Protein 3DFZ (pdb70)

B-factor: mean 21.34, std 12.8, range [0.62, 104.83]

Structure (mmCIF, N/CA/C/O backbone):
data_3DFZ
#
_entry.id   3DFZ
#
_cell.length_a   108.595
_cell.length_b   108.595
_cell.length_c   201.028
_cell.angle_alpha   90.00
_cell.angle_beta   90.00
_cell.angle_gamma   120.00
#
_symmetry.space_group_name_H-M   'H 3 2'
#
loop_
_entity.id
_entity.type
_entity.pdbx_description
1 polymer 'Precorrin-2 dehydrogenase'
2 non-polymer 'SULFATE ION'
3 non-polymer GLYCEROL
4 water water
#
loop_
_atom_site.group_PDB
_atom_site.id
_atom_site.type_symbol
_atom_site.label_atom_id
_atom_site.label_alt_id
_atom_site.label_comp_id
_atom_site.label_asym_id
_atom_site.label_entity_id
_atom_site.label_seq_id
_atom_site.pdbx_PDB_ins_code
_atom_site.Cartn_x
_atom_site.Cartn_y
_atom_site.Cartn_z
_atom_site.occupancy
_atom_site.B_iso_or_equiv
_atom_site.auth_seq_id
_atom_site.auth_comp_id
_atom_site.auth_asym_id
_atom_site.auth_atom_id
_atom_site.pdbx_PDB_model_num
ATOM 1 N N . MET A 1 22 ? 10.100 36.804 74.988 1.00 24.29 1 MET A N 1
ATOM 2 C CA . MET A 1 22 ? 9.780 35.339 74.876 1.00 24.31 1 MET A CA 1
ATOM 3 C C . MET A 1 22 ? 8.944 34.857 76.066 1.00 20.91 1 MET A C 1
ATOM 4 O O . MET A 1 22 ? 7.705 34.830 75.982 1.00 21.03 1 MET A O 1
ATOM 9 N N . TYR A 1 23 ? 9.616 34.483 77.156 1.00 18.83 2 TYR A N 1
ATOM 10 C CA . TYR A 1 23 ? 8.953 34.112 78.398 1.00 16.34 2 TYR A CA 1
ATOM 11 C C . TYR A 1 23 ? 9.499 34.885 79.600 1.00 13.75 2 TYR A C 1
ATOM 12 O O . TYR A 1 23 ? 10.525 34.503 80.177 1.00 13.48 2 TYR A O 1
ATOM 21 N N . THR A 1 24 ? 8.769 35.939 79.985 1.00 12.56 3 THR A N 1
ATOM 22 C CA . THR A 1 24 ? 9.112 36.850 81.086 1.00 11.07 3 THR A CA 1
ATOM 23 C C . THR A 1 24 ? 8.714 36.299 82.451 1.00 10.55 3 THR A C 1
ATOM 24 O O . THR A 1 24 ? 7.577 35.896 82.658 1.00 11.91 3 THR A O 1
ATOM 28 N N . VAL A 1 25 ? 9.647 36.322 83.394 1.00 9.55 4 VAL A N 1
ATOM 29 C CA . VAL A 1 25 ? 9.384 35.890 84.760 1.00 9.47 4 VAL A CA 1
ATOM 30 C C . VAL A 1 25 ? 10.094 36.807 85.749 1.00 9.40 4 VAL A C 1
ATOM 31 O O . VAL A 1 25 ? 11.012 37.538 85.384 1.00 9.10 4 VAL A O 1
ATOM 35 N N . MET A 1 26 ? 9.652 36.742 86.998 1.00 10.70 5 MET A N 1
ATOM 36 C CA . MET A 1 26 ? 10.374 37.328 88.118 1.00 11.80 5 MET A CA 1
ATOM 37 C C . MET A 1 26 ? 11.210 36.216 88.757 1.00 11.27 5 MET A C 1
ATOM 38 O O . MET A 1 26 ? 10.695 35.134 89.040 1.00 12.12 5 MET A O 1
ATOM 43 N N . LEU A 1 27 ? 12.496 36.505 88.956 1.00 11.22 6 LEU A N 1
ATOM 44 C CA . LEU A 1 27 ? 13.488 35.548 89.443 1.00 11.79 6 LEU A CA 1
ATOM 45 C C . LEU A 1 27 ? 14.046 36.049 90.760 1.00 13.35 6 LEU A C 1
ATOM 46 O O . LEU A 1 27 ? 14.526 37.180 90.854 1.00 14.41 6 LEU A O 1
ATOM 51 N N . ASP A 1 28 ? 13.970 35.195 91.772 1.00 14.79 7 ASP A N 1
ATOM 52 C CA . ASP A 1 28 ? 14.419 35.509 93.110 1.00 16.70 7 ASP A CA 1
ATOM 53 C C . ASP A 1 28 ? 15.937 35.362 93.217 1.00 17.47 7 ASP A C 1
ATOM 54 O O . ASP A 1 28 ? 16.470 34.248 93.216 1.00 18.30 7 ASP A O 1
ATOM 59 N N . LEU A 1 29 ? 16.633 36.492 93.313 1.00 18.61 8 LEU A N 1
ATOM 60 C CA . LEU A 1 29 ? 18.093 36.491 93.461 1.00 20.74 8 LEU A CA 1
ATOM 61 C C . LEU A 1 29 ? 18.516 36.851 94.881 1.00 23.76 8 LEU A C 1
ATOM 62 O O . LEU A 1 29 ? 19.719 36.824 95.203 1.00 26.17 8 LEU A O 1
ATOM 67 N N . LYS A 1 30 ? 17.517 37.174 95.714 1.00 33.31 9 LYS A N 1
ATOM 68 C CA . LYS A 1 30 ? 17.723 37.629 97.093 1.00 37.00 9 LYS A CA 1
ATOM 69 C C . LYS A 1 30 ? 18.508 36.604 97.885 1.00 38.05 9 LYS A C 1
ATOM 70 O O . LYS A 1 30 ? 18.002 35.527 98.209 1.00 40.17 9 LYS A O 1
ATOM 76 N N . GLY A 1 31 ? 19.758 36.957 98.166 1.00 37.16 10 GLY A N 1
ATOM 77 C CA . GLY A 1 31 ? 20.658 36.107 98.930 1.00 38.86 10 GLY A CA 1
ATOM 78 C C . GLY A 1 31 ? 21.400 35.038 98.160 1.00 35.73 10 GLY A C 1
ATOM 79 O O . GLY A 1 31 ? 22.131 34.236 98.761 1.00 37.97 10 GLY A O 1
ATOM 80 N N . ARG A 1 32 ? 21.221 35.046 96.835 1.00 31.18 11 ARG A N 1
ATOM 81 C CA . ARG A 1 32 ? 21.739 34.017 95.939 1.00 28.24 11 ARG A CA 1
ATOM 82 C C . ARG A 1 32 ? 23.067 34.413 95.318 1.00 25.04 11 ARG A C 1
ATOM 83 O O . ARG A 1 32 ? 23.392 35.590 95.191 1.00 23.58 11 ARG A O 1
ATOM 91 N N . SER A 1 33 ? 23.801 33.400 94.886 1.00 24.13 12 SER A N 1
ATOM 92 C CA . SER A 1 33 ? 25.121 33.552 94.276 1.00 22.10 12 SER A CA 1
ATOM 93 C C . SER A 1 33 ? 25.076 34.005 92.811 1.00 18.34 12 SER A C 1
ATOM 94 O O . SER A 1 33 ? 24.530 33.301 91.963 1.00 17.61 12 SER A O 1
ATOM 97 N N . VAL A 1 34 ? 25.658 35.167 92.519 1.00 16.68 13 VAL A N 1
ATOM 98 C CA . VAL A 1 34 ? 25.814 35.641 91.135 1.00 13.93 13 VAL A CA 1
ATOM 99 C C . VAL A 1 34 ? 27.289 35.824 90.664 1.00 13.51 13 VAL A C 1
ATOM 100 O O . VAL A 1 34 ? 28.048 36.651 91.196 1.00 13.97 13 VAL A O 1
ATOM 104 N N . LEU A 1 35 ? 27.668 35.086 89.627 1.00 13.01 14 LEU A N 1
ATOM 105 C CA . LEU A 1 35 ? 28.986 35.261 89.043 1.00 13.07 14 LEU A CA 1
ATOM 106 C C . LEU A 1 35 ? 28.945 36.002 87.720 1.00 11.81 14 LEU A C 1
ATOM 107 O O . LEU A 1 35 ? 28.235 35.607 86.801 1.00 11.56 14 LEU A O 1
ATOM 112 N N . VAL A 1 36 ? 29.739 37.064 87.627 1.00 11.77 15 VAL A N 1
ATOM 113 C CA . VAL A 1 36 ? 29.877 37.813 86.393 1.00 11.51 15 VAL A CA 1
ATOM 114 C C . VAL A 1 36 ? 31.246 37.529 85.736 1.00 12.98 15 VAL A C 1
ATOM 115 O O . VAL A 1 36 ? 32.298 37.859 86.295 1.00 13.71 15 VAL A O 1
ATOM 119 N N . VAL A 1 37 ? 31.220 36.925 84.545 1.00 13.62 16 VAL A N 1
ATOM 120 C CA . VAL A 1 37 ? 32.452 36.594 83.833 1.00 15.51 16 VAL A CA 1
ATOM 121 C C . VAL A 1 37 ? 32.768 37.669 82.811 1.00 16.66 16 VAL A C 1
ATOM 122 O O . VAL A 1 37 ? 32.196 37.689 81.715 1.00 17.46 16 VAL A O 1
ATOM 126 N N . GLY A 1 38 ? 33.694 38.554 83.166 1.00 17.40 17 GLY A N 1
ATOM 127 C CA . GLY A 1 38 ? 33.970 39.729 82.355 1.00 18.76 17 GLY A CA 1
ATOM 128 C C . GLY A 1 38 ? 34.052 40.961 83.235 1.00 18.29 17 GLY A C 1
ATOM 129 O O . GLY A 1 38 ? 33.673 40.931 84.404 1.00 16.83 17 GLY A O 1
ATOM 130 N N . GLY A 1 39 ? 34.552 42.053 82.668 1.00 20.16 18 GLY A N 1
ATOM 131 C CA . GLY A 1 39 ? 34.920 43.212 83.466 1.00 20.59 18 GLY A CA 1
ATOM 132 C C . GLY A 1 39 ? 34.899 44.500 82.694 1.00 22.36 18 GLY A C 1
ATOM 133 O O . GLY A 1 39 ? 35.217 45.545 83.242 1.00 23.46 18 GLY A O 1
ATOM 134 N N . GLY A 1 40 ? 34.517 44.425 81.418 1.00 23.72 19 GLY A N 1
ATOM 135 C CA . GLY A 1 40 ? 34.383 45.612 80.554 1.00 26.02 19 GLY A CA 1
ATOM 136 C C . GLY A 1 40 ? 33.045 46.300 80.733 1.00 25.10 19 GLY A C 1
ATOM 137 O O . GLY A 1 40 ? 32.457 46.269 81.818 1.00 22.56 19 GLY A O 1
ATOM 138 N N . THR A 1 41 ? 32.551 46.896 79.651 1.00 27.84 20 THR A N 1
ATOM 139 C CA . THR A 1 41 ? 31.387 47.780 79.711 1.00 28.69 20 THR A CA 1
ATOM 140 C C . THR A 1 41 ? 30.031 47.065 79.862 1.00 26.86 20 THR A C 1
ATOM 141 O O . THR A 1 41 ? 29.161 47.544 80.602 1.00 26.03 20 THR A O 1
ATOM 145 N N . ILE A 1 42 ? 29.857 45.946 79.157 1.00 26.75 21 ILE A N 1
ATOM 146 C CA . ILE A 1 42 ? 28.701 45.071 79.351 1.00 25.20 21 ILE A CA 1
ATOM 147 C C . ILE A 1 42 ? 28.643 44.563 80.807 1.00 21.15 21 ILE A C 1
ATOM 148 O O . ILE A 1 42 ? 27.607 44.658 81.467 1.00 20.12 21 ILE A O 1
ATOM 153 N N . ALA A 1 43 ? 29.765 44.034 81.296 1.00 19.50 22 ALA A N 1
ATOM 154 C CA . ALA A 1 43 ? 29.864 43.550 82.671 1.00 16.69 22 ALA A CA 1
ATOM 155 C C . ALA A 1 43 ? 29.419 44.598 83.681 1.00 16.37 22 ALA A C 1
ATOM 156 O O . ALA A 1 43 ? 28.667 44.305 84.603 1.00 15.04 22 ALA A O 1
ATOM 158 N N . THR A 1 44 ? 29.915 45.821 83.497 1.00 18.20 23 THR A N 1
ATOM 159 C CA . THR A 1 44 ? 29.608 46.948 84.370 1.00 18.78 23 THR A CA 1
ATOM 160 C C . THR A 1 44 ? 28.092 47.252 84.358 1.00 19.22 23 THR A C 1
ATOM 161 O O . THR A 1 44 ? 27.496 47.492 85.405 1.00 18.89 23 THR A O 1
ATOM 165 N N . ARG A 1 45 ? 27.498 47.228 83.166 1.00 20.66 24 ARG A N 1
ATOM 166 C CA . ARG A 1 45 ? 26.058 47.424 82.958 1.00 22.44 24 ARG A CA 1
ATOM 167 C C . ARG A 1 45 ? 25.223 46.366 83.668 1.00 20.26 24 ARG A C 1
ATOM 168 O O . ARG A 1 45 ? 24.310 46.686 84.404 1.00 20.91 24 ARG A O 1
ATOM 176 N N . ARG A 1 46 ? 25.575 45.102 83.470 1.00 13.14 25 ARG A N 1
ATOM 177 C CA . ARG A 1 46 ? 24.881 43.986 84.117 1.00 10.67 25 ARG A CA 1
ATOM 178 C C . ARG A 1 46 ? 24.827 44.129 85.631 1.00 9.84 25 ARG A C 1
ATOM 179 O O . ARG A 1 46 ? 23.747 44.037 86.233 1.00 9.88 25 ARG A O 1
ATOM 187 N N . ILE A 1 47 ? 25.984 44.379 86.231 1.00 9.76 26 ILE A N 1
ATOM 188 C CA . ILE A 1 47 ? 26.087 44.565 87.681 1.00 10.09 26 ILE A CA 1
ATOM 189 C C . ILE A 1 47 ? 25.267 45.762 88.188 1.00 12.79 26 ILE A C 1
ATOM 190 O O . ILE A 1 47 ? 24.565 45.651 89.206 1.00 13.10 26 ILE A O 1
ATOM 195 N N . LYS A 1 48 ? 25.357 46.893 87.485 1.00 15.40 27 LYS A N 1
ATOM 196 C CA . LYS A 1 48 ? 24.564 48.059 87.844 1.00 19.30 27 LYS A CA 1
ATOM 197 C C . LYS A 1 48 ? 23.098 47.623 87.947 1.00 18.57 27 LYS A C 1
ATOM 198 O O . LYS A 1 48 ? 22.408 47.927 88.923 1.00 20.31 27 LYS A O 1
ATOM 204 N N . GLY A 1 49 ? 22.662 46.870 86.939 1.00 16.68 28 GLY A N 1
ATOM 205 C CA . GLY A 1 49 ? 21.314 46.344 86.849 1.00 16.62 28 GLY A CA 1
ATOM 206 C C . GLY A 1 49 ? 20.844 45.609 88.079 1.00 16.02 28 GLY A C 1
ATOM 207 O O . GLY A 1 49 ? 19.793 45.949 88.594 1.00 18.49 28 GLY A O 1
ATOM 208 N N . PHE A 1 50 ? 21.606 44.611 88.557 1.00 13.73 29 PHE A N 1
ATOM 209 C CA . PHE A 1 50 ? 21.140 43.777 89.680 1.00 14.15 29 PHE A CA 1
ATOM 210 C C . PHE A 1 50 ? 21.778 44.009 91.066 1.00 15.38 29 PHE A C 1
ATOM 211 O O . PHE A 1 50 ? 21.601 43.204 91.978 1.00 15.89 29 PHE A O 1
ATOM 219 N N . LEU A 1 51 ? 22.463 45.134 91.244 1.00 17.22 30 LEU A N 1
ATOM 220 C CA . LEU A 1 51 ? 22.964 45.542 92.579 1.00 19.97 30 LEU A CA 1
ATOM 221 C C . LEU A 1 51 ? 21.907 45.586 93.693 1.00 23.61 30 LEU A C 1
ATOM 222 O O . LEU A 1 51 ? 22.147 45.063 94.779 1.00 25.25 30 LEU A O 1
ATOM 227 N N . GLN A 1 52 ? 20.739 46.172 93.444 1.00 26.21 31 GLN A N 1
ATOM 228 C CA . GLN A 1 52 ? 19.683 46.257 94.481 1.00 30.61 31 GLN A CA 1
ATOM 229 C C . GLN A 1 52 ? 19.085 44.907 94.929 1.00 30.36 31 GLN A C 1
ATOM 230 O O . GLN A 1 52 ? 18.312 44.863 95.891 1.00 34.70 31 GLN A O 1
ATOM 236 N N . GLU A 1 53 ? 19.453 43.819 94.262 1.00 26.60 32 GLU A N 1
ATOM 237 C CA . GLU A 1 53 ? 18.653 42.570 94.256 1.00 27.23 32 GLU A CA 1
ATOM 238 C C . GLU A 1 53 ? 18.880 41.496 95.339 1.00 29.20 32 GLU A C 1
ATOM 239 O O . GLU A 1 53 ? 18.295 40.399 95.266 1.00 30.67 32 GLU A O 1
ATOM 245 N N . GLY A 1 54 ? 19.708 41.783 96.339 1.00 30.24 33 GLY A N 1
ATOM 246 C CA . GLY A 1 54 ? 19.999 40.774 97.370 1.00 32.76 33 GLY A CA 1
ATOM 247 C C . GLY A 1 54 ? 21.328 40.063 97.184 1.00 29.82 33 GLY A C 1
ATOM 248 O O . GLY A 1 54 ? 21.657 39.147 97.940 1.00 32.26 33 GLY A O 1
ATOM 249 N N . ALA A 1 55 ? 22.033 40.464 96.124 1.00 25.52 34 ALA A N 1
ATOM 250 C CA . ALA A 1 55 ? 23.494 40.287 95.890 1.00 22.94 34 ALA A CA 1
ATOM 251 C C . ALA A 1 55 ? 24.168 38.925 96.024 1.00 23.17 34 ALA A C 1
ATOM 252 O O . ALA A 1 55 ? 23.607 37.903 95.625 1.00 24.15 34 ALA A O 1
ATOM 254 N N . ALA A 1 56 ? 25.383 38.965 96.580 1.00 23.17 35 ALA A N 1
ATOM 255 C CA . ALA A 1 56 ? 26.428 37.928 96.501 1.00 22.72 35 ALA A CA 1
ATOM 256 C C . ALA A 1 56 ? 27.084 37.866 95.120 1.00 18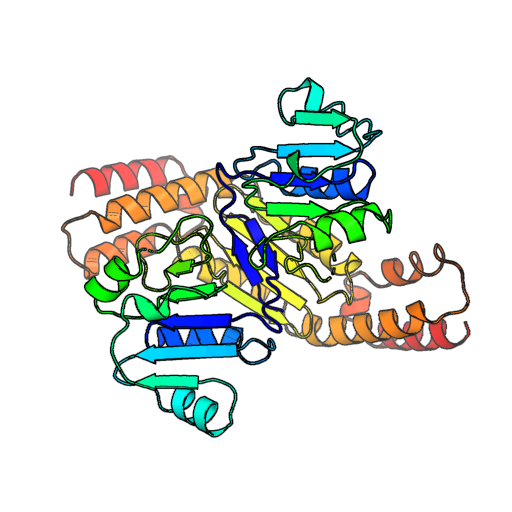.56 35 ALA A C 1
ATOM 257 O O . ALA A 1 56 ? 27.134 36.824 94.464 1.00 18.64 35 ALA A O 1
ATOM 259 N N . ILE A 1 57 ? 27.631 39.004 94.723 1.00 16.06 36 ILE A N 1
ATOM 260 C CA . ILE A 1 57 ? 28.238 39.202 93.410 1.00 12.98 36 ILE A CA 1
ATOM 261 C C . ILE A 1 57 ? 29.770 38.973 93.396 1.00 13.73 36 ILE A C 1
ATOM 262 O O . ILE A 1 57 ? 30.514 39.555 94.200 1.00 15.38 36 ILE A O 1
ATOM 267 N N . THR A 1 58 ? 30.219 38.122 92.473 1.00 13.02 37 THR A N 1
ATOM 268 C CA . THR A 1 58 ? 31.631 37.883 92.234 1.00 13.96 37 THR A CA 1
ATOM 269 C C . THR A 1 58 ? 31.883 38.166 90.765 1.00 12.51 37 THR A C 1
ATOM 270 O O . THR A 1 58 ? 31.109 37.727 89.903 1.00 11.68 37 THR A O 1
ATOM 274 N N . VAL A 1 59 ? 32.944 38.912 90.487 1.00 13.07 38 VAL A N 1
ATOM 275 C CA . VAL A 1 59 ? 33.365 39.192 89.126 1.00 12.91 38 VAL A CA 1
ATOM 276 C C . VAL A 1 59 ? 34.725 38.513 88.867 1.00 15.76 38 VAL A C 1
ATOM 277 O O . VAL A 1 59 ? 35.673 38.692 89.633 1.00 17.88 38 VAL A O 1
ATOM 281 N N . VAL A 1 60 ? 34.811 37.751 87.781 1.00 9.28 39 VAL A N 1
ATOM 282 C CA . VAL A 1 60 ? 36.048 37.102 87.352 1.00 12.02 39 VAL A CA 1
ATOM 283 C C . VAL A 1 60 ? 36.480 37.595 85.959 1.00 14.45 39 VAL A C 1
ATOM 284 O O . VAL A 1 60 ? 35.818 37.318 84.947 1.00 15.16 39 VAL A O 1
ATOM 288 N N . ALA A 1 61 ? 37.570 38.365 85.925 1.00 16.30 40 ALA A N 1
ATOM 289 C CA . ALA A 1 61 ? 38.241 38.775 84.677 1.00 19.84 40 ALA A CA 1
ATOM 290 C C . ALA A 1 61 ? 39.702 39.148 84.955 1.00 22.62 40 ALA A C 1
ATOM 291 O O . ALA A 1 61 ? 40.040 39.481 86.101 1.00 21.35 40 ALA A O 1
ATOM 293 N N . PRO A 1 62 ? 40.576 39.075 83.923 1.00 27.30 41 PRO A N 1
ATOM 294 C CA . PRO A 1 62 ? 41.966 39.543 84.070 1.00 30.56 41 PRO A CA 1
ATOM 295 C C . PRO A 1 62 ? 42.032 41.009 84.525 1.00 29.02 41 PRO A C 1
ATOM 296 O O . PRO A 1 62 ? 42.697 41.323 85.522 1.00 28.76 41 PRO A O 1
ATOM 300 N N . THR A 1 63 ? 41.325 41.878 83.805 1.00 28.60 42 THR A N 1
ATOM 301 C CA . THR A 1 63 ? 41.147 43.275 84.183 1.00 27.28 42 THR A CA 1
ATOM 302 C C . THR A 1 63 ? 39.643 43.543 84.365 1.00 23.54 42 THR A C 1
ATOM 303 O O . THR A 1 63 ? 38.815 42.878 83.724 1.00 22.99 42 THR A O 1
ATOM 307 N N . VAL A 1 64 ? 39.307 44.472 85.268 1.00 21.41 43 VAL A N 1
ATOM 308 C CA . VAL A 1 64 ? 37.952 45.074 85.373 1.00 19.24 43 VAL A CA 1
ATOM 309 C C . VAL A 1 64 ? 37.968 46.610 85.157 1.00 20.98 43 VAL A C 1
ATOM 310 O O . VAL A 1 64 ? 39.037 47.225 84.981 1.00 23.70 43 VAL A O 1
ATOM 314 N N . SER A 1 65 ? 36.783 47.219 85.190 1.00 19.87 44 SER A N 1
ATOM 315 C CA . SER A 1 65 ? 36.622 48.638 84.911 1.00 21.95 44 SER A CA 1
ATOM 316 C C . SER A 1 65 ? 36.742 49.497 86.171 1.00 21.67 44 SER A C 1
ATOM 317 O O . SER A 1 65 ? 36.681 48.982 87.295 1.00 19.50 44 SER A O 1
ATOM 320 N N . ALA A 1 66 ? 36.892 50.812 85.975 1.00 24.50 45 ALA A N 1
ATOM 321 C CA . ALA A 1 66 ? 36.933 51.771 87.083 1.00 25.33 45 ALA A CA 1
ATOM 322 C C . ALA A 1 66 ? 35.721 51.610 87.989 1.00 23.64 45 ALA A C 1
ATOM 323 O O . ALA A 1 66 ? 35.849 51.608 89.219 1.00 23.44 45 ALA A O 1
ATOM 325 N N . GLU A 1 67 ? 34.547 51.452 87.368 1.00 23.01 46 GLU A N 1
ATOM 326 C CA . GLU A 1 67 ? 33.284 51.284 88.093 1.00 21.91 46 GLU A CA 1
ATOM 327 C C . GLU A 1 67 ? 33.231 50.006 88.915 1.00 18.65 46 GLU A C 1
ATOM 328 O O . GLU A 1 67 ? 32.770 50.022 90.060 1.00 18.87 46 GLU A O 1
ATOM 334 N N . ILE A 1 68 ? 33.698 48.896 88.345 1.00 16.38 47 ILE A N 1
ATOM 335 C CA . ILE A 1 68 ? 33.743 47.648 89.116 1.00 13.97 47 ILE A CA 1
ATOM 336 C C . ILE A 1 68 ? 34.738 47.794 90.271 1.00 14.65 47 ILE A C 1
ATOM 337 O O . ILE A 1 68 ? 34.478 47.355 91.402 1.00 14.26 47 ILE A O 1
ATOM 342 N N . ASN A 1 69 ? 35.871 48.428 89.971 1.00 16.36 48 ASN A N 1
ATOM 343 C CA . ASN A 1 69 ? 36.869 48.751 90.987 1.00 17.81 48 ASN A CA 1
ATOM 344 C C . ASN A 1 69 ? 36.274 49.583 92.121 1.00 19.70 48 ASN A C 1
ATOM 345 O O . ASN A 1 69 ? 36.442 49.223 93.287 1.00 20.21 48 ASN A O 1
ATOM 350 N N . GLU A 1 70 ? 35.530 50.650 91.784 1.00 21.33 49 GLU A N 1
ATOM 351 C CA A GLU A 1 70 ? 34.882 51.479 92.810 0.50 23.96 49 GLU A CA 1
ATOM 352 C CA B GLU A 1 70 ? 34.902 51.459 92.814 0.50 24.05 49 GLU A CA 1
ATOM 353 C C . GLU A 1 70 ? 33.943 50.627 93.664 1.00 23.13 49 GLU A C 1
ATOM 354 O O . GLU A 1 70 ? 33.944 50.752 94.883 1.00 25.59 49 GLU A O 1
ATOM 365 N N . TRP A 1 71 ? 33.139 49.756 93.024 1.00 20.55 50 TRP A N 1
ATOM 366 C CA . TRP A 1 71 ? 32.217 48.841 93.762 1.00 19.87 50 TRP A CA 1
ATOM 367 C C . TRP A 1 71 ? 32.952 47.824 94.646 1.00 19.18 50 TRP A C 1
ATOM 368 O O . TRP A 1 71 ? 32.507 47.523 95.762 1.00 20.85 50 TRP A O 1
ATOM 379 N N . GLU A 1 72 ? 34.033 47.245 94.110 1.00 17.39 51 GLU A N 1
ATOM 380 C CA . GLU A 1 72 ? 34.889 46.326 94.874 1.00 17.50 51 GLU A CA 1
ATOM 381 C C . GLU A 1 72 ? 35.369 47.032 96.145 1.00 21.07 51 GLU A C 1
ATOM 382 O O . GLU A 1 72 ? 35.277 46.480 97.242 1.00 22.62 51 GLU A O 1
ATOM 388 N N . ALA A 1 73 ? 35.864 48.260 95.974 1.00 18.85 52 ALA A N 1
ATOM 389 C CA . ALA A 1 73 ? 36.398 49.064 97.075 1.00 22.71 52 ALA A CA 1
ATOM 390 C C . ALA A 1 73 ? 35.359 49.460 98.126 1.00 25.65 52 ALA A C 1
ATOM 391 O O . ALA A 1 73 ? 35.718 49.664 99.280 1.00 29.35 52 ALA A O 1
ATOM 393 N N . LYS A 1 74 ? 34.080 49.543 97.746 1.00 25.44 53 LYS A N 1
ATOM 394 C CA . LYS A 1 74 ? 33.007 49.869 98.707 1.00 29.37 53 LYS A CA 1
ATOM 395 C C . LYS A 1 74 ? 32.384 48.656 99.416 1.00 29.98 53 LYS A C 1
ATOM 396 O O . LYS A 1 74 ? 31.426 48.807 100.194 1.00 34.07 53 LYS A O 1
ATOM 402 N N . GLY A 1 75 ? 32.903 47.459 99.140 1.00 27.25 54 GLY A N 1
ATOM 403 C CA . GLY A 1 75 ? 32.371 46.226 99.739 1.00 29.05 54 GLY A CA 1
ATOM 404 C C . GLY A 1 75 ? 31.106 45.699 99.075 1.00 28.62 54 GLY A C 1
ATOM 405 O O . GLY A 1 75 ? 30.370 44.898 99.657 1.00 31.96 54 GLY A O 1
ATOM 406 N N . GLN A 1 76 ? 30.863 46.124 97.837 1.00 25.72 55 GLN A N 1
ATOM 407 C CA . GLN A 1 76 ? 29.623 45.774 97.136 1.00 26.45 55 GLN A CA 1
ATOM 408 C C . GLN A 1 76 ? 29.763 44.495 96.306 1.00 23.82 55 GLN A C 1
ATOM 409 O O . GLN A 1 76 ? 28.781 43.783 96.104 1.00 25.91 55 GLN A O 1
ATOM 415 N N . LEU A 1 77 ? 31.000 44.210 95.877 1.00 20.31 56 LEU A N 1
ATOM 416 C CA . LEU A 1 77 ? 31.367 43.104 94.980 1.00 18.03 56 LEU A CA 1
ATOM 417 C C . LEU A 1 77 ? 32.707 42.475 95.401 1.00 17.49 56 LEU A C 1
ATOM 418 O O . LEU A 1 77 ? 33.557 43.136 96.012 1.00 17.54 56 LEU A O 1
ATOM 423 N N . ARG A 1 78 ? 32.899 41.207 95.042 1.00 17.85 57 ARG A N 1
ATOM 424 C CA . ARG A 1 78 ? 34.216 40.575 95.076 1.00 18.07 57 ARG A CA 1
ATOM 425 C C . ARG A 1 78 ? 34.766 40.421 93.655 1.00 15.32 57 ARG A C 1
ATOM 426 O O . ARG A 1 78 ? 34.006 40.134 92.732 1.00 14.68 57 ARG A O 1
ATOM 434 N N . VAL A 1 79 ? 36.060 40.680 93.464 1.00 14.62 58 VAL A N 1
ATOM 435 C CA . VAL A 1 79 ? 36.706 40.436 92.165 1.00 13.62 58 VAL A CA 1
ATOM 436 C C . VAL A 1 79 ? 37.753 39.312 92.277 1.00 16.92 58 VAL A C 1
ATOM 437 O O . VAL A 1 79 ? 38.324 39.078 93.352 1.00 19.82 58 VAL A O 1
ATOM 441 N N . LYS A 1 80 ? 37.944 38.584 91.175 1.00 17.49 59 LYS A N 1
ATOM 442 C CA . LYS A 1 80 ? 39.035 37.645 91.023 1.00 21.33 59 LYS A CA 1
ATOM 443 C C . LYS A 1 80 ? 39.681 37.958 89.686 1.00 21.18 59 LYS A C 1
ATOM 444 O O . LYS A 1 80 ? 39.094 37.697 88.622 1.00 20.68 59 LYS A O 1
ATOM 450 N N . ARG A 1 81 ? 40.861 38.574 89.729 1.00 22.70 60 ARG A N 1
ATOM 451 C CA . ARG A 1 81 ? 41.603 38.880 88.497 1.00 24.32 60 ARG A CA 1
ATOM 452 C C . ARG A 1 81 ? 42.332 37.630 88.013 1.00 29.46 60 ARG A C 1
ATOM 453 O O . ARG A 1 81 ? 43.527 37.417 88.314 1.00 34.31 60 ARG A O 1
ATOM 461 N N . LYS A 1 82 ? 41.581 36.795 87.294 1.00 34.64 61 LYS A N 1
ATOM 462 C CA . LYS A 1 82 ? 42.072 35.534 86.781 1.00 34.18 61 LYS A CA 1
ATOM 463 C C . LYS A 1 82 ? 41.440 35.228 85.438 1.00 33.15 61 LYS A C 1
ATOM 464 O O . LYS A 1 82 ? 40.511 35.909 84.988 1.00 32.27 61 LYS A O 1
ATOM 470 N N . LYS A 1 83 ? 41.995 34.219 84.785 1.00 33.82 62 LYS A N 1
ATOM 471 C CA . LYS A 1 83 ? 41.284 33.444 83.785 1.00 32.18 62 LYS A CA 1
ATOM 472 C C . LYS A 1 83 ? 40.322 32.521 84.560 1.00 28.42 62 LYS A C 1
ATOM 473 O O . LYS A 1 83 ? 40.736 31.802 85.497 1.00 28.12 62 LYS A O 1
ATOM 479 N N . VAL A 1 84 ? 39.037 32.595 84.202 1.00 25.73 63 VAL A N 1
ATOM 480 C CA . VAL A 1 84 ? 37.984 31.750 84.791 1.00 22.38 63 VAL A CA 1
ATOM 481 C C . VAL A 1 84 ? 38.341 30.260 84.650 1.00 22.10 63 VAL A C 1
ATOM 482 O O . VAL A 1 84 ? 38.810 29.836 83.609 1.00 23.27 63 VAL A O 1
ATOM 486 N N . GLY A 1 85 ? 38.145 29.484 85.711 1.00 20.81 64 GLY A N 1
ATOM 487 C CA . GLY A 1 85 ? 38.289 28.029 85.623 1.00 20.76 64 GLY A CA 1
ATOM 488 C C . GLY A 1 85 ? 37.114 27.299 86.231 1.00 18.47 64 GLY A C 1
ATOM 489 O O . GLY A 1 85 ? 36.250 27.923 86.835 1.00 17.32 64 GLY A O 1
ATOM 490 N N . GLU A 1 86 ? 37.087 25.974 86.113 1.00 18.49 65 GLU A N 1
ATOM 491 C CA . GLU A 1 86 ? 35.966 25.183 86.643 1.00 16.96 65 GLU A CA 1
ATOM 492 C C . GLU A 1 86 ? 35.707 25.397 88.141 1.00 16.39 65 GLU A C 1
ATOM 493 O O . GLU A 1 86 ? 34.618 25.133 88.638 1.00 15.31 65 GLU A O 1
ATOM 499 N N . GLU A 1 87 ? 36.721 25.891 88.841 1.00 17.43 66 GLU A N 1
ATOM 500 C CA . GLU A 1 87 ? 36.639 26.139 90.264 1.00 17.66 66 GLU A CA 1
ATOM 501 C C . GLU A 1 87 ? 35.766 27.372 90.554 1.00 16.82 66 GLU A C 1
ATOM 502 O O . GLU A 1 87 ? 35.254 27.530 91.661 1.00 16.91 66 GLU A O 1
ATOM 508 N N . ASP A 1 88 ? 35.595 28.229 89.542 1.00 16.16 67 ASP A N 1
ATOM 509 C CA . ASP A 1 88 ? 34.752 29.432 89.651 1.00 15.77 67 ASP A CA 1
ATOM 510 C C . ASP A 1 88 ? 33.251 29.159 89.416 1.00 14.42 67 ASP A C 1
ATOM 511 O O . ASP A 1 88 ? 32.400 29.942 89.847 1.00 14.09 67 ASP A O 1
ATOM 516 N N . LEU A 1 89 ? 32.949 28.022 88.787 1.00 14.10 68 LEU A N 1
ATOM 517 C CA . LEU A 1 89 ? 31.602 27.692 88.296 1.00 13.27 68 LEU A CA 1
ATOM 518 C C . LEU A 1 89 ? 30.817 26.739 89.198 1.00 13.70 68 LEU A C 1
ATOM 519 O O . LEU A 1 89 ? 29.850 26.132 88.749 1.00 13.39 68 LEU A O 1
ATOM 524 N N . LEU A 1 90 ? 31.218 26.635 90.465 1.00 15.04 69 LEU A N 1
ATOM 525 C CA . LEU A 1 90 ? 30.637 25.689 91.417 1.00 16.18 69 LEU A CA 1
ATOM 526 C C . LEU A 1 90 ? 29.506 26.327 92.177 1.00 16.66 69 LEU A C 1
ATOM 527 O O . LEU A 1 90 ? 29.656 27.425 92.702 1.00 17.53 69 LEU A O 1
ATOM 532 N N . ASN A 1 91 ? 28.373 25.632 92.242 1.00 16.98 70 ASN A N 1
ATOM 533 C CA . ASN A 1 91 ? 27.193 26.069 92.999 1.00 17.91 70 ASN A CA 1
ATOM 534 C C . ASN A 1 91 ? 26.807 27.539 92.843 1.00 17.17 70 ASN A C 1
ATOM 535 O O . ASN A 1 91 ? 26.397 28.173 93.812 1.00 19.01 70 ASN A O 1
ATOM 540 N N . VAL A 1 92 ? 26.934 28.074 91.628 1.00 14.99 71 VAL A N 1
ATOM 541 C CA . VAL A 1 92 ? 26.498 29.440 91.326 1.00 14.30 71 VAL A CA 1
ATOM 542 C C . VAL A 1 92 ? 25.055 29.429 90.811 1.00 13.77 71 VAL A C 1
ATOM 543 O O . VAL A 1 92 ? 24.757 28.735 89.843 1.00 13.12 71 VAL A O 1
ATOM 547 N N . PHE A 1 93 ? 24.174 30.195 91.454 1.00 14.72 72 PHE A N 1
ATOM 548 C CA . PHE A 1 93 ? 22.759 30.196 91.107 1.00 14.55 72 PHE A CA 1
ATOM 549 C C . PHE A 1 93 ? 22.587 30.746 89.710 1.00 12.64 72 PHE A C 1
ATOM 550 O O . PHE A 1 93 ? 21.899 30.149 88.903 1.00 11.79 72 PHE A O 1
ATOM 558 N N . PHE A 1 94 ? 23.247 31.875 89.448 1.00 11.93 73 PHE A N 1
ATOM 559 C CA . PHE A 1 94 ? 23.098 32.610 88.227 1.00 10.88 73 PHE A CA 1
ATOM 560 C C . PHE A 1 94 ? 24.466 33.084 87.748 1.00 10.20 73 PHE A C 1
ATOM 561 O O . PHE A 1 94 ? 25.143 33.802 88.476 1.00 11.25 73 PHE A O 1
ATOM 569 N N . ILE A 1 95 ? 24.837 32.710 86.518 1.00 8.92 74 ILE A N 1
ATOM 570 C CA . ILE A 1 95 ? 26.102 33.112 85.890 1.00 8.86 74 ILE A CA 1
ATOM 571 C C . ILE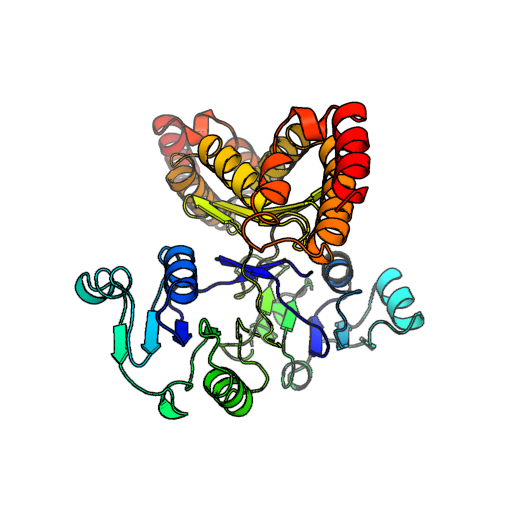 A 1 95 ? 25.855 34.070 84.738 1.00 9.03 74 ILE A C 1
ATOM 572 O O . ILE A 1 95 ? 25.055 33.795 83.856 1.00 8.56 74 ILE A O 1
ATOM 577 N N . VAL A 1 96 ? 26.560 35.196 84.753 1.00 10.18 75 VAL A N 1
ATOM 578 C CA . VAL A 1 96 ? 26.524 36.173 83.676 1.00 10.91 75 VAL A CA 1
ATOM 579 C C . VAL A 1 96 ? 27.851 36.193 82.913 1.00 12.06 75 VAL A C 1
ATOM 580 O O . VAL A 1 96 ? 28.874 36.607 83.456 1.00 13.29 75 VAL A O 1
ATOM 584 N N . VAL A 1 97 ? 27.834 35.749 81.660 1.00 12.37 76 VAL A N 1
ATOM 585 C CA . VAL A 1 97 ? 29.022 35.812 80.808 1.00 14.20 76 VAL A CA 1
ATOM 586 C C . VAL A 1 97 ? 28.977 37.103 79.986 1.00 16.13 76 VAL A C 1
ATOM 587 O O . VAL A 1 97 ? 28.461 37.142 78.851 1.00 16.63 76 VAL A O 1
ATOM 591 N N . ALA A 1 98 ? 29.511 38.166 80.586 1.00 17.62 77 ALA A N 1
ATOM 592 C CA . ALA A 1 98 ? 29.478 39.485 79.966 1.00 20.04 77 ALA A CA 1
ATOM 593 C C . ALA A 1 98 ? 30.475 39.607 78.817 1.00 22.75 77 ALA A C 1
ATOM 594 O O . ALA A 1 98 ? 30.180 40.229 77.806 1.00 24.44 77 ALA A O 1
ATOM 596 N N . THR A 1 99 ? 31.636 38.979 78.966 1.00 25.64 78 THR A N 1
ATOM 597 C CA . THR A 1 99 ? 32.719 39.054 77.979 1.00 25.93 78 THR A CA 1
ATOM 598 C C . THR A 1 99 ? 32.346 38.526 76.584 1.00 25.74 78 THR A C 1
ATOM 599 O O . THR A 1 99 ? 31.422 37.714 76.425 1.00 24.56 78 THR A O 1
ATOM 603 N N . ASN A 1 100 ? 33.072 39.010 75.583 1.00 28.77 79 ASN A N 1
ATOM 604 C CA . ASN A 1 100 ? 32.921 38.575 74.198 1.00 31.08 79 ASN A CA 1
ATOM 605 C C . ASN A 1 100 ? 33.934 37.505 73.805 1.00 30.47 79 ASN A C 1
ATOM 606 O O . ASN A 1 100 ? 33.885 36.992 72.681 1.00 33.48 79 ASN A O 1
ATOM 611 N N . ASP A 1 101 ? 34.826 37.167 74.741 1.00 28.29 80 ASP A N 1
ATOM 612 C CA . ASP A 1 101 ? 36.115 36.528 74.442 1.00 30.07 80 ASP A CA 1
ATOM 613 C C . ASP A 1 101 ? 36.117 35.073 73.930 1.00 29.82 80 ASP A C 1
ATOM 614 O O . ASP A 1 101 ? 37.098 34.344 74.140 1.00 30.65 80 ASP A O 1
ATOM 619 N N . GLN A 1 102 ? 35.034 34.667 73.261 1.00 30.16 81 GLN A N 1
ATOM 620 C CA . GLN A 1 102 ? 35.019 33.488 72.376 1.00 33.41 81 GLN A CA 1
ATOM 621 C C . GLN A 1 102 ? 35.474 32.176 73.066 1.00 31.06 81 GLN A C 1
ATOM 622 O O . GLN A 1 102 ? 34.708 31.198 73.150 1.00 30.19 81 GLN A O 1
ATOM 628 N N . ALA A 1 103 ? 36.710 32.174 73.569 1.00 30.95 82 ALA A N 1
ATOM 629 C CA . ALA A 1 103 ? 37.266 31.042 74.306 1.00 29.66 82 ALA A CA 1
ATOM 630 C C . ALA A 1 103 ? 36.700 30.967 75.719 1.00 23.31 82 ALA A C 1
ATOM 631 O O . ALA A 1 103 ? 36.430 29.876 76.222 1.00 21.77 82 ALA A O 1
ATOM 633 N N . VAL A 1 104 ? 36.543 32.121 76.362 1.00 20.90 83 VAL A N 1
ATOM 634 C CA . VAL A 1 104 ? 35.908 32.191 77.683 1.00 16.71 83 VAL A CA 1
ATOM 635 C C . VAL A 1 104 ? 34.445 31.735 77.595 1.00 14.38 83 VAL A C 1
ATOM 636 O O . VAL A 1 104 ? 34.014 30.875 78.368 1.00 12.58 83 VAL A O 1
ATOM 640 N N . ASN A 1 105 ? 33.703 32.282 76.634 1.00 15.77 84 ASN A N 1
ATOM 641 C CA . ASN A 1 105 ? 32.323 31.858 76.365 1.00 16.04 84 ASN A CA 1
ATOM 642 C C . ASN A 1 105 ? 32.186 30.359 76.122 1.00 16.92 84 ASN A C 1
ATOM 643 O O . ASN A 1 105 ? 31.290 29.710 76.672 1.00 16.19 84 ASN A O 1
ATOM 648 N N . LYS A 1 106 ? 33.084 29.815 75.304 1.00 19.78 85 LYS A N 1
ATOM 649 C CA . LYS A 1 106 ? 33.135 28.375 75.037 1.00 22.38 85 LYS A CA 1
ATOM 650 C C . LYS A 1 106 ? 33.409 27.577 76.318 1.00 18.52 85 LYS A C 1
ATOM 651 O O . LYS A 1 106 ? 32.669 26.646 76.646 1.00 18.82 85 LYS A O 1
ATOM 657 N N . PHE A 1 107 ? 34.461 27.957 77.040 1.00 16.36 86 PHE A N 1
ATOM 658 C CA . PHE A 1 107 ? 34.828 27.312 78.296 1.00 14.08 86 PHE A CA 1
ATOM 659 C C . PHE A 1 107 ? 33.651 27.225 79.275 1.00 11.03 86 PHE A C 1
ATOM 660 O O . PHE A 1 107 ? 33.372 26.149 79.799 1.00 11.20 86 PHE A O 1
ATOM 668 N N . VAL A 1 108 ? 32.980 28.356 79.523 1.00 9.48 87 VAL A N 1
ATOM 669 C CA . VAL A 1 108 ? 31.897 28.426 80.510 1.00 8.30 87 VAL A CA 1
ATOM 670 C C . VAL A 1 108 ? 30.799 27.454 80.107 1.00 10.01 87 VAL A C 1
ATOM 671 O O . VAL A 1 108 ? 30.371 26.628 80.915 1.00 9.97 87 VAL A O 1
ATOM 675 N N . LYS A 1 109 ? 30.370 27.575 78.845 1.00 12.84 88 LYS A N 1
ATOM 676 C CA . LYS A 1 109 ? 29.366 26.705 78.201 1.00 17.23 88 LYS A CA 1
ATOM 677 C C . LYS A 1 109 ? 29.701 25.213 78.308 1.00 18.58 88 LYS A C 1
ATOM 678 O O . LYS A 1 109 ? 28.811 24.388 78.504 1.00 21.27 88 LYS A O 1
ATOM 684 N N . GLN A 1 110 ? 30.982 24.872 78.174 1.00 17.97 89 GLN A N 1
ATOM 685 C CA . GLN A 1 110 ? 31.417 23.470 78.281 1.00 20.52 89 GLN A CA 1
ATOM 686 C C . GLN A 1 110 ? 31.499 22.960 79.729 1.00 17.51 89 GLN A C 1
ATOM 687 O O . GLN A 1 110 ? 31.529 21.740 79.953 1.00 20.30 89 GLN A O 1
ATOM 693 N N . HIS A 1 111 ? 31.527 23.870 80.709 1.00 13.13 90 HIS A N 1
ATOM 694 C CA . HIS A 1 111 ? 31.775 23.479 82.110 1.00 11.64 90 HIS A CA 1
ATOM 695 C C . HIS A 1 111 ? 30.646 23.720 83.111 1.00 11.23 90 HIS A C 1
ATOM 696 O O . HIS A 1 111 ? 30.805 23.516 84.331 1.00 11.54 90 HIS A O 1
ATOM 703 N N . ILE A 1 112 ? 29.502 24.151 82.604 1.00 23.29 91 ILE A N 1
ATOM 704 C CA . ILE A 1 112 ? 28.341 24.332 83.467 1.00 20.66 91 ILE A CA 1
ATOM 705 C C . ILE A 1 112 ? 27.454 23.095 83.351 1.00 21.78 91 ILE A C 1
ATOM 706 O O . ILE A 1 112 ? 27.511 22.374 82.340 1.00 23.12 91 ILE A O 1
ATOM 711 N N . LYS A 1 113 ? 26.662 22.849 84.395 1.00 21.85 92 LYS A N 1
ATOM 712 C CA . LYS A 1 113 ? 25.631 21.818 84.382 1.00 23.36 92 LYS A CA 1
ATOM 713 C C . LYS A 1 113 ? 24.472 22.171 83.420 1.00 20.92 92 LYS A C 1
ATOM 714 O O . LYS A 1 113 ? 24.399 23.298 82.905 1.00 17.96 92 LYS A O 1
ATOM 720 N N . ASN A 1 114 ? 23.601 21.183 83.167 1.00 22.62 93 ASN A N 1
ATOM 721 C CA . ASN A 1 114 ? 22.452 21.336 82.284 1.00 21.55 93 ASN A CA 1
ATOM 722 C C . ASN A 1 114 ? 21.496 22.428 82.705 1.00 18.92 93 ASN A C 1
ATOM 723 O O . ASN A 1 114 ? 21.019 23.185 81.851 1.00 17.27 93 ASN A O 1
ATOM 728 N N . ASP A 1 115 ? 21.233 22.529 84.011 1.00 19.10 94 ASP A N 1
ATOM 729 C CA . ASP A 1 115 ? 20.158 23.414 84.497 1.00 17.74 94 ASP A CA 1
ATOM 730 C C . ASP A 1 115 ? 20.675 24.730 85.039 1.00 15.31 94 ASP A C 1
ATOM 731 O O . ASP A 1 115 ? 19.936 25.489 85.684 1.00 14.93 94 ASP A O 1
ATOM 736 N N . GLN A 1 116 ? 21.958 24.972 84.794 1.00 14.15 95 GLN A N 1
ATOM 737 C CA . GLN A 1 116 ? 22.590 26.244 85.108 1.00 12.10 95 GLN A CA 1
ATOM 738 C C . GLN A 1 116 ? 21.889 27.445 84.432 1.00 9.57 95 GLN A C 1
ATOM 739 O O . GLN A 1 116 ? 21.828 27.526 83.198 1.00 9.01 95 GLN A O 1
ATOM 745 N N . LEU A 1 117 ? 21.385 28.368 85.254 1.00 8.88 96 LEU A N 1
ATOM 746 C CA . LEU A 1 117 ? 20.972 29.684 84.779 1.00 7.51 96 LEU A CA 1
ATOM 747 C C . LEU A 1 117 ? 22.189 30.466 84.343 1.00 6.82 96 LEU A C 1
ATOM 748 O O . LEU A 1 117 ? 23.116 30.678 85.137 1.00 6.92 96 LEU A O 1
ATOM 753 N N . VAL A 1 118 ? 22.180 30.865 83.072 1.00 6.93 97 VAL A N 1
ATOM 754 C CA . VAL A 1 118 ? 23.264 31.587 82.423 1.00 7.53 97 VAL A CA 1
ATOM 755 C C . VAL A 1 118 ? 22.753 32.588 81.395 1.00 8.39 97 VAL A C 1
ATOM 756 O O . VAL A 1 118 ? 22.007 32.252 80.497 1.00 9.33 97 VAL A O 1
ATOM 760 N N . ASN A 1 119 ? 23.193 33.823 81.558 1.00 8.93 98 ASN A N 1
ATOM 761 C CA . ASN A 1 119 ? 22.996 34.887 80.618 1.00 11.20 98 ASN A CA 1
ATOM 762 C C . ASN A 1 119 ? 24.260 34.958 79.753 1.00 13.94 98 ASN A C 1
ATOM 763 O O . ASN A 1 119 ? 25.359 35.144 80.283 1.00 13.63 98 ASN A O 1
ATOM 768 N N . MET A 1 120 ? 24.107 34.774 78.436 1.00 17.14 99 MET A N 1
ATOM 769 C CA . MET A 1 120 ? 25.233 34.850 77.511 1.00 21.23 99 MET A CA 1
ATOM 770 C C . MET A 1 120 ? 25.032 35.891 76.409 1.00 26.06 99 MET A C 1
ATOM 771 O O . MET A 1 120 ? 26.003 36.404 75.836 1.00 30.07 99 MET A O 1
ATOM 776 N N . ASP A 1 126 ? 24.014 30.852 72.884 1.00 35.89 105 ASP A N 1
ATOM 777 C CA . ASP A 1 126 ? 22.993 30.221 73.715 1.00 31.43 105 ASP A CA 1
ATOM 778 C C . ASP A 1 126 ? 22.734 30.995 75.010 1.00 26.38 105 ASP A C 1
ATOM 779 O O . ASP A 1 126 ? 22.463 32.203 74.976 1.00 27.32 105 ASP A O 1
ATOM 784 N N . GLY A 1 127 ? 22.803 30.309 76.146 1.00 21.95 106 GLY A N 1
ATOM 785 C CA . GLY A 1 127 ? 22.307 30.874 77.401 1.00 17.54 106 GLY A CA 1
ATOM 786 C C . GLY A 1 127 ? 20.793 30.772 77.471 1.00 16.59 106 GLY A C 1
ATOM 787 O O . GLY A 1 127 ? 20.135 30.596 76.462 1.00 19.45 106 GLY A O 1
ATOM 788 N N . ASN A 1 128 ? 20.232 30.901 78.660 1.00 13.51 107 ASN A N 1
ATOM 789 C CA . ASN A 1 128 ? 18.797 30.716 78.856 1.00 13.22 107 ASN A CA 1
ATOM 790 C C . ASN A 1 128 ? 18.156 31.893 79.632 1.00 12.29 107 ASN A C 1
ATOM 791 O O . ASN A 1 128 ? 17.007 31.816 80.049 1.00 12.21 107 ASN A O 1
ATOM 796 N N . ILE A 1 129 ? 18.929 32.971 79.816 1.00 12.00 108 ILE A N 1
ATOM 797 C CA . ILE A 1 129 ? 18.472 34.196 80.497 1.00 11.75 108 ILE A CA 1
ATOM 798 C C . ILE A 1 129 ? 18.820 35.420 79.674 1.00 14.07 108 ILE A C 1
ATOM 799 O O . ILE A 1 129 ? 19.975 35.641 79.358 1.00 14.52 108 ILE A O 1
ATOM 804 N N . GLN A 1 130 ? 17.796 36.183 79.286 1.00 16.56 109 GLN A N 1
ATOM 805 C CA . GLN A 1 130 ? 17.940 37.538 78.754 1.00 19.40 109 GLN A CA 1
ATOM 806 C C . GLN A 1 130 ? 17.538 38.515 79.860 1.00 18.37 109 GLN A C 1
ATOM 807 O O . GLN A 1 130 ? 16.622 38.254 80.615 1.00 17.42 109 GLN A O 1
ATOM 813 N N . ILE A 1 131 ? 18.204 39.656 79.943 1.00 14.45 110 ILE A N 1
ATOM 814 C CA . ILE A 1 131 ? 17.831 40.683 80.926 1.00 13.44 110 ILE A CA 1
ATOM 815 C C . ILE A 1 131 ? 17.208 41.894 80.231 1.00 12.88 110 ILE A C 1
ATOM 816 O O . ILE A 1 131 ? 17.887 42.615 79.501 1.00 13.47 110 ILE A O 1
ATOM 821 N N . PRO A 1 132 ? 15.896 42.110 80.450 1.00 11.91 111 PRO A N 1
ATOM 822 C CA . PRO A 1 132 ? 15.226 43.259 79.855 1.00 11.62 111 PRO A CA 1
ATOM 823 C C . PRO A 1 132 ? 15.551 44.591 80.609 1.00 11.80 111 PRO A C 1
ATOM 824 O O . PRO A 1 132 ? 15.866 44.574 81.787 1.00 11.81 111 PRO A O 1
ATOM 828 N N . ALA A 1 133 ? 15.448 45.732 79.943 1.00 12.50 112 ALA A N 1
ATOM 829 C CA . ALA A 1 133 ? 15.397 47.022 80.664 1.00 13.03 112 ALA A CA 1
ATOM 830 C C . ALA A 1 133 ? 14.287 47.000 81.726 1.00 11.98 112 ALA A C 1
ATOM 831 O O . ALA A 1 133 ? 13.187 46.503 81.486 1.00 11.24 112 ALA A O 1
ATOM 833 N N . GLN A 1 134 ? 14.611 47.471 82.926 1.00 12.22 113 GLN A N 1
ATOM 834 C CA . GLN A 1 134 ? 13.647 47.466 84.036 1.00 11.59 113 GLN A CA 1
ATOM 835 C C . GLN A 1 134 ? 14.064 48.463 85.096 1.00 12.22 113 GLN A C 1
ATOM 836 O O . GLN A 1 134 ? 15.184 48.929 85.075 1.00 13.02 113 GLN A O 1
ATOM 842 N N . PHE A 1 135 ? 13.179 48.745 86.045 1.00 11.98 114 PHE A N 1
ATOM 843 C CA . PHE A 1 135 ? 13.579 49.402 87.284 1.00 12.67 114 PHE A CA 1
ATOM 844 C C . PHE A 1 135 ? 12.659 48.928 88.401 1.00 12.37 114 PHE A C 1
ATOM 845 O O . PHE A 1 135 ? 11.598 48.366 88.136 1.00 12.09 114 PHE A O 1
ATOM 853 N N . SER A 1 136 ? 13.055 49.154 89.646 1.00 12.77 115 SER A N 1
ATOM 854 C CA . SER A 1 136 ? 12.209 48.805 90.748 1.00 12.96 115 SER A CA 1
ATOM 855 C C . SER A 1 136 ? 12.087 49.941 91.754 1.00 13.82 115 SER A C 1
ATOM 856 O O . SER A 1 136 ? 12.919 50.857 91.786 1.00 14.20 115 SER A O 1
ATOM 859 N N . ARG A 1 137 ? 11.016 49.866 92.551 1.00 14.14 116 ARG A N 1
ATOM 860 C CA . ARG A 1 137 ? 10.805 50.709 93.713 1.00 14.94 116 ARG A CA 1
ATOM 861 C C . ARG A 1 137 ? 10.439 49.763 94.831 1.00 15.68 116 ARG A C 1
ATOM 862 O O . ARG A 1 137 ? 9.270 49.519 95.089 1.00 15.96 116 ARG A O 1
ATOM 870 N N . GLY A 1 138 ? 11.452 49.193 95.480 1.00 16.45 117 GLY A N 1
ATOM 871 C CA . GLY A 1 138 ? 11.208 48.109 96.439 1.00 17.49 117 GLY A CA 1
ATOM 872 C C . GLY A 1 138 ? 10.596 46.895 95.758 1.00 16.89 117 GLY A C 1
ATOM 873 O O . GLY A 1 138 ? 11.158 46.352 94.810 1.00 16.11 117 GLY A O 1
ATOM 874 N N . ARG A 1 139 ? 9.453 46.463 96.257 1.00 17.81 118 ARG A N 1
ATOM 875 C CA . ARG A 1 139 ? 8.722 45.345 95.685 1.00 17.77 118 ARG A CA 1
ATOM 876 C C . ARG A 1 139 ? 8.079 45.623 94.304 1.00 16.43 118 ARG A C 1
ATOM 877 O O . ARG A 1 139 ? 7.825 44.668 93.552 1.00 16.14 118 ARG A O 1
ATOM 885 N N . LEU A 1 140 ? 7.842 46.899 93.966 1.00 15.51 119 LEU A N 1
ATOM 886 C CA . LEU A 1 140 ? 7.379 47.250 92.614 1.00 14.60 119 LEU A CA 1
ATOM 887 C C . LEU A 1 140 ? 8.489 47.133 91.571 1.00 13.56 119 LEU A C 1
ATOM 888 O O . LEU A 1 140 ? 9.591 47.660 91.764 1.00 13.64 119 LEU A O 1
ATOM 893 N N . SER A 1 141 ? 8.204 46.470 90.457 1.00 12.92 120 SER A N 1
ATOM 894 C CA . SER A 1 141 ? 9.144 46.476 89.333 1.00 12.04 120 SER A CA 1
ATOM 895 C C . SER A 1 141 ? 8.409 46.638 88.040 1.00 11.72 120 SER A C 1
ATOM 896 O O . SER A 1 141 ? 7.327 46.049 87.866 1.00 12.07 120 SER A O 1
ATOM 899 N N . LEU A 1 142 ? 9.019 47.404 87.128 1.00 11.19 121 LEU A N 1
ATOM 900 C CA . LEU A 1 142 ? 8.527 47.511 85.773 1.00 11.21 121 LEU A CA 1
ATOM 901 C C . LEU A 1 142 ? 9.672 47.207 84.817 1.00 11.10 121 LEU A C 1
ATOM 902 O O . LEU A 1 142 ? 10.747 47.792 84.924 1.00 11.64 121 LEU A O 1
ATOM 907 N N . ALA A 1 143 ? 9.411 46.291 83.885 1.00 10.69 122 ALA A N 1
ATOM 908 C CA . ALA A 1 143 ? 10.337 45.897 82.860 1.00 10.15 122 ALA A CA 1
ATOM 909 C C . ALA A 1 143 ? 9.712 46.169 81.499 1.00 10.38 122 ALA A C 1
ATOM 910 O O . ALA A 1 143 ? 8.491 46.056 81.322 1.00 10.10 122 ALA A O 1
ATOM 912 N N . ILE A 1 144 ? 10.568 46.565 80.555 1.00 10.74 123 ILE A N 1
ATOM 913 C CA . ILE A 1 144 ? 10.132 46.991 79.234 1.00 11.80 123 ILE A CA 1
ATOM 914 C C . ILE A 1 144 ? 10.929 46.254 78.159 1.00 12.50 123 ILE A C 1
ATOM 915 O O . ILE A 1 144 ? 12.145 46.193 78.212 1.00 12.78 123 ILE A O 1
ATOM 920 N N . SER A 1 145 ? 10.254 45.726 77.151 1.00 13.58 124 SER A N 1
ATOM 921 C CA . SER A 1 145 ? 10.974 45.254 75.954 1.00 14.77 124 SER A CA 1
ATOM 922 C C . SER A 1 145 ? 10.204 45.487 74.676 1.00 16.18 124 SER A C 1
ATOM 923 O O . SER A 1 145 ? 8.989 45.702 74.701 1.00 16.38 124 SER A O 1
ATOM 926 N N . THR A 1 146 ? 10.928 45.433 73.559 1.00 20.57 125 THR A N 1
ATOM 927 C CA . THR A 1 146 ? 10.333 45.462 72.229 1.00 20.91 125 THR A CA 1
ATOM 928 C C . THR A 1 146 ? 10.808 44.267 71.419 1.00 24.39 125 THR A C 1
ATOM 929 O O . THR A 1 146 ? 10.773 44.322 70.188 1.00 24.75 125 THR A O 1
ATOM 933 N N . ASP A 1 147 ? 11.255 43.200 72.102 1.00 27.58 126 ASP A N 1
ATOM 934 C CA . ASP A 1 147 ? 11.917 42.033 71.474 1.00 31.48 126 ASP A CA 1
ATOM 935 C C . ASP A 1 147 ? 13.029 42.457 70.490 1.00 30.62 126 ASP A C 1
ATOM 936 O O . ASP A 1 147 ? 13.096 41.992 69.350 1.00 31.97 126 ASP A O 1
ATOM 941 N N . GLY A 1 148 ? 13.872 43.375 70.961 1.00 28.63 127 GLY A N 1
ATOM 942 C CA . GLY A 1 148 ? 15.022 43.895 70.208 1.00 28.29 127 GLY A CA 1
ATOM 943 C C . GLY A 1 148 ? 14.720 44.780 69.006 1.00 25.76 127 GLY A C 1
ATOM 944 O O . GLY A 1 148 ? 15.646 45.191 68.308 1.00 26.12 127 GLY A O 1
ATOM 945 N N . ALA A 1 149 ? 13.436 45.060 68.749 1.00 23.97 128 ALA A N 1
ATOM 946 C CA . ALA A 1 149 ? 13.039 45.972 67.663 1.00 22.07 128 ALA A CA 1
ATOM 947 C C . ALA A 1 149 ? 13.516 47.413 67.927 1.00 19.77 128 ALA A C 1
ATOM 948 O O . ALA A 1 149 ? 14.015 48.079 67.037 1.00 19.67 128 ALA A O 1
ATOM 950 N N . SER A 1 150 ? 13.368 47.888 69.155 1.00 18.33 129 SER A N 1
ATOM 951 C CA . SER A 1 150 ? 13.850 49.216 69.492 1.00 16.96 129 SER A CA 1
ATOM 952 C C . SER A 1 150 ? 14.352 49.332 70.934 1.00 16.70 129 SER A C 1
ATOM 953 O O . SER A 1 150 ? 13.612 49.784 71.823 1.00 15.34 129 SER A O 1
ATOM 956 N N . PRO A 1 151 ? 15.624 48.951 71.167 1.00 18.40 130 PRO A N 1
ATOM 957 C CA . PRO A 1 151 ? 16.145 49.172 72.516 1.00 18.63 130 PRO A CA 1
ATOM 958 C C . PRO A 1 151 ? 16.122 50.649 72.860 1.00 17.03 130 PRO A C 1
ATOM 959 O O . PRO A 1 151 ? 16.014 51.025 74.031 1.00 16.53 130 PRO A O 1
ATOM 963 N N . LEU A 1 152 ? 16.205 51.493 71.838 1.00 16.87 131 LEU A N 1
ATOM 964 C CA . LEU A 1 152 ? 16.158 52.944 72.067 1.00 16.32 131 LEU A CA 1
ATOM 965 C C . LEU A 1 152 ? 14.756 53.479 72.528 1.00 14.37 131 LEU A C 1
ATOM 966 O O . LEU A 1 152 ? 14.674 54.363 73.390 1.00 14.38 131 LEU A O 1
ATOM 971 N N . LEU A 1 153 ? 13.672 52.912 71.991 1.00 13.09 132 LEU A N 1
ATOM 972 C CA . LEU A 1 153 ? 12.345 53.124 72.554 1.00 11.94 132 LEU A CA 1
ATOM 973 C C . LEU A 1 153 ? 12.234 52.638 73.994 1.00 11.41 132 LEU A C 1
ATOM 974 O O . LEU A 1 153 ? 11.647 53.305 74.850 1.00 11.14 132 LEU A O 1
ATOM 979 N N . THR A 1 154 ? 12.767 51.450 74.244 1.00 12.09 133 THR A N 1
ATOM 980 C CA . THR A 1 154 ? 12.759 50.845 75.564 1.00 12.51 133 THR A CA 1
ATOM 981 C C . THR A 1 154 ? 13.449 51.737 76.608 1.00 12.59 133 THR A C 1
ATOM 982 O O . THR A 1 154 ? 12.938 51.908 77.735 1.00 12.47 133 THR A O 1
ATOM 986 N N . LYS A 1 155 ? 14.578 52.319 76.217 1.00 13.30 134 LYS A N 1
ATOM 987 C CA . LYS A 1 155 ? 15.287 53.315 77.030 1.00 14.26 134 LYS A CA 1
ATOM 988 C C . LYS A 1 155 ? 14.421 54.539 77.332 1.00 13.26 134 LYS A C 1
ATOM 989 O O . LYS A 1 155 ? 14.402 55.019 78.466 1.00 13.51 134 LYS A O 1
ATOM 995 N N . ARG A 1 156 ? 13.709 55.042 76.323 1.00 12.69 135 ARG A N 1
ATOM 996 C CA . ARG A 1 156 ? 12.826 56.203 76.517 1.00 12.79 135 ARG A CA 1
ATOM 997 C C . ARG A 1 156 ? 11.626 55.908 77.427 1.00 11.67 135 ARG A C 1
ATOM 998 O O . ARG A 1 156 ? 11.298 56.700 78.322 1.00 12.05 135 ARG A O 1
ATOM 1006 N N . ILE A 1 157 ? 10.990 54.758 77.203 1.00 10.75 136 ILE A N 1
ATOM 1007 C CA . ILE A 1 157 ? 9.888 54.324 78.040 1.00 10.22 136 ILE A CA 1
ATOM 1008 C C . ILE A 1 157 ? 10.330 54.092 79.462 1.00 10.26 136 ILE A C 1
ATOM 1009 O O . ILE A 1 157 ? 9.620 54.502 80.375 1.00 10.29 136 ILE A O 1
ATOM 1014 N N . LYS A 1 158 ? 11.501 53.481 79.656 1.00 10.87 137 LYS A N 1
ATOM 1015 C CA . LYS A 1 158 ? 12.076 53.340 81.012 1.00 11.98 137 LYS A CA 1
ATOM 1016 C C . LYS A 1 158 ? 12.223 54.673 81.744 1.00 12.15 137 LYS A C 1
ATOM 1017 O O . LYS A 1 158 ? 11.821 54.763 82.911 1.00 12.55 137 LYS A O 1
ATOM 1023 N N . GLU A 1 159 ? 12.798 55.673 81.065 1.00 12.54 138 GLU A N 1
ATOM 1024 C CA . GLU A 1 159 ? 12.917 57.033 81.598 1.00 13.74 138 GLU A CA 1
ATOM 1025 C C . GLU A 1 159 ? 11.526 57.580 81.968 1.00 13.52 138 GLU A C 1
ATOM 1026 O O . GLU A 1 159 ? 11.304 58.041 83.093 1.00 14.02 138 GLU A O 1
ATOM 1032 N N . ASP A 1 160 ? 10.595 57.539 81.014 1.00 13.12 139 ASP A N 1
ATOM 1033 C CA . ASP A 1 160 ? 9.260 58.091 81.265 1.00 13.96 139 ASP A CA 1
ATOM 1034 C C . ASP A 1 160 ? 8.610 57.402 82.455 1.00 13.28 139 ASP A C 1
ATOM 1035 O O . ASP A 1 160 ? 8.061 58.070 83.313 1.00 14.21 139 ASP A O 1
ATOM 1040 N N . LEU A 1 161 ? 8.741 56.079 82.556 1.00 12.39 140 LEU A N 1
ATOM 1041 C CA . LEU A 1 161 ? 8.090 55.340 83.662 1.00 12.55 140 LEU A CA 1
ATOM 1042 C C . LEU A 1 161 ? 8.743 55.562 85.024 1.00 13.02 140 LEU A C 1
ATOM 1043 O O . LEU A 1 161 ? 8.074 55.498 86.051 1.00 13.74 140 LEU A O 1
ATOM 1048 N N . SER A 1 162 ? 10.056 55.796 85.021 1.00 13.10 141 SER A N 1
ATOM 1049 C CA . SER A 1 162 ? 10.822 56.077 86.236 1.00 14.11 141 SER A CA 1
ATOM 1050 C C . SER A 1 162 ? 10.437 57.420 86.826 1.00 14.87 141 SER A C 1
ATOM 1051 O O . SER A 1 162 ? 10.433 57.612 88.025 1.00 15.42 141 SER A O 1
ATOM 1054 N N . SER A 1 163 ? 10.169 58.355 85.933 1.00 15.56 142 SER A N 1
ATOM 1055 C CA . SER A 1 163 ? 9.669 59.665 86.280 1.00 17.74 142 SER A CA 1
ATOM 1056 C C . SER A 1 163 ? 8.295 59.506 86.950 1.00 18.08 142 SER A C 1
ATOM 1057 O O . SER A 1 163 ? 8.069 60.028 88.060 1.00 19.55 142 SER A O 1
ATOM 1060 N N . ASN A 1 164 ? 7.413 58.729 86.320 1.00 21.82 143 ASN A N 1
ATOM 1061 C CA . ASN A 1 164 ? 6.039 58.585 86.788 1.00 21.74 143 ASN A CA 1
ATOM 1062 C C . ASN A 1 164 ? 5.856 57.714 88.017 1.00 19.42 143 ASN A C 1
ATOM 1063 O O . ASN A 1 164 ? 4.891 57.896 88.764 1.00 19.25 143 ASN A O 1
ATOM 1068 N N . TYR A 1 165 ? 6.793 56.799 88.254 1.00 17.91 144 TYR A N 1
ATOM 1069 C CA . TYR A 1 165 ? 6.752 55.952 89.466 1.00 15.87 144 TYR A CA 1
ATOM 1070 C C . TYR A 1 165 ? 8.021 56.205 90.281 1.00 15.37 144 TYR A C 1
ATOM 1071 O O . TYR A 1 165 ? 9.104 55.701 89.935 1.00 15.61 144 TYR A O 1
ATOM 1080 N N . ASP A 1 166 ? 7.887 57.030 91.322 1.00 14.85 145 ASP A N 1
ATOM 1081 C CA . ASP A 1 166 ? 9.030 57.508 92.069 1.00 14.80 145 ASP A CA 1
ATOM 1082 C C . ASP A 1 166 ? 9.220 56.687 93.342 1.00 13.93 145 ASP A C 1
ATOM 1083 O O . ASP A 1 166 ? 8.577 55.649 93.500 1.00 13.14 145 ASP A O 1
ATOM 1088 N N A GLU A 1 167 ? 10.102 57.136 94.234 0.50 14.65 146 GLU A N 1
ATOM 1089 N N B GLU A 1 167 ? 10.082 57.166 94.235 0.50 14.71 146 GLU A N 1
ATOM 1090 C CA A GLU A 1 167 ? 10.492 56.358 95.417 0.50 14.63 146 GLU A CA 1
ATOM 1091 C CA B GLU A 1 167 ? 10.507 56.431 95.425 0.50 14.79 146 GLU A CA 1
ATOM 1092 C C A GLU A 1 167 ? 9.408 56.216 96.478 0.50 14.01 146 GLU A C 1
ATOM 1093 C C B GLU A 1 167 ? 9.418 56.230 96.469 0.50 14.08 146 GLU A C 1
ATOM 1094 O O A GLU A 1 167 ? 9.552 55.421 97.397 0.50 14.27 146 GLU A O 1
ATOM 1095 O O B GLU A 1 167 ? 9.566 55.407 97.362 0.50 14.31 146 GLU A O 1
ATOM 1106 N N . SER A 1 168 ? 8.324 56.982 96.350 1.00 13.63 147 SER A N 1
ATOM 1107 C CA . SER A 1 168 ? 7.173 56.849 97.239 1.00 13.03 147 SER A CA 1
ATOM 1108 C C . SER A 1 168 ? 6.558 55.440 97.180 1.00 11.87 147 SER A C 1
ATOM 1109 O O . SER A 1 168 ? 5.978 54.973 98.163 1.00 11.74 147 SER A O 1
ATOM 1112 N N . TYR A 1 169 ? 6.691 54.793 96.021 1.00 11.14 148 TYR A N 1
ATOM 1113 C CA . TYR A 1 169 ? 6.217 53.444 95.775 1.00 10.84 148 TYR A CA 1
ATOM 1114 C C . TYR A 1 169 ? 7.069 52.368 96.494 1.00 11.60 148 TYR A C 1
ATOM 1115 O O . TYR A 1 169 ? 6.598 51.250 96.674 1.00 11.90 148 TYR A O 1
ATOM 1124 N N . THR A 1 170 ? 8.289 52.709 96.915 1.00 12.41 149 THR A N 1
ATOM 1125 C CA . THR A 1 170 ? 9.117 51.791 97.706 1.00 13.89 149 THR A CA 1
ATOM 1126 C C . THR A 1 170 ? 8.524 51.562 99.082 1.00 14.40 149 THR A C 1
ATOM 1127 O O . THR A 1 170 ? 8.301 50.402 99.469 1.00 15.06 149 THR A O 1
ATOM 1131 N N . GLN A 1 171 ? 8.267 52.624 99.851 1.00 14.42 150 GLN A N 1
ATOM 1132 C CA . GLN A 1 171 ? 7.719 52.333 101.158 1.00 15.20 150 GLN A CA 1
ATOM 1133 C C . GLN A 1 171 ? 6.226 52.032 101.119 1.00 13.69 150 GLN A C 1
ATOM 1134 O O . GLN A 1 171 ? 5.686 51.448 102.057 1.00 14.61 150 GLN A O 1
ATOM 1140 N N . TYR A 1 172 ? 5.552 52.430 100.059 1.00 12.08 151 TYR A N 1
ATOM 1141 C CA . TYR A 1 172 ? 4.142 52.108 99.941 1.00 11.27 151 TYR A CA 1
ATOM 1142 C C . TYR A 1 172 ? 3.935 50.607 99.700 1.00 11.18 151 TYR A C 1
ATOM 1143 O O . TYR A 1 172 ? 3.103 50.013 100.362 1.00 11.39 151 TYR A O 1
ATOM 1152 N N . THR A 1 173 ? 4.695 50.021 98.763 1.00 11.40 152 THR A N 1
ATOM 1153 C CA . THR A 1 173 ? 4.566 48.604 98.417 1.00 12.49 152 THR A CA 1
ATOM 1154 C C . THR A 1 173 ? 5.072 47.695 99.536 1.00 14.08 152 THR A C 1
ATOM 1155 O O . THR A 1 173 ? 4.572 46.603 99.678 1.00 15.12 152 THR A O 1
ATOM 1159 N N . GLN A 1 174 ? 6.029 48.173 100.333 1.00 15.10 153 GLN A N 1
ATOM 1160 C CA . GLN A 1 174 ? 6.402 47.554 101.618 1.00 17.29 153 GLN A CA 1
ATOM 1161 C C . GLN A 1 174 ? 5.242 47.569 102.633 1.00 17.02 153 GLN A C 1
ATOM 1162 O O . GLN A 1 174 ? 4.983 46.563 103.282 1.00 18.33 153 GLN A O 1
ATOM 1168 N N . PHE A 1 175 ? 4.570 48.710 102.781 1.00 15.45 154 PHE A N 1
ATOM 1169 C CA . PHE A 1 175 ? 3.313 48.780 103.547 1.00 15.05 154 PHE A CA 1
ATOM 1170 C C . PHE A 1 175 ? 2.253 47.796 103.015 1.00 14.70 154 PHE A C 1
ATOM 1171 O O . PHE A 1 175 ? 1.606 47.113 103.795 1.00 15.66 154 PHE A O 1
ATOM 1179 N N . LEU A 1 176 ? 2.079 47.729 101.696 1.00 13.58 155 LEU A N 1
ATOM 1180 C CA . LEU A 1 176 ? 1.085 46.847 101.121 1.00 13.84 155 LEU A CA 1
ATOM 1181 C C . LEU A 1 176 ? 1.384 45.393 101.469 1.00 15.90 155 LEU A C 1
ATOM 1182 O O . LEU A 1 176 ? 0.470 44.637 101.854 1.00 16.84 155 LEU A O 1
ATOM 1187 N N . TYR A 1 177 ? 2.666 45.028 101.344 1.00 17.17 156 TYR A N 1
ATOM 1188 C CA . TYR A 1 177 ? 3.164 43.687 101.609 1.00 20.05 156 TYR A CA 1
ATOM 1189 C C . TYR A 1 177 ? 2.915 43.263 103.041 1.00 21.66 156 TYR A C 1
ATOM 1190 O O . TYR A 1 177 ? 2.466 42.142 103.287 1.00 23.53 156 TYR A O 1
ATOM 1199 N N . GLU A 1 178 ? 3.195 44.156 103.985 1.00 21.56 157 GLU A N 1
ATOM 1200 C CA . GLU A 1 178 ? 2.896 43.886 105.384 1.00 23.35 157 GLU A CA 1
ATOM 1201 C C . GLU A 1 178 ? 1.396 43.673 105.595 1.00 22.80 157 GLU A C 1
ATOM 1202 O O . GLU A 1 178 ? 0.982 42.782 106.356 1.00 24.93 157 GLU A O 1
ATOM 1208 N N . CYS A 1 179 ? 0.583 44.491 104.924 1.00 5.98 158 CYS A N 1
ATOM 1209 C CA . CYS A 1 179 ? -0.862 44.381 105.039 1.00 5.95 158 CYS A CA 1
ATOM 1210 C C . CYS A 1 179 ? -1.368 43.036 104.494 1.00 6.05 158 CYS A C 1
ATOM 1211 O O . CYS A 1 179 ? -2.202 42.402 105.117 1.00 6.20 158 CYS A O 1
ATOM 1214 N N . ARG A 1 180 ? -0.833 42.604 103.351 1.00 6.54 159 ARG A N 1
ATOM 1215 C CA . ARG A 1 180 ? -1.216 41.333 102.752 1.00 7.63 159 ARG A CA 1
ATOM 1216 C C . ARG A 1 180 ? -0.921 40.149 103.688 1.00 8.45 159 ARG A C 1
ATOM 1217 O O . ARG A 1 180 ? -1.791 39.286 103.887 1.00 9.25 159 ARG A O 1
ATOM 1225 N N . VAL A 1 181 ? 0.284 40.118 104.257 1.00 8.42 160 VAL A N 1
ATOM 1226 C CA . VAL A 1 181 ? 0.645 39.056 105.207 1.00 9.96 160 VAL A CA 1
ATOM 1227 C C . VAL A 1 181 ? -0.256 39.098 106.437 1.00 10.10 160 VAL A C 1
ATOM 1228 O O . VAL A 1 181 ? -0.828 38.082 106.819 1.00 11.72 160 VAL A O 1
ATOM 1232 N N . LEU A 1 182 ? -0.392 40.277 107.040 1.00 9.28 161 LEU A N 1
ATOM 1233 C CA . LEU A 1 182 ? -1.249 40.461 108.208 1.00 9.97 161 LEU A CA 1
ATOM 1234 C C . LEU A 1 182 ? -2.727 40.085 107.961 1.00 10.11 161 LEU A C 1
ATOM 1235 O O . LEU A 1 182 ? -3.349 39.412 108.774 1.00 11.38 161 LEU A O 1
ATOM 1240 N N . ILE A 1 183 ? -3.287 40.512 106.842 1.00 9.33 162 ILE A N 1
ATOM 1241 C CA . ILE A 1 183 ? -4.675 40.176 106.542 1.00 9.95 162 ILE A CA 1
ATOM 1242 C C . ILE A 1 183 ? -4.811 38.653 106.304 1.00 11.68 162 ILE A C 1
ATOM 1243 O O . ILE A 1 183 ? -5.691 38.011 106.867 1.00 12.79 162 ILE A O 1
ATOM 1248 N N . HIS A 1 184 ? -3.915 38.086 105.498 1.00 12.38 163 HIS A N 1
ATOM 1249 C CA . HIS A 1 184 ? -3.880 36.641 105.284 1.00 14.79 163 HIS A CA 1
ATOM 1250 C C . HIS A 1 184 ? -3.972 35.877 106.619 1.00 16.59 163 HIS A C 1
ATOM 1251 O O . HIS A 1 184 ? -4.765 34.953 106.734 1.00 18.65 163 HIS A O 1
ATOM 1258 N N . ARG A 1 185 ? -3.220 36.321 107.626 1.00 16.40 164 ARG A N 1
ATOM 1259 C CA . ARG A 1 185 ? -3.158 35.662 108.937 1.00 18.76 164 ARG A CA 1
ATOM 1260 C C . ARG A 1 185 ? -4.377 35.856 109.816 1.00 19.50 164 ARG A C 1
ATOM 1261 O O . ARG A 1 185 ? -4.607 35.061 110.755 1.00 22.28 164 ARG A O 1
ATOM 1269 N N . LEU A 1 186 ? -5.157 36.893 109.519 1.00 17.48 165 LEU A N 1
ATOM 1270 C CA . LEU A 1 186 ? -6.384 37.177 110.258 1.00 18.16 165 LEU A CA 1
ATOM 1271 C C . LEU A 1 186 ? -7.367 36.009 110.260 1.00 20.40 165 LEU A C 1
ATOM 1272 O O . LEU A 1 186 ? -7.512 35.300 109.266 1.00 20.72 165 LEU A O 1
ATOM 1277 N N . ASN A 1 187 ? -8.038 35.825 111.390 1.00 22.59 166 ASN A N 1
ATOM 1278 C CA . ASN A 1 187 ? -9.099 34.842 111.515 1.00 25.22 166 ASN A CA 1
ATOM 1279 C C . ASN A 1 187 ? -10.398 35.626 111.519 1.00 24.47 166 ASN A C 1
ATOM 1280 O O . ASN A 1 187 ? -11.090 35.756 112.544 1.00 26.32 166 ASN A O 1
ATOM 1285 N N . VAL A 1 188 ? -10.687 36.159 110.336 1.00 22.13 167 VAL A N 1
ATOM 1286 C CA . VAL A 1 188 ? -11.713 37.150 110.078 1.00 20.98 167 VAL A CA 1
ATOM 1287 C C . VAL A 1 188 ? -12.268 36.734 108.719 1.00 20.75 167 VAL A C 1
ATOM 1288 O O . VAL A 1 188 ? -11.543 36.121 107.919 1.00 20.53 167 VAL A O 1
ATOM 1292 N N . SER A 1 189 ? -13.535 37.040 108.449 1.00 21.08 168 SER A N 1
ATOM 1293 C CA . SER A 1 189 ? -14.180 36.506 107.258 1.00 21.84 168 SER A CA 1
ATOM 1294 C C . SER A 1 189 ? -13.561 36.922 105.919 1.00 20.49 168 SER A C 1
ATOM 1295 O O . SER A 1 189 ? -12.909 37.958 105.813 1.00 18.57 168 SER A O 1
ATOM 1298 N N . LYS A 1 190 ? -13.780 36.087 104.904 1.00 22.07 169 LYS A N 1
ATOM 1299 C CA . LYS A 1 190 ? -13.384 36.362 103.533 1.00 21.67 169 LYS A CA 1
ATOM 1300 C C . LYS A 1 190 ? -13.888 37.733 103.087 1.00 20.57 169 LYS A C 1
ATOM 1301 O O . LYS A 1 190 ? -13.166 38.477 102.399 1.00 19.55 169 LYS A O 1
ATOM 1307 N N . SER A 1 191 ? -15.121 38.054 103.484 1.00 21.17 170 SER A N 1
ATOM 1308 C CA . SER A 1 191 ? -15.797 39.303 103.112 1.00 20.87 170 SER A CA 1
ATOM 1309 C C . SER A 1 191 ? -15.008 40.505 103.609 1.00 18.53 170 SER A C 1
ATOM 1310 O O . SER A 1 191 ? -14.772 41.459 102.857 1.00 18.32 170 SER A O 1
ATOM 1313 N N . ARG A 1 192 ? -14.595 40.431 104.868 1.00 17.09 171 ARG A N 1
ATOM 1314 C CA . ARG A 1 192 ? -13.833 41.488 105.503 1.00 15.56 171 ARG A CA 1
ATOM 1315 C C . ARG A 1 192 ? -12.407 41.585 104.965 1.00 13.92 171 ARG A C 1
ATOM 1316 O O . ARG A 1 192 ? -11.918 42.691 104.753 1.00 13.45 171 ARG A O 1
ATOM 1324 N N . LYS A 1 193 ? -11.758 40.436 104.742 1.00 18.80 172 LYS A N 1
ATOM 1325 C CA . LYS A 1 193 ? -10.399 40.393 104.225 1.00 17.21 172 LYS A CA 1
ATOM 1326 C C . LYS A 1 193 ? -10.310 41.143 102.887 1.00 16.59 172 LYS A C 1
ATOM 1327 O O . LYS A 1 193 ? -9.386 41.942 102.680 1.00 15.53 172 LYS A O 1
ATOM 1333 N N . HIS A 1 194 ? -11.287 40.894 102.017 1.00 17.53 173 HIS A N 1
ATOM 1334 C CA . HIS A 1 194 ? -11.347 41.485 100.691 1.00 18.01 173 HIS A CA 1
ATOM 1335 C C . HIS A 1 194 ? -11.583 43.000 100.776 1.00 17.71 173 HIS A C 1
ATOM 1336 O O . HIS A 1 194 ? -11.093 43.768 99.939 1.00 17.23 173 HIS A O 1
ATOM 1343 N N . GLU A 1 195 ? -12.374 43.399 101.771 1.00 18.46 174 GLU A N 1
ATOM 1344 C CA . GLU A 1 195 ? -12.636 44.784 102.080 1.00 18.71 174 GLU A CA 1
ATOM 1345 C C . GLU A 1 195 ? -11.337 45.479 102.455 1.00 16.38 174 GLU A C 1
ATOM 1346 O O . GLU A 1 195 ? -11.048 46.556 101.962 1.00 15.61 174 GLU A O 1
ATOM 1352 N N . LEU A 1 196 ? -10.571 44.855 103.346 1.00 15.54 175 LEU A N 1
ATOM 1353 C CA . LEU A 1 196 ? -9.309 45.429 103.816 1.00 14.29 175 LEU A CA 1
ATOM 1354 C C . LEU A 1 196 ? -8.254 45.500 102.703 1.00 12.86 175 LEU A C 1
ATOM 1355 O O . LEU A 1 196 ? -7.504 46.484 102.604 1.00 12.06 175 LEU A O 1
ATOM 1360 N N . LEU A 1 197 ? -8.238 44.488 101.836 1.00 12.88 176 LEU A N 1
ATOM 1361 C CA . LEU A 1 197 ? -7.308 44.459 100.701 1.00 12.55 176 LEU A CA 1
ATOM 1362 C C . LEU A 1 197 ? -7.613 45.499 99.580 1.00 12.78 176 LEU A C 1
ATOM 1363 O O . LEU A 1 197 ? -6.690 46.067 98.961 1.00 12.60 176 LEU A O 1
ATOM 1368 N N . THR A 1 198 ? -8.891 45.727 99.310 1.00 13.52 177 THR A N 1
ATOM 1369 C CA . THR A 1 198 ? -9.328 46.753 98.361 1.00 14.51 177 THR A CA 1
ATOM 1370 C C . THR A 1 198 ? -9.056 48.180 98.879 1.00 13.57 177 THR A C 1
ATOM 1371 O O . THR A 1 198 ? -8.640 49.044 98.134 1.00 13.70 177 THR A O 1
ATOM 1375 N N . GLU A 1 199 ? -9.288 48.394 100.166 1.00 13.37 178 GLU A N 1
ATOM 1376 C CA . GLU A 1 199 ? -9.262 49.723 100.795 1.00 13.33 178 GLU A CA 1
ATOM 1377 C C . GLU A 1 199 ? -7.942 50.464 100.556 1.00 11.84 178 GLU A C 1
ATOM 1378 O O . GLU A 1 199 ? -7.931 51.656 100.219 1.00 11.59 178 GLU A O 1
ATOM 1384 N N . ILE A 1 200 ? -6.846 49.714 100.685 1.00 10.70 179 ILE A N 1
ATOM 1385 C CA . ILE A 1 200 ? -5.478 50.257 100.764 1.00 10.06 179 ILE A CA 1
ATOM 1386 C C . ILE A 1 200 ? -4.856 50.601 99.388 1.00 10.32 179 ILE A C 1
ATOM 1387 O O . ILE A 1 200 ? -3.670 50.976 99.276 1.00 10.20 179 ILE A O 1
ATOM 1392 N N . ILE A 1 201 ? -5.677 50.496 98.344 1.00 11.14 180 ILE A N 1
ATOM 1393 C CA . ILE A 1 201 ? -5.212 50.779 97.004 1.00 12.17 180 ILE A CA 1
ATOM 1394 C C . ILE A 1 201 ? -5.798 52.110 96.537 1.00 12.91 180 ILE A C 1
ATOM 1395 O O . ILE A 1 201 ? -6.820 52.142 95.848 1.00 14.52 180 ILE A O 1
ATOM 1400 N N . ASP A 1 202 ? -5.184 53.199 96.973 1.00 12.30 181 ASP A N 1
ATOM 1401 C CA . ASP A 1 202 ? -5.387 54.523 96.379 1.00 13.24 181 ASP A CA 1
ATOM 1402 C C . ASP A 1 202 ? -4.243 55.436 96.808 1.00 12.46 181 ASP A C 1
ATOM 1403 O O . ASP A 1 202 ? -3.453 55.045 97.666 1.00 11.22 181 ASP A O 1
ATOM 1408 N N . ASP A 1 203 ? -4.157 56.626 96.195 1.00 13.16 182 ASP A N 1
ATOM 1409 C CA . ASP A 1 203 ? -3.071 57.594 96.463 1.00 12.80 182 ASP A CA 1
ATOM 1410 C C . ASP A 1 203 ? -2.934 57.969 97.938 1.00 11.93 182 ASP A C 1
ATOM 1411 O O . ASP A 1 203 ? -1.831 58.269 98.422 1.00 11.88 182 ASP A O 1
ATOM 1416 N N . GLN A 1 204 ? -4.053 57.986 98.646 1.00 11.97 183 GLN A N 1
ATOM 1417 C CA . GLN A 1 204 ? -4.057 58.431 100.030 1.00 12.08 183 GLN A CA 1
ATOM 1418 C C . GLN A 1 204 ? -3.322 57.437 100.928 1.00 11.38 183 GLN A C 1
ATOM 1419 O O . GLN A 1 204 ? -2.661 57.836 101.880 1.00 11.91 183 GLN A O 1
ATOM 1425 N N . TYR A 1 205 ? -3.395 56.144 100.612 1.00 10.50 184 TYR A N 1
ATOM 1426 C CA . TYR A 1 205 ? -2.548 55.175 101.309 1.00 9.89 184 TYR A CA 1
ATOM 1427 C C . TYR A 1 205 ? -1.075 55.256 100.930 1.00 9.94 184 TYR A C 1
ATOM 1428 O O . TYR A 1 205 ? -0.220 54.967 101.769 1.00 10.71 184 TYR A O 1
ATOM 1437 N N . ARG A 1 206 ? -0.786 55.621 99.684 1.00 9.38 185 ARG A N 1
ATOM 1438 C CA . ARG A 1 206 ? 0.596 55.784 99.243 1.00 9.57 185 ARG A CA 1
ATOM 1439 C C . ARG A 1 206 ? 1.266 57.030 99.828 1.00 9.33 185 ARG A C 1
ATOM 1440 O O . ARG A 1 206 ? 2.483 57.049 100.049 1.00 9.63 185 ARG A O 1
ATOM 1448 N N . LEU A 1 207 ? 0.471 58.081 100.039 1.00 8.96 186 LEU A N 1
ATOM 1449 C CA . LEU A 1 207 ? 1.023 59.415 100.302 1.00 8.75 186 LEU A CA 1
ATOM 1450 C C . LEU A 1 207 ? 0.589 59.977 101.637 1.00 8.54 186 LEU A C 1
ATOM 1451 O O . LEU A 1 207 ? 0.832 61.140 101.923 1.00 8.34 186 LEU A O 1
ATOM 1456 N N . SER A 1 208 ? -0.015 59.127 102.458 1.00 8.68 187 SER A N 1
ATOM 1457 C CA . SER A 1 208 ? -0.367 59.494 103.811 1.00 8.83 187 SER A CA 1
ATOM 1458 C C . SER A 1 208 ? 0.048 58.474 104.878 1.00 9.40 187 SER A C 1
ATOM 1459 O O . SER A 1 208 ? -0.497 57.385 104.929 1.00 9.80 187 SER A O 1
ATOM 1462 N N . LEU A 1 209 ? 0.963 58.862 105.767 1.00 9.82 188 LEU A N 1
ATOM 1463 C CA . LEU A 1 209 ? 1.439 57.969 106.832 1.00 10.34 188 LEU A CA 1
ATOM 1464 C C . LEU A 1 209 ? 0.414 57.756 107.935 1.00 10.51 188 LEU A C 1
ATOM 1465 O O . LEU A 1 209 ? 0.333 56.662 108.484 1.00 11.08 188 LEU A O 1
ATOM 1470 N N . VAL A 1 210 ? -0.359 58.794 108.256 1.00 10.57 189 VAL A N 1
ATOM 1471 C CA . VAL A 1 210 ? -1.506 58.682 109.179 1.00 10.67 189 VAL A CA 1
ATOM 1472 C C . VAL A 1 210 ? -2.479 57.592 108.693 1.00 10.62 189 VAL A C 1
ATOM 1473 O O . VAL A 1 210 ? -2.892 56.718 109.448 1.00 11.18 189 VAL A O 1
ATOM 1477 N N . LYS A 1 211 ? -2.823 57.669 107.418 1.00 10.09 190 LYS A N 1
ATOM 1478 C CA . LYS A 1 211 ? -3.751 56.768 106.790 1.00 10.32 190 LYS A CA 1
ATOM 1479 C C . LYS A 1 211 ? -3.267 55.336 106.979 1.00 10.33 190 LYS A C 1
ATOM 1480 O O . LYS A 1 211 ? -4.026 54.504 107.449 1.00 10.55 190 LYS A O 1
ATOM 1486 N N . GLN A 1 212 ? -1.980 55.102 106.671 1.00 10.02 191 GLN A N 1
ATOM 1487 C CA . GLN A 1 212 ? -1.325 53.807 106.824 1.00 10.24 191 GLN A CA 1
ATOM 1488 C C . GLN A 1 212 ? -1.298 53.339 108.259 1.00 11.06 191 GLN A C 1
ATOM 1489 O O . GLN A 1 212 ? -1.702 52.218 108.557 1.00 11.61 191 GLN A O 1
ATOM 1495 N N . ARG A 1 213 ? -0.787 54.197 109.141 1.00 11.32 192 ARG A N 1
ATOM 1496 C CA . ARG A 1 213 ? -0.601 53.845 110.535 1.00 11.89 192 ARG A CA 1
ATOM 1497 C C . ARG A 1 213 ? -1.899 53.522 111.256 1.00 12.37 192 ARG A C 1
ATOM 1498 O O . ARG A 1 213 ? -1.924 52.591 112.070 1.00 12.84 192 ARG A O 1
ATOM 1506 N N . GLU A 1 214 ? -2.957 54.279 110.952 1.00 12.33 193 GLU A N 1
ATOM 1507 C CA . GLU A 1 214 ? -4.310 54.018 111.476 1.00 13.19 193 GLU A CA 1
ATOM 1508 C C . GLU A 1 214 ? -4.924 52.726 110.926 1.00 13.25 193 GLU A C 1
ATOM 1509 O O . GLU A 1 214 ? -5.672 52.034 111.610 1.00 13.97 193 GLU A O 1
ATOM 1515 N N . PHE A 1 215 ? -4.656 52.429 109.670 1.00 12.84 194 PHE A N 1
ATOM 1516 C CA . PHE A 1 215 ? -5.117 51.173 109.111 1.00 13.19 194 PHE A CA 1
ATOM 1517 C C . PHE A 1 215 ? -4.426 50.009 109.836 1.00 13.49 194 PHE A C 1
ATOM 1518 O O . PHE A 1 215 ? -5.075 49.018 110.180 1.00 14.13 194 PHE A O 1
ATOM 1526 N N . LEU A 1 216 ? -3.116 50.134 110.062 1.00 13.04 195 LEU A N 1
ATOM 1527 C CA . LEU A 1 216 ? -2.373 49.117 110.805 1.00 13.35 195 LEU A CA 1
ATOM 1528 C C . LEU A 1 216 ? -2.855 48.934 112.258 1.00 14.31 195 LEU A C 1
ATOM 1529 O O . LEU A 1 216 ? -2.832 47.816 112.791 1.00 14.69 195 LEU A O 1
ATOM 1534 N N . GLN A 1 217 ? -3.272 50.035 112.895 1.00 12.49 196 GLN A N 1
ATOM 1535 C CA . GLN A 1 217 ? -3.866 49.992 114.232 1.00 15.67 196 GLN A CA 1
ATOM 1536 C C . GLN A 1 217 ? -5.175 49.217 114.191 1.00 13.37 196 GLN A C 1
ATOM 1537 O O . GLN A 1 217 ? -5.433 48.360 115.029 1.00 15.68 196 GLN A O 1
ATOM 1543 N N . GLN A 1 218 ? -5.994 49.519 113.203 1.00 10.56 197 GLN A N 1
ATOM 1544 C CA . GLN A 1 218 ? -7.248 48.815 112.997 1.00 10.20 197 GLN A CA 1
ATOM 1545 C C . GLN A 1 218 ? -7.068 47.284 112.904 1.00 9.70 197 GLN A C 1
ATOM 1546 O O . GLN A 1 218 ? -7.724 46.556 113.635 1.00 12.16 197 GLN A O 1
ATOM 1552 N N . ILE A 1 219 ? -6.169 46.804 112.035 1.00 7.47 198 ILE A N 1
ATOM 1553 C CA . ILE A 1 219 ? -6.095 45.351 111.749 1.00 7.63 198 ILE A CA 1
ATOM 1554 C C . ILE A 1 219 ? -5.347 44.568 112.852 1.00 10.52 198 ILE A C 1
ATOM 1555 O O . ILE A 1 219 ? -5.418 43.329 112.920 1.00 12.28 198 ILE A O 1
ATOM 1560 N N . GLU A 1 220 ? -4.671 45.313 113.730 1.00 12.58 199 GLU A N 1
ATOM 1561 C CA . GLU A 1 220 ? -3.864 44.753 114.807 1.00 17.49 199 GLU A CA 1
ATOM 1562 C C . GLU A 1 220 ? -4.805 44.285 115.897 1.00 21.73 199 GLU A C 1
ATOM 1563 O O . GLU A 1 220 ? -4.485 43.383 116.681 1.00 26.19 199 GLU A O 1
ATOM 1569 N N . LYS A 1 221 ? -5.975 44.918 115.922 1.00 21.20 200 LYS A N 1
ATOM 1570 C CA . LYS A 1 221 ? -6.954 44.720 116.961 1.00 26.00 200 LYS A CA 1
ATOM 1571 C C . LYS A 1 221 ? -7.781 43.460 116.708 1.00 27.60 200 LYS A C 1
ATOM 1572 O O . LYS A 1 221 ? -8.394 42.918 117.624 1.00 33.31 200 LYS A O 1
ATOM 1578 N N . TYR A 1 222 ? -7.780 42.996 115.461 1.00 23.89 201 TYR A N 1
ATOM 1579 C CA . TYR A 1 222 ? -8.489 41.790 115.072 1.00 26.39 201 TYR A CA 1
ATOM 1580 C C . TYR A 1 222 ? -7.748 40.510 115.502 1.00 29.78 201 TYR A C 1
ATOM 1581 O O . TYR A 1 222 ? -6.509 40.475 115.596 1.00 28.52 201 TYR A O 1
ATOM 1590 N N . MET B 1 22 ? 11.847 40.240 93.533 1.00 16.99 1 MET B N 1
ATOM 1591 C CA . MET B 1 22 ? 12.513 39.382 92.497 1.00 16.33 1 MET B CA 1
ATOM 1592 C C . MET B 1 22 ? 12.989 40.242 91.311 1.00 15.28 1 MET B C 1
ATOM 1593 O O . MET B 1 22 ? 12.707 41.446 91.242 1.00 15.20 1 MET B O 1
ATOM 1598 N N . TYR B 1 23 ? 13.728 39.641 90.396 1.00 14.55 2 TYR B N 1
ATOM 1599 C CA . TYR B 1 23 ? 14.366 40.402 89.313 1.00 13.90 2 TYR B CA 1
ATOM 1600 C C . TYR B 1 23 ? 13.701 39.961 88.039 1.00 13.21 2 TYR B C 1
ATOM 1601 O O . TYR B 1 23 ? 13.281 38.805 87.951 1.00 13.32 2 TYR B O 1
ATOM 1610 N N . THR B 1 24 ? 13.565 40.860 87.065 1.00 12.66 3 THR B N 1
ATOM 1611 C CA . THR B 1 24 ? 12.881 40.490 85.828 1.00 12.30 3 THR B CA 1
ATOM 1612 C C . THR B 1 24 ? 13.860 39.961 84.791 1.00 12.52 3 THR B C 1
ATOM 1613 O O . THR B 1 24 ? 14.908 40.571 84.549 1.00 12.90 3 THR B O 1
ATOM 1617 N N . VAL B 1 25 ? 13.491 38.837 84.178 1.00 12.21 4 VAL B N 1
ATOM 1618 C CA . VAL B 1 25 ? 14.303 38.199 83.170 1.00 12.34 4 VAL B CA 1
ATOM 1619 C C . VAL B 1 25 ? 13.405 37.508 82.153 1.00 12.54 4 VAL B C 1
ATOM 1620 O O . VAL B 1 25 ? 12.245 37.157 82.450 1.00 12.34 4 VAL B O 1
ATOM 1624 N N . MET B 1 26 ? 13.949 37.312 80.959 1.00 13.00 5 MET B N 1
ATOM 1625 C CA . MET B 1 26 ? 13.332 36.439 79.961 1.00 13.44 5 MET B CA 1
ATOM 1626 C C . MET B 1 26 ? 13.985 35.082 80.069 1.00 13.17 5 MET B C 1
ATOM 1627 O O . MET B 1 26 ? 15.201 34.940 79.969 1.00 13.47 5 MET B O 1
ATOM 1632 N N . LEU B 1 27 ? 13.167 34.082 80.302 1.00 13.04 6 LEU B N 1
ATOM 1633 C CA . LEU B 1 27 ? 13.638 32.718 80.398 1.00 13.18 6 LEU B CA 1
ATOM 1634 C C . LEU B 1 27 ? 13.488 32.044 79.031 1.00 13.65 6 LEU B C 1
ATOM 1635 O O . LEU B 1 27 ? 12.378 32.017 78.466 1.00 13.53 6 LEU B O 1
ATOM 1640 N N . ASP B 1 28 ? 14.604 31.539 78.488 1.00 14.23 7 ASP B N 1
ATOM 1641 C CA . ASP B 1 28 ? 14.569 30.708 77.284 1.00 14.87 7 ASP B CA 1
ATOM 1642 C C . ASP B 1 28 ? 14.397 29.218 77.613 1.00 14.61 7 ASP B C 1
ATOM 1643 O O . ASP B 1 28 ? 15.345 28.520 78.015 1.00 14.55 7 ASP B O 1
ATOM 1648 N N . LEU B 1 29 ? 13.164 28.764 77.408 1.00 14.49 8 LEU B N 1
ATOM 1649 C CA . LEU B 1 29 ? 12.727 27.377 77.600 1.00 14.43 8 LEU B CA 1
ATOM 1650 C C . LEU B 1 29 ? 12.850 26.463 76.360 1.00 15.28 8 LEU B C 1
ATOM 1651 O O . LEU B 1 29 ? 12.505 25.296 76.447 1.00 15.23 8 LEU B O 1
ATOM 1656 N N . LYS B 1 30 ? 13.305 26.979 75.216 1.00 16.38 9 LYS B N 1
ATOM 1657 C CA . LYS B 1 30 ? 13.543 26.145 74.020 1.00 17.61 9 LYS B CA 1
ATOM 1658 C C . LYS B 1 30 ? 14.402 24.893 74.293 1.00 17.72 9 LYS B C 1
ATOM 1659 O O . LYS B 1 30 ? 15.558 25.007 74.708 1.00 17.93 9 LYS B O 1
ATOM 1665 N N . GLY B 1 31 ? 13.842 23.707 74.074 1.00 17.48 10 GLY B N 1
ATOM 1666 C CA . GLY B 1 31 ? 14.597 22.477 74.313 1.00 17.65 10 GLY B CA 1
ATOM 1667 C C . GLY B 1 31 ? 14.903 22.209 75.793 1.00 17.02 10 GLY B C 1
ATOM 1668 O O . GLY B 1 31 ? 15.862 21.507 76.114 1.00 17.47 10 GLY B O 1
ATOM 1669 N N . ARG B 1 32 ? 14.090 22.763 76.689 1.00 15.69 11 ARG B N 1
ATOM 1670 C CA . ARG B 1 32 ? 14.133 22.421 78.117 1.00 15.11 11 ARG B CA 1
ATOM 1671 C C . ARG B 1 32 ? 12.849 21.719 78.516 1.00 14.41 11 ARG B C 1
ATOM 1672 O O . ARG B 1 32 ? 11.773 22.048 78.016 1.00 14.08 11 ARG B O 1
ATOM 1680 N N . SER B 1 33 ? 12.976 20.793 79.455 1.00 14.39 12 SER B N 1
ATOM 1681 C CA . SER B 1 33 ? 11.833 20.132 80.034 1.00 14.34 12 SER B CA 1
ATOM 1682 C C . SER B 1 33 ? 11.068 21.052 80.985 1.00 13.87 12 SER B C 1
ATOM 1683 O O . SER B 1 33 ? 11.687 21.711 81.846 1.00 13.82 12 SER B O 1
ATOM 1686 N N . VAL B 1 34 ? 9.734 21.063 80.832 1.00 13.46 13 VAL B N 1
ATOM 1687 C CA . VAL B 1 34 ? 8.811 21.832 81.689 1.00 13.38 13 VAL B CA 1
ATOM 1688 C C . VAL B 1 34 ? 7.698 20.947 82.276 1.00 14.02 13 VAL B C 1
ATOM 1689 O O . VAL B 1 34 ? 6.920 20.347 81.530 1.00 14.35 13 VAL B O 1
ATOM 1693 N N . LEU B 1 35 ? 7.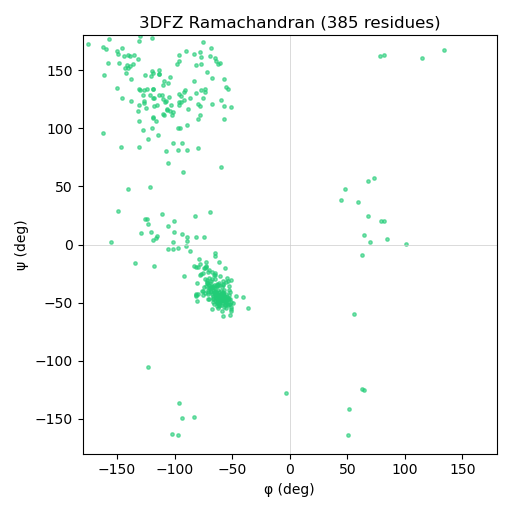607 20.892 83.607 1.00 14.46 14 LEU B N 1
ATOM 1694 C CA . LEU B 1 35 ? 6.531 20.156 84.268 1.00 15.20 14 LEU B CA 1
ATOM 1695 C C . LEU B 1 35 ? 5.461 21.090 84.808 1.00 15.73 14 LEU B C 1
ATOM 1696 O O . LEU B 1 35 ? 5.736 21.959 85.626 1.00 15.95 14 LEU B O 1
ATOM 1701 N N . VAL B 1 36 ? 4.239 20.916 84.327 1.00 16.28 15 VAL B N 1
ATOM 1702 C CA . VAL B 1 36 ? 3.094 21.593 84.905 1.00 17.00 15 VAL B CA 1
ATOM 1703 C C . VAL B 1 36 ? 2.331 20.587 85.773 1.00 18.35 15 VAL B C 1
ATOM 1704 O O . VAL B 1 36 ? 1.750 19.607 85.273 1.00 18.56 15 VAL B O 1
ATOM 1708 N N . VAL B 1 37 ? 2.389 20.825 87.082 1.00 19.12 16 VAL B N 1
ATOM 1709 C CA . VAL B 1 37 ? 1.623 20.082 88.051 1.00 20.75 16 VAL B CA 1
ATOM 1710 C C . VAL B 1 37 ? 0.282 20.776 88.218 1.00 22.25 16 VAL B C 1
ATOM 1711 O O . VAL B 1 37 ? 0.220 21.925 88.682 1.00 22.33 16 VAL B O 1
ATOM 1715 N N . GLY B 1 38 ? -0.779 20.055 87.842 1.00 23.40 17 GLY B N 1
ATOM 1716 C CA . GLY B 1 38 ? -2.151 20.566 87.828 1.00 24.94 17 GLY B CA 1
ATOM 1717 C C . GLY B 1 38 ? -2.689 20.631 86.416 1.00 24.87 17 GLY B C 1
ATOM 1718 O O . GLY B 1 38 ? -1.913 20.654 85.451 1.00 23.45 17 GLY B O 1
ATOM 1719 N N . GLY B 1 39 ? -4.014 20.681 86.286 1.00 15.65 18 GLY B N 1
ATOM 1720 C CA . GLY B 1 39 ? -4.669 20.708 84.980 1.00 15.41 18 GLY B CA 1
ATOM 1721 C C . GLY B 1 39 ? -5.988 21.466 84.916 1.00 16.30 18 GLY B C 1
ATOM 1722 O O . GLY B 1 39 ? -6.849 21.158 84.089 1.00 17.70 18 GLY B O 1
ATOM 1723 N N . GLY B 1 40 ? -6.142 22.478 85.773 1.00 16.89 19 GLY B N 1
ATOM 1724 C CA . GLY B 1 40 ? -7.374 23.264 85.837 1.00 18.93 19 GLY B CA 1
ATOM 1725 C C . GLY B 1 40 ? -7.284 24.540 85.023 1.00 18.97 19 GLY B C 1
ATOM 1726 O O . GLY B 1 40 ? -6.780 24.535 83.893 1.00 17.71 19 GLY B O 1
ATOM 1727 N N . THR B 1 41 ? -7.774 25.631 85.610 1.00 21.43 20 THR B N 1
ATOM 1728 C CA . THR B 1 41 ? -7.805 26.962 84.987 1.00 22.63 20 THR B CA 1
ATOM 1729 C C . THR B 1 41 ? -6.454 27.673 85.103 1.00 20.98 20 THR B C 1
ATOM 1730 O O . THR B 1 41 ? -5.969 28.251 84.129 1.00 20.23 20 THR B O 1
ATOM 1734 N N . ILE B 1 42 ? -5.851 27.615 86.290 1.00 21.17 21 ILE B N 1
ATOM 1735 C CA . ILE B 1 42 ? -4.529 28.188 86.516 1.00 20.49 21 ILE B CA 1
ATOM 1736 C C . ILE B 1 42 ? -3.414 27.495 85.674 1.00 16.25 21 ILE B C 1
ATOM 1737 O O . ILE B 1 42 ? -2.566 28.181 85.108 1.00 15.32 21 ILE B O 1
ATOM 1742 N N . ALA B 1 43 ? -3.422 26.159 85.607 1.00 14.37 22 ALA B N 1
ATOM 1743 C CA . ALA B 1 43 ? -2.457 25.401 84.784 1.00 11.80 22 ALA B CA 1
ATOM 1744 C C . ALA B 1 43 ? -2.577 25.751 83.301 1.00 11.02 22 ALA B C 1
ATOM 1745 O O . ALA B 1 43 ? -1.570 25.963 82.624 1.00 10.05 22 ALA B O 1
ATOM 1747 N N . THR B 1 44 ? -3.812 25.837 82.820 1.00 12.40 23 THR B N 1
ATOM 1748 C CA . THR B 1 44 ? -4.114 26.192 81.438 1.00 13.39 23 THR B CA 1
ATOM 1749 C C . THR B 1 44 ? -3.565 27.579 81.079 1.00 14.04 23 THR B C 1
ATOM 1750 O O . THR B 1 44 ? -2.892 27.745 80.043 1.00 13.96 23 THR B O 1
ATOM 1754 N N . ARG B 1 45 ? -3.846 28.557 81.942 1.00 15.52 24 ARG B N 1
ATOM 1755 C CA . ARG B 1 45 ? -3.400 29.933 81.745 1.00 17.14 24 ARG B CA 1
ATOM 1756 C C . ARG B 1 45 ? -1.870 29.988 81.711 1.00 14.80 24 ARG B C 1
ATOM 1757 O O . ARG B 1 45 ? -1.297 30.615 80.812 1.00 15.12 24 ARG B O 1
ATOM 1765 N N . ARG B 1 46 ? -1.217 29.301 82.656 1.00 13.02 25 ARG B N 1
ATOM 1766 C CA . ARG B 1 46 ? 0.245 29.239 82.699 1.00 11.72 25 ARG B CA 1
ATOM 1767 C C . ARG B 1 46 ? 0.878 28.650 81.417 1.00 10.32 25 ARG B C 1
ATOM 1768 O O . ARG B 1 46 ? 1.810 29.233 80.877 1.00 10.32 25 ARG B O 1
ATOM 1776 N N . ILE B 1 47 ? 0.353 27.509 80.950 1.00 10.13 26 ILE B N 1
ATOM 1777 C CA . ILE B 1 47 ? 0.827 26.798 79.743 1.00 10.56 26 ILE B CA 1
ATOM 1778 C C . ILE B 1 47 ? 0.725 27.664 78.489 1.00 12.21 26 ILE B C 1
ATOM 1779 O O . ILE B 1 47 ? 1.667 27.731 77.701 1.00 12.85 26 ILE B O 1
ATOM 1784 N N . LYS B 1 48 ? -0.418 28.323 78.311 1.00 13.89 27 LYS B N 1
ATOM 1785 C CA . LYS B 1 48 ? -0.586 29.321 77.253 1.00 16.64 27 LYS B CA 1
ATOM 1786 C C . LYS B 1 48 ? 0.642 30.201 77.097 1.00 16.01 27 LYS B C 1
ATOM 1787 O O . LYS B 1 48 ? 1.087 30.432 75.984 1.00 18.06 27 LYS B O 1
ATOM 1793 N N . GLY B 1 49 ? 1.182 30.669 78.222 1.00 17.38 28 GLY B N 1
ATOM 1794 C CA . GLY B 1 49 ? 2.357 31.542 78.271 1.00 16.82 28 GLY B CA 1
ATOM 1795 C C . GLY B 1 49 ? 3.609 30.994 77.630 1.00 15.72 28 GLY B C 1
ATOM 1796 O O . GLY B 1 49 ? 4.395 31.753 77.057 1.00 16.15 28 GLY B O 1
ATOM 1797 N N . PHE B 1 50 ? 3.813 29.681 77.704 1.00 14.59 29 PHE B N 1
ATOM 1798 C CA . PHE B 1 50 ? 5.052 29.089 77.154 1.00 13.81 29 PHE B CA 1
ATOM 1799 C C . PHE B 1 50 ? 4.857 27.992 76.080 1.00 13.73 29 PHE B C 1
ATOM 1800 O O . PHE B 1 50 ? 5.779 27.233 75.747 1.00 13.24 29 PHE B O 1
ATOM 1808 N N . LEU B 1 51 ? 3.661 27.952 75.514 1.00 14.51 30 LEU B N 1
ATOM 1809 C CA . LEU B 1 51 ? 3.293 26.943 74.520 1.00 14.67 30 LEU B CA 1
ATOM 1810 C C . LEU B 1 51 ? 4.037 27.091 73.173 1.00 15.15 30 LEU B C 1
ATOM 1811 O O . LEU B 1 51 ? 4.303 26.088 72.482 1.00 14.82 30 LEU B O 1
ATOM 1816 N N . GLN B 1 52 ? 4.366 28.330 72.809 1.00 15.92 31 GLN B N 1
ATOM 1817 C CA A GLN B 1 52 ? 5.120 28.611 71.597 0.50 16.88 31 GLN B CA 1
ATOM 1818 C CA B GLN B 1 52 ? 5.121 28.570 71.587 0.50 16.81 31 GLN B CA 1
ATOM 1819 C C . GLN B 1 52 ? 6.622 28.789 71.865 1.00 16.47 31 GLN B C 1
ATOM 1820 O O . GLN B 1 52 ? 7.322 29.429 71.069 1.00 17.72 31 GLN B O 1
ATOM 1831 N N . GLU B 1 53 ? 7.124 28.224 72.966 1.00 14.85 32 GLU B N 1
ATOM 1832 C CA . GLU B 1 53 ? 8.514 28.469 73.400 1.00 14.32 32 GLU B CA 1
ATOM 1833 C C . GLU B 1 53 ? 9.540 27.374 73.091 1.00 13.72 32 GLU B C 1
ATOM 1834 O O . GLU B 1 53 ? 10.733 27.553 73.378 1.00 13.68 32 GLU B O 1
ATOM 1840 N N . GLY B 1 54 ? 9.086 26.247 72.528 1.00 13.14 33 GLY B N 1
ATOM 1841 C CA . GLY B 1 54 ? 9.984 25.171 72.113 1.00 12.42 33 GLY B CA 1
ATOM 1842 C C . GLY B 1 54 ? 10.389 24.262 73.249 1.00 11.24 33 GLY B C 1
ATOM 1843 O O . GLY B 1 54 ? 11.392 23.553 73.190 1.00 11.12 33 GLY B O 1
ATOM 1844 N N . ALA B 1 55 ? 9.611 24.281 74.310 1.00 10.58 34 ALA B N 1
ATOM 1845 C CA . ALA B 1 55 ? 9.917 23.433 75.446 1.00 9.75 34 ALA B CA 1
ATOM 1846 C C . ALA B 1 55 ? 9.351 22.030 75.190 1.00 9.52 34 ALA B C 1
ATOM 1847 O O . ALA B 1 55 ? 8.534 21.843 74.295 1.00 9.59 34 ALA B O 1
ATOM 1849 N N . ALA B 1 56 ? 9.811 21.049 75.963 1.00 8.98 35 ALA B N 1
ATOM 1850 C CA . ALA B 1 56 ? 9.064 19.825 76.084 1.00 8.92 35 ALA B CA 1
ATOM 1851 C C . ALA B 1 56 ? 8.176 19.901 77.340 1.00 8.60 35 ALA B C 1
ATOM 1852 O O . ALA B 1 56 ? 8.653 19.721 78.443 1.00 8.52 35 ALA B O 1
ATOM 1854 N N . ILE B 1 57 ? 6.893 20.208 77.149 1.00 8.62 36 ILE B N 1
ATOM 1855 C CA . ILE B 1 57 ? 5.924 20.328 78.249 1.00 8.73 36 ILE B CA 1
ATOM 1856 C C . ILE B 1 57 ? 5.281 18.990 78.632 1.00 9.07 36 ILE B C 1
ATOM 1857 O O . ILE B 1 57 ? 4.750 18.273 77.774 1.00 9.61 36 ILE B O 1
ATOM 1862 N N . THR B 1 58 ? 5.355 18.645 79.910 1.00 9.43 37 THR B N 1
ATOM 1863 C CA . THR B 1 58 ? 4.601 17.516 80.454 1.00 10.05 37 THR B CA 1
ATOM 1864 C C . THR B 1 58 ? 3.645 18.030 81.510 1.00 10.68 37 THR B C 1
ATOM 1865 O O . THR B 1 58 ? 4.065 18.729 82.408 1.00 10.87 37 THR B O 1
ATOM 1869 N N . VAL B 1 59 ? 2.358 17.701 81.371 1.00 11.40 38 VAL B N 1
ATOM 1870 C CA . VAL B 1 59 ? 1.311 18.142 82.286 1.00 12.29 38 VAL B CA 1
ATOM 1871 C C . VAL B 1 59 ? 0.856 16.933 83.109 1.00 13.35 38 VAL B C 1
ATOM 1872 O O . VAL B 1 59 ? 0.457 15.907 82.542 1.00 13.48 38 VAL B O 1
ATOM 1876 N N . VAL B 1 60 ? 0.945 17.043 84.437 1.00 14.20 39 VAL B N 1
ATOM 1877 C CA . VAL B 1 60 ? 0.607 15.939 85.348 1.00 15.49 39 VAL B CA 1
ATOM 1878 C C . VAL B 1 60 ? -0.545 16.355 86.247 1.00 17.26 39 VAL B C 1
ATOM 1879 O O . VAL B 1 60 ? -0.385 17.238 87.117 1.00 17.91 39 VAL B O 1
ATOM 1883 N N . ALA B 1 61 ?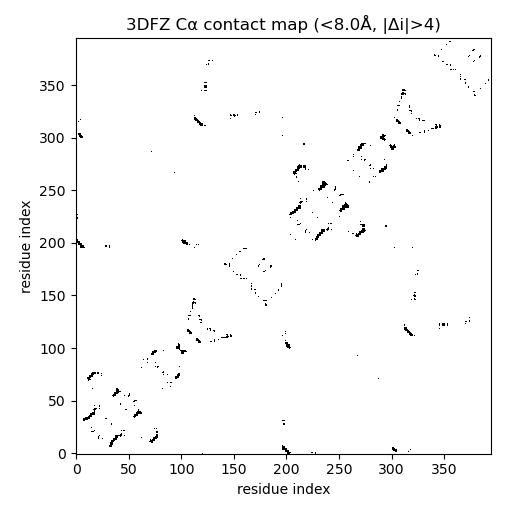 -1.706 15.752 85.987 1.00 18.38 40 ALA B N 1
ATOM 1884 C CA . ALA B 1 61 ? -2.916 15.873 86.816 1.00 20.23 40 ALA B CA 1
ATOM 1885 C C . ALA B 1 61 ? -3.871 14.702 86.469 1.00 21.40 40 ALA B C 1
ATOM 1886 O O . ALA B 1 61 ? -3.913 14.271 85.313 1.00 20.50 40 ALA B O 1
ATOM 1888 N N . PRO B 1 62 ? -4.637 14.179 87.468 1.00 23.56 41 PRO B N 1
ATOM 1889 C CA . PRO B 1 62 ? -5.549 13.045 87.185 1.00 24.63 41 PRO B CA 1
ATOM 1890 C C . PRO B 1 62 ? -6.551 13.382 86.094 1.00 24.51 41 PRO B C 1
ATOM 1891 O O . PRO B 1 62 ? -6.939 12.502 85.325 1.00 24.55 41 PRO B O 1
ATOM 1895 N N . THR B 1 63 ? -6.929 14.657 86.021 1.00 24.37 42 THR B N 1
ATOM 1896 C CA . THR B 1 63 ? -7.758 15.190 84.938 1.00 24.33 42 THR B CA 1
ATOM 1897 C C . THR B 1 63 ? -7.188 16.535 84.470 1.00 23.00 42 THR B C 1
ATOM 1898 O O . THR B 1 63 ? -6.521 17.243 85.232 1.00 22.55 42 THR B O 1
ATOM 1902 N N . VAL B 1 64 ? -7.491 16.864 83.217 1.00 22.42 43 VAL B N 1
ATOM 1903 C CA . VAL B 1 64 ? -6.914 17.968 82.488 1.00 21.41 43 VAL B CA 1
ATOM 1904 C C . VAL B 1 64 ? -8.022 18.677 81.673 1.00 22.50 43 VAL B C 1
ATOM 1905 O O . VAL B 1 64 ? -9.033 18.059 81.326 1.00 23.54 43 VAL B O 1
ATOM 1909 N N . SER B 1 65 ? -7.848 19.968 81.385 1.00 22.28 44 SER B N 1
ATOM 1910 C CA . SER B 1 65 ? -8.913 20.761 80.739 1.00 23.51 44 SER B CA 1
ATOM 1911 C C . SER B 1 65 ? -9.045 20.495 79.225 1.00 23.10 44 SER B C 1
ATOM 1912 O O . SER B 1 65 ? -8.119 19.968 78.591 1.00 21.58 44 SER B O 1
ATOM 1915 N N . ALA B 1 66 ? -10.198 20.872 78.665 1.00 24.42 45 ALA B N 1
ATOM 1916 C CA . ALA B 1 66 ? -10.491 20.727 77.237 1.00 24.44 45 ALA B CA 1
ATOM 1917 C C . ALA B 1 66 ? -9.441 21.373 76.306 1.00 23.15 45 ALA B C 1
ATOM 1918 O O . ALA B 1 66 ? -9.258 20.950 75.149 1.00 22.46 45 ALA B O 1
ATOM 1920 N N . GLU B 1 67 ? -8.800 22.426 76.812 1.00 22.78 46 GLU B N 1
ATOM 1921 C CA . GLU B 1 67 ? -7.766 23.155 76.086 1.00 21.86 46 GLU B CA 1
ATOM 1922 C C . GLU B 1 67 ? -6.410 22.454 76.179 1.00 19.81 46 GLU B C 1
ATOM 1923 O O . GLU B 1 67 ? -5.705 22.361 75.185 1.00 19.03 46 GLU B O 1
ATOM 1929 N N . ILE B 1 68 ? -6.053 21.957 77.364 1.00 19.12 47 ILE B N 1
ATOM 1930 C CA . ILE B 1 68 ? -4.892 21.089 77.492 1.00 17.59 47 ILE B CA 1
ATOM 1931 C C . ILE B 1 68 ? -5.041 19.843 76.584 1.00 17.40 47 ILE B C 1
ATOM 1932 O O . ILE B 1 68 ? -4.113 19.477 75.862 1.00 16.28 47 ILE B O 1
ATOM 1937 N N . ASN B 1 69 ? -6.228 19.234 76.600 1.00 18.48 48 ASN B N 1
ATOM 1938 C CA . ASN B 1 69 ? -6.556 18.132 75.697 1.00 18.40 48 ASN B CA 1
ATOM 1939 C C . ASN B 1 69 ? -6.338 18.449 74.234 1.00 18.20 48 ASN B C 1
ATOM 1940 O O . ASN B 1 69 ? -5.743 17.650 73.513 1.00 17.57 48 ASN B O 1
ATOM 1945 N N . GLU B 1 70 ? -6.810 19.615 73.801 1.00 19.03 49 GLU B N 1
ATOM 1946 C CA . GLU B 1 70 ? -6.634 20.067 72.414 1.00 19.16 49 GLU B CA 1
ATOM 1947 C C . GLU B 1 70 ? -5.151 20.290 72.065 1.00 17.84 49 GLU B C 1
ATOM 1948 O O . GLU B 1 70 ? -4.717 19.944 70.958 1.00 17.65 49 GLU B O 1
ATOM 1954 N N . TRP B 1 71 ? -4.397 20.864 73.004 1.00 16.82 50 TRP B N 1
ATOM 1955 C CA . TRP B 1 71 ? -2.951 21.037 72.865 1.00 15.72 50 TRP B CA 1
ATOM 1956 C C . TRP B 1 71 ? -2.201 19.694 72.826 1.00 14.58 50 TRP B C 1
ATOM 1957 O O . TRP B 1 71 ? -1.268 19.525 72.054 1.00 13.98 50 TRP B O 1
ATOM 1968 N N . GLU B 1 72 ? -2.619 18.758 73.666 1.00 14.43 51 GLU B N 1
ATOM 1969 C CA . GLU B 1 72 ? -2.109 17.392 73.626 1.00 14.12 51 GLU B CA 1
ATOM 1970 C C . GLU B 1 72 ? -2.391 16.744 72.264 1.00 14.42 51 GLU B C 1
ATOM 1971 O O . GLU B 1 72 ? -1.482 16.181 71.639 1.00 14.00 51 GLU B O 1
ATOM 1977 N N . ALA B 1 73 ? -3.639 16.868 71.798 1.00 15.16 52 ALA B N 1
ATOM 1978 C CA . ALA B 1 73 ? -4.064 16.315 70.518 1.00 15.51 52 ALA B CA 1
ATOM 1979 C C . ALA B 1 73 ? -3.399 17.010 69.340 1.00 15.60 52 ALA B C 1
ATOM 1980 O O . ALA B 1 73 ? -3.286 16.434 68.254 1.00 15.84 52 ALA B O 1
ATOM 1982 N N . LYS B 1 74 ? -2.959 18.251 69.554 1.00 15.63 53 LYS B N 1
ATOM 1983 C CA . LYS B 1 74 ? -2.226 18.999 68.536 1.00 15.73 53 LYS B CA 1
ATOM 1984 C C . LYS B 1 74 ? -0.716 18.703 68.600 1.00 14.78 53 LYS B C 1
ATOM 1985 O O . LYS B 1 74 ? 0.055 19.162 67.738 1.00 14.98 53 LYS B O 1
ATOM 1991 N N . GLY B 1 75 ? -0.314 17.924 69.614 1.00 13.77 54 GLY B N 1
ATOM 1992 C CA . GLY B 1 75 ? 1.081 17.490 69.801 1.00 12.99 54 GLY B CA 1
ATOM 1993 C C . GLY B 1 75 ? 1.984 18.655 70.153 1.00 12.72 54 GLY B C 1
ATOM 1994 O O . GLY B 1 75 ? 2.988 18.905 69.477 1.00 12.99 54 GLY B O 1
ATOM 1995 N N . GLN B 1 76 ? 1.612 19.377 71.207 1.00 12.47 55 GLN B N 1
ATOM 1996 C CA . GLN B 1 76 ? 2.385 20.536 71.688 1.00 12.15 55 GLN B CA 1
ATOM 1997 C C . GLN B 1 76 ? 2.871 20.279 73.098 1.00 11.11 55 GLN B C 1
ATOM 1998 O O . GLN B 1 76 ? 3.775 20.935 73.586 1.00 10.86 55 GLN B O 1
ATOM 2004 N N . LEU B 1 77 ? 2.234 19.320 73.755 1.00 10.71 56 LEU B N 1
ATOM 2005 C CA . LEU B 1 77 ? 2.629 18.919 75.091 1.00 10.11 56 LEU B CA 1
ATOM 2006 C C . LEU B 1 77 ? 2.295 17.450 75.291 1.00 9.87 56 LEU B C 1
ATOM 2007 O O . LEU B 1 77 ? 1.587 16.873 74.468 1.00 10.14 56 LEU B O 1
ATOM 2012 N N . ARG B 1 78 ? 2.842 16.864 76.360 1.00 9.45 57 ARG B N 1
ATOM 2013 C CA . ARG B 1 78 ? 2.453 15.540 76.845 1.00 9.95 57 ARG B CA 1
ATOM 2014 C C . ARG B 1 78 ? 1.670 15.595 78.180 1.00 10.57 57 ARG B C 1
ATOM 2015 O O . ARG B 1 78 ? 1.985 16.386 79.077 1.00 10.56 57 ARG B O 1
ATOM 2023 N N . VAL B 1 79 ? 0.660 14.740 78.298 1.00 3.95 58 VAL B N 1
ATOM 2024 C CA . VAL B 1 79 ? -0.144 14.622 79.509 1.00 3.52 58 VAL B CA 1
ATOM 2025 C C . VAL B 1 79 ? 0.132 13.279 80.239 1.00 4.67 58 VAL B C 1
ATOM 2026 O O . VAL B 1 79 ? 0.271 12.221 79.607 1.00 6.58 58 VAL B O 1
ATOM 2030 N N . LYS B 1 80 ? 0.248 13.366 81.563 1.00 4.93 59 LYS B N 1
ATOM 2031 C CA . LYS B 1 80 ? 0.396 12.227 82.471 1.00 8.57 59 LYS B CA 1
ATOM 2032 C C . LYS B 1 80 ? -0.865 12.260 83.344 1.00 10.03 59 LYS B C 1
ATOM 2033 O O . LYS B 1 80 ? -1.021 13.150 84.184 1.00 9.54 59 LYS B O 1
ATOM 2039 N N . ARG B 1 81 ? -1.790 11.331 83.100 1.00 13.08 60 ARG B N 1
ATOM 2040 C CA . ARG B 1 81 ? -3.117 11.369 83.741 1.00 15.63 60 ARG B CA 1
ATOM 2041 C C . ARG B 1 81 ? -3.156 10.626 85.060 1.00 20.09 60 ARG B C 1
ATOM 2042 O O . ARG B 1 81 ? -3.600 9.494 85.140 1.00 25.27 60 ARG B O 1
ATOM 2050 N N . LYS B 1 82 ? -2.694 11.309 86.091 1.00 20.20 61 LYS B N 1
ATOM 2051 C CA . LYS B 1 82 ? -2.503 10.763 87.419 1.00 26.10 61 LYS B CA 1
ATOM 2052 C C . LYS B 1 82 ? -2.077 11.930 88.333 1.00 26.00 61 LYS B C 1
ATOM 2053 O O . LYS B 1 82 ? -1.816 13.048 87.860 1.00 21.44 61 LYS B O 1
ATOM 2059 N N . LYS B 1 83 ? -1.993 11.664 89.635 1.00 32.63 62 LYS B N 1
ATOM 2060 C CA . LYS B 1 83 ? -1.430 12.627 90.553 1.00 35.13 62 LYS B CA 1
ATOM 2061 C C . LYS B 1 83 ? 0.084 12.493 90.487 1.00 37.42 62 LYS B C 1
ATOM 2062 O O . LYS B 1 83 ? 0.605 11.432 90.151 1.00 39.78 62 LYS B O 1
ATOM 2068 N N . VAL B 1 84 ? 0.772 13.578 90.820 1.00 31.67 63 VAL B N 1
ATOM 2069 C CA . VAL B 1 84 ? 2.234 13.670 90.806 1.00 25.86 63 VAL B CA 1
ATOM 2070 C C . VAL B 1 84 ? 2.882 12.786 91.865 1.00 23.53 63 VAL B C 1
ATOM 2071 O O . VAL B 1 84 ? 2.377 12.649 92.980 1.00 24.19 63 VAL B O 1
ATOM 2075 N N . GLY B 1 85 ? 4.021 12.210 91.503 1.00 22.83 64 GLY B N 1
ATOM 2076 C CA . GLY B 1 85 ? 4.801 11.374 92.401 1.00 23.82 64 GLY B CA 1
ATOM 2077 C C . GLY B 1 85 ? 6.233 11.842 92.373 1.00 22.56 64 GLY B C 1
ATOM 2078 O O . GLY B 1 85 ? 6.565 12.777 91.658 1.00 20.39 64 GLY B O 1
ATOM 2079 N N . GLU B 1 86 ? 7.087 11.189 93.143 1.00 26.27 65 GLU B N 1
ATOM 2080 C CA . GLU B 1 86 ? 8.476 11.626 93.290 1.00 28.30 65 GLU B CA 1
ATOM 2081 C C . GLU B 1 86 ? 9.219 11.658 91.958 1.00 27.56 65 GLU B C 1
ATOM 2082 O O . GLU B 1 86 ? 10.059 12.537 91.719 1.00 27.25 65 GLU B O 1
ATOM 2088 N N . GLU B 1 87 ? 8.898 10.682 91.110 1.00 29.23 66 GLU B N 1
ATOM 2089 C CA . GLU B 1 87 ? 9.605 10.436 89.860 1.00 31.64 66 GLU B CA 1
ATOM 2090 C C . GLU B 1 87 ? 9.477 11.616 88.891 1.00 27.91 66 GLU B C 1
ATOM 2091 O O . GLU B 1 87 ? 10.427 11.951 88.173 1.00 29.55 66 GLU B O 1
ATOM 2097 N N . ASP B 1 88 ? 8.311 12.254 88.913 1.00 24.62 67 ASP B N 1
ATOM 2098 C CA . ASP B 1 88 ? 7.972 13.349 87.993 1.00 23.96 67 ASP B CA 1
ATOM 2099 C C . ASP B 1 88 ? 8.812 14.612 88.146 1.00 22.02 67 ASP B C 1
ATOM 2100 O O . ASP B 1 88 ? 8.742 15.489 87.296 1.00 23.60 67 ASP B O 1
ATOM 2105 N N . LEU B 1 89 ? 9.616 14.691 89.202 1.00 21.25 68 LEU B N 1
ATOM 2106 C CA . LEU B 1 89 ? 10.270 15.944 89.577 1.00 21.84 68 LEU B CA 1
ATOM 2107 C C . LEU B 1 89 ? 11.784 15.878 89.452 1.00 25.87 68 LEU B C 1
ATOM 2108 O O . LEU B 1 89 ? 12.477 16.828 89.828 1.00 28.99 68 LEU B O 1
ATOM 2113 N N . LEU B 1 90 ? 12.292 14.783 88.886 1.00 27.87 69 LEU B N 1
ATOM 2114 C CA . LEU B 1 90 ? 13.725 14.488 88.921 1.00 33.85 69 LEU B CA 1
ATOM 2115 C C . LEU B 1 90 ? 14.587 15.224 87.893 1.00 36.75 69 LEU B C 1
ATOM 2116 O O . LEU B 1 90 ? 15.635 15.784 88.243 1.00 41.99 69 LEU B O 1
ATOM 2121 N N . ASN B 1 91 ? 14.168 15.202 86.630 1.00 43.77 70 ASN B N 1
ATOM 2122 C CA . ASN B 1 91 ? 14.971 15.777 85.559 1.00 42.87 70 ASN B CA 1
ATOM 2123 C C . ASN B 1 91 ? 14.199 16.869 84.838 1.00 35.13 70 ASN B C 1
ATOM 2124 O O . ASN B 1 91 ? 14.110 16.870 83.602 1.00 34.61 70 ASN B O 1
ATOM 2129 N N . VAL B 1 92 ? 13.633 17.789 85.626 1.00 30.12 71 VAL B N 1
ATOM 2130 C CA . VAL B 1 92 ? 12.782 18.868 85.113 1.00 23.69 71 VAL B CA 1
ATOM 2131 C C . VAL B 1 92 ? 13.437 20.218 85.371 1.00 21.72 71 VAL B C 1
ATOM 2132 O O . VAL B 1 92 ? 13.709 20.588 86.529 1.00 22.27 71 VAL B O 1
ATOM 2136 N N . PHE B 1 93 ? 13.707 20.941 84.290 1.00 20.14 72 PHE B N 1
ATOM 2137 C CA . PHE B 1 93 ? 14.247 22.292 84.365 1.00 18.51 72 PHE B CA 1
ATOM 2138 C C . PHE B 1 93 ? 13.313 23.319 85.057 1.00 14.67 72 PHE B C 1
ATOM 2139 O O . PHE B 1 93 ? 13.740 24.011 85.982 1.00 14.88 72 PHE B O 1
ATOM 2147 N N . PHE B 1 94 ? 12.058 23.422 84.606 1.00 12.05 73 PHE B N 1
ATOM 2148 C CA . PHE B 1 94 ? 11.110 24.402 85.145 1.00 9.69 73 PHE B CA 1
ATOM 2149 C C . PHE B 1 94 ? 9.827 23.723 85.588 1.00 8.97 73 PHE B C 1
ATOM 2150 O O . PHE B 1 94 ? 9.166 23.052 84.794 1.00 9.20 73 PHE B O 1
ATOM 2158 N N . ILE B 1 95 ? 9.482 23.911 86.856 1.00 8.86 74 ILE B N 1
ATOM 2159 C CA . ILE B 1 95 ? 8.265 23.340 87.429 1.00 9.28 74 ILE B CA 1
ATOM 2160 C C . ILE B 1 95 ? 7.262 24.439 87.719 1.00 9.36 74 ILE B C 1
ATOM 2161 O O . ILE B 1 95 ? 7.579 25.404 88.419 1.00 9.40 74 ILE B O 1
ATOM 2166 N N . VAL B 1 96 ? 6.060 24.296 87.177 1.00 10.20 75 VAL B N 1
ATOM 2167 C CA . VAL B 1 96 ? 4.947 25.160 87.526 1.00 12.36 75 VAL B CA 1
ATOM 2168 C C . VAL B 1 96 ? 3.985 24.325 88.377 1.00 14.67 75 VAL B C 1
ATOM 2169 O O . VAL B 1 96 ? 3.553 23.243 87.949 1.00 14.99 75 VAL B O 1
ATOM 2173 N N . VAL B 1 97 ? 3.675 24.801 89.590 1.00 16.87 76 VAL B N 1
ATOM 2174 C CA . VAL B 1 97 ? 2.672 24.163 90.453 1.00 20.23 76 VAL B CA 1
ATOM 2175 C C . VAL B 1 97 ? 1.392 24.994 90.336 1.00 24.29 76 VAL B C 1
ATOM 2176 O O . VAL B 1 97 ? 1.363 26.159 90.697 1.00 26.09 76 VAL B O 1
ATOM 2180 N N . ALA B 1 98 ? 0.352 24.405 89.769 1.00 26.95 77 ALA B N 1
ATOM 2181 C CA . ALA B 1 98 ? -0.890 25.118 89.502 1.00 32.42 77 ALA B CA 1
ATOM 2182 C C . ALA B 1 98 ? -2.068 24.198 89.792 1.00 37.16 77 ALA B C 1
ATOM 2183 O O . ALA B 1 98 ? -2.992 24.072 88.981 1.00 40.44 77 ALA B O 1
ATOM 2185 N N . THR B 1 99 ? -2.016 23.555 90.958 1.00 38.65 78 THR B N 1
ATOM 2186 C CA . THR B 1 99 ? -3.090 22.688 91.431 1.00 44.31 78 THR B CA 1
ATOM 2187 C C . THR B 1 99 ? -3.966 23.397 92.504 1.00 51.58 78 THR B C 1
ATOM 2188 O O . THR B 1 99 ? -3.947 24.642 92.616 1.00 52.96 78 THR B O 1
ATOM 2192 N N . ASN B 1 100 ? -4.746 22.601 93.251 1.00 66.33 79 ASN B N 1
ATOM 2193 C CA . ASN B 1 100 ? -5.560 23.053 94.392 1.00 71.10 79 ASN B CA 1
ATOM 2194 C C . ASN B 1 100 ? -5.460 22.149 95.639 1.00 68.38 79 ASN B C 1
ATOM 2195 O O . ASN B 1 100 ? -5.842 22.558 96.741 1.00 71.08 79 ASN B O 1
ATOM 2200 N N . ASP B 1 101 ? -4.945 20.930 95.469 1.00 65.53 80 ASP B N 1
ATOM 2201 C CA . ASP B 1 101 ? -4.709 20.032 96.604 1.00 65.27 80 ASP B CA 1
ATOM 2202 C C . ASP B 1 101 ? -3.420 20.454 97.280 1.00 55.80 80 ASP B C 1
ATOM 2203 O O . ASP B 1 101 ? -2.349 20.462 96.644 1.00 48.42 80 ASP B O 1
ATOM 2208 N N . GLN B 1 102 ? -3.528 20.800 98.566 1.00 58.00 81 GLN B N 1
ATOM 2209 C CA . GLN B 1 102 ? -2.402 21.341 99.319 1.00 52.39 81 GLN B CA 1
ATOM 2210 C C . GLN B 1 102 ? -1.263 20.329 99.513 1.00 48.38 81 GLN B C 1
ATOM 2211 O O . GLN B 1 102 ? -0.100 20.731 99.642 1.00 42.75 81 GLN B O 1
ATOM 2217 N N . ALA B 1 103 ? -1.600 19.031 99.502 1.00 53.3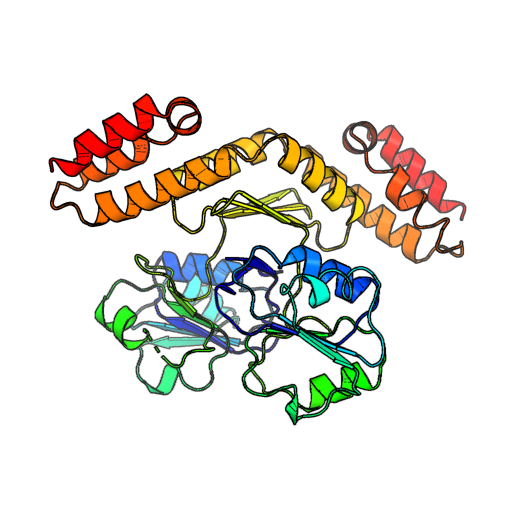0 82 ALA B N 1
ATOM 2218 C CA . ALA B 1 103 ? -0.610 17.948 99.657 1.00 52.85 82 ALA B CA 1
ATOM 2219 C C . ALA B 1 103 ? 0.288 17.819 98.423 1.00 45.17 82 ALA B C 1
ATOM 2220 O O . ALA B 1 103 ? 1.498 17.597 98.551 1.00 41.74 82 ALA B O 1
ATOM 2222 N N . VAL B 1 104 ? -0.299 17.979 97.235 1.00 44.28 83 VAL B N 1
ATOM 2223 C CA . VAL B 1 104 ? 0.486 18.069 95.990 1.00 38.42 83 VAL B CA 1
ATOM 2224 C C . VAL B 1 104 ? 1.480 19.242 96.087 1.00 30.21 83 VAL B C 1
ATOM 2225 O O . VAL B 1 104 ? 2.708 19.023 96.038 1.00 26.00 83 VAL B O 1
ATOM 2229 N N . ASN B 1 105 ? 0.930 20.461 96.243 1.00 29.93 84 ASN B N 1
ATOM 2230 C CA . ASN B 1 105 ? 1.695 21.681 96.557 1.00 26.13 84 ASN B CA 1
ATOM 2231 C C . ASN B 1 105 ? 2.871 21.424 97.497 1.00 24.14 84 ASN B C 1
ATOM 2232 O O . ASN B 1 105 ? 4.013 21.767 97.167 1.00 20.53 84 ASN B O 1
ATOM 2237 N N . LYS B 1 106 ? 2.585 20.808 98.653 1.00 28.53 85 LYS B N 1
ATOM 2238 C CA . LYS B 1 106 ? 3.586 20.549 99.699 1.00 30.42 85 LYS B CA 1
ATOM 2239 C C . LYS B 1 106 ? 4.634 19.546 99.241 1.00 28.53 85 LYS B C 1
ATOM 2240 O O . LYS B 1 106 ? 5.844 19.733 99.447 1.00 27.55 85 LYS B O 1
ATOM 2246 N N . PHE B 1 107 ? 4.138 18.464 98.644 1.00 30.13 86 PHE B N 1
ATOM 2247 C CA . PHE B 1 107 ? 4.957 17.382 98.112 1.00 30.95 86 PHE B CA 1
ATOM 2248 C C . PHE B 1 107 ? 5.985 17.929 97.117 1.00 24.05 86 PHE B C 1
ATOM 2249 O O . PHE B 1 107 ? 7.201 17.714 97.276 1.00 24.25 86 PHE B O 1
ATOM 2257 N N . VAL B 1 108 ? 5.489 18.649 96.107 1.00 19.87 87 VAL B N 1
ATOM 2258 C CA . VAL B 1 108 ? 6.359 19.380 95.184 1.00 15.41 87 VAL B CA 1
ATOM 2259 C C . VAL B 1 108 ? 7.319 20.234 96.008 1.00 14.43 87 VAL B C 1
ATOM 2260 O O . VAL B 1 108 ? 8.538 20.072 95.902 1.00 14.40 87 VAL B O 1
ATOM 2264 N N . LYS B 1 109 ? 6.761 21.103 96.857 1.00 15.66 88 LYS B N 1
ATOM 2265 C CA . LYS B 1 109 ? 7.549 21.904 97.801 1.00 18.22 88 LYS B CA 1
ATOM 2266 C C . LYS B 1 109 ? 8.339 20.988 98.738 1.00 22.26 88 LYS B C 1
ATOM 2267 O O . LYS B 1 109 ? 9.560 20.929 98.676 1.00 23.36 88 LYS B O 1
ATOM 2273 N N . ILE B 1 112 ? 11.318 18.872 96.257 1.00 22.07 91 ILE B N 1
ATOM 2274 C CA . ILE B 1 112 ? 12.249 19.306 95.223 1.00 20.78 91 ILE B CA 1
ATOM 2275 C C . ILE B 1 112 ? 13.503 19.882 95.857 1.00 25.42 91 ILE B C 1
ATOM 2276 O O . ILE B 1 112 ? 13.513 20.226 97.044 1.00 29.10 91 ILE B O 1
ATOM 2281 N N . LYS B 1 113 ? 14.556 19.992 95.055 1.00 27.28 92 LYS B N 1
ATOM 2282 C CA . LYS B 1 113 ? 15.800 20.597 95.489 1.00 33.57 92 LYS B CA 1
ATOM 2283 C C . LYS B 1 113 ? 15.717 22.134 95.505 1.00 33.77 92 LYS B C 1
ATOM 2284 O O . LYS B 1 113 ? 14.785 22.729 94.955 1.00 29.11 92 LYS B O 1
ATOM 2290 N N . ASN B 1 114 ? 16.687 22.764 96.164 1.00 50.67 93 ASN B N 1
ATOM 2291 C CA . ASN B 1 114 ? 16.975 24.178 95.957 1.00 49.30 93 ASN B CA 1
ATOM 2292 C C . ASN B 1 114 ? 17.704 24.294 94.617 1.00 46.75 93 ASN B C 1
ATOM 2293 O O . ASN B 1 114 ? 18.038 23.269 93.997 1.00 46.78 93 ASN B O 1
ATOM 2298 N N . ASP B 1 115 ? 17.967 25.522 94.173 1.00 45.51 94 ASP B N 1
ATOM 2299 C CA . ASP B 1 115 ? 18.439 25.757 92.801 1.00 42.78 94 ASP B CA 1
ATOM 2300 C C . ASP B 1 115 ? 17.393 25.308 91.736 1.00 33.60 94 ASP B C 1
ATOM 2301 O O . ASP B 1 115 ? 17.568 25.600 90.551 1.00 31.48 94 ASP B O 1
ATOM 2306 N N . GLN B 1 116 ? 16.325 24.619 92.170 1.00 29.44 95 GLN B N 1
ATOM 2307 C CA . GLN B 1 116 ? 15.207 24.170 91.299 1.00 22.40 95 GLN B CA 1
ATOM 2308 C C . GLN B 1 116 ? 14.226 25.284 90.945 1.00 17.68 95 GLN B C 1
ATOM 2309 O O . GLN B 1 116 ? 13.476 25.753 91.817 1.00 17.46 95 GLN B O 1
ATOM 2315 N N . LEU B 1 117 ? 14.203 25.693 89.677 1.00 14.53 96 LEU B N 1
ATOM 2316 C CA . LEU B 1 117 ? 13.204 26.655 89.227 1.00 10.88 96 LEU B CA 1
ATOM 2317 C C . LEU B 1 117 ? 11.820 26.110 89.450 1.00 7.54 96 LEU B C 1
ATOM 2318 O O . LEU B 1 117 ? 11.484 25.029 88.979 1.00 6.23 96 LEU B O 1
ATOM 2323 N N . VAL B 1 118 ? 11.016 26.874 90.176 1.00 7.07 97 VAL B N 1
ATOM 2324 C CA . VAL B 1 118 ? 9.654 26.510 90.449 1.00 5.49 97 VAL B CA 1
ATOM 2325 C C . VAL B 1 118 ? 8.780 27.743 90.609 1.00 5.57 97 VAL B C 1
ATOM 2326 O O . VAL B 1 118 ? 9.144 28.705 91.276 1.00 7.53 97 VAL B O 1
ATOM 2330 N N . ASN B 1 119 ? 7.624 27.695 89.970 1.00 4.54 98 ASN B N 1
ATOM 2331 C CA . ASN B 1 119 ? 6.611 28.700 90.137 1.00 5.66 98 ASN B CA 1
ATOM 2332 C C . ASN B 1 119 ? 5.481 28.113 90.967 1.00 7.64 98 ASN B C 1
ATOM 2333 O O . ASN B 1 119 ? 4.857 27.126 90.588 1.00 7.76 98 ASN B O 1
ATOM 2338 N N . MET B 1 120 ? 5.261 28.680 92.138 1.00 10.46 99 MET B N 1
ATOM 2339 C CA . MET B 1 120 ? 4.192 28.196 92.998 1.00 14.05 99 MET B CA 1
ATOM 2340 C C . MET B 1 120 ? 3.024 29.116 92.738 1.00 15.99 99 MET B C 1
ATOM 2341 O O . MET B 1 120 ? 2.802 30.082 93.471 1.00 18.24 99 MET B O 1
ATOM 2346 N N . ALA B 1 121 ? 2.320 28.832 91.646 1.00 23.72 100 ALA B N 1
ATOM 2347 C CA . ALA B 1 121 ? 1.270 29.704 91.124 1.00 26.76 100 ALA B CA 1
ATOM 2348 C C . ALA B 1 121 ? 0.114 29.803 92.101 1.00 31.96 100 ALA B C 1
ATOM 2349 O O . ALA B 1 121 ? -0.468 30.882 92.297 1.00 34.39 100 ALA B O 1
ATOM 2351 N N . SER B 1 122 ? -0.170 28.673 92.748 1.00 35.11 101 SER B N 1
ATOM 2352 C CA . SER B 1 122 ? -1.331 28.524 93.622 1.00 41.47 101 SER B CA 1
ATOM 2353 C C . SER B 1 122 ? -1.072 29.076 95.016 1.00 40.25 101 SER B C 1
ATOM 2354 O O . SER B 1 122 ? -1.707 28.635 95.974 1.00 44.45 101 SER B O 1
ATOM 2357 N N . SER B 1 123 ? -0.128 30.024 95.120 1.00 35.93 102 SER B N 1
ATOM 2358 C CA . SER B 1 123 ? 0.145 30.787 96.347 1.00 35.72 102 SER B CA 1
ATOM 2359 C C . SER B 1 123 ? 0.322 29.865 97.574 1.00 37.01 102 SER B C 1
ATOM 2360 O O . SER B 1 123 ? 0.580 28.660 97.392 1.00 38.01 102 SER B O 1
ATOM 2363 N N . PHE B 1 124 ? 0.258 30.393 98.807 1.00 38.01 103 PHE B N 1
ATOM 2364 C CA . PHE B 1 124 ? 0.345 31.825 99.115 1.00 37.70 103 PHE B CA 1
ATOM 2365 C C . PHE B 1 124 ? 1.820 32.209 99.069 1.00 35.18 103 PHE B C 1
ATOM 2366 O O . PHE B 1 124 ? 2.188 33.252 98.510 1.00 35.11 103 PHE B O 1
ATOM 2374 N N . SER B 1 125 ? 2.642 31.329 99.647 1.00 34.88 104 SER B N 1
ATOM 2375 C CA . SER B 1 125 ? 4.096 31.417 99.605 1.00 34.42 104 SER B CA 1
ATOM 2376 C C . SER B 1 125 ? 4.602 31.267 98.174 1.00 31.17 104 SER B C 1
ATOM 2377 O O . SER B 1 125 ? 3.915 30.690 97.314 1.00 29.53 104 SER B O 1
ATOM 2380 N N . ASP B 1 126 ? 5.810 31.778 97.935 1.00 31.30 105 ASP B N 1
ATOM 2381 C CA . ASP B 1 126 ? 6.411 31.803 96.602 1.00 28.35 105 ASP B CA 1
ATOM 2382 C C . ASP B 1 126 ? 7.350 30.627 96.359 1.00 27.81 105 ASP B C 1
ATOM 2383 O O . ASP B 1 126 ? 7.794 29.948 97.289 1.00 31.19 105 ASP B O 1
ATOM 2388 N N . GLY B 1 127 ? 7.642 30.389 95.088 1.00 24.42 106 GLY B N 1
ATOM 2389 C CA . GLY B 1 127 ? 8.787 29.576 94.698 1.00 24.77 106 GLY B CA 1
ATOM 2390 C C . GLY B 1 127 ? 9.886 30.578 94.476 1.00 26.22 106 GLY B C 1
ATOM 2391 O O . GLY B 1 127 ? 9.895 31.627 95.109 1.00 28.90 106 GLY B O 1
ATOM 2392 N N . ASN B 1 128 ? 10.797 30.285 93.565 1.00 21.65 107 ASN B N 1
ATOM 2393 C CA . ASN B 1 128 ? 11.792 31.282 93.160 1.00 20.51 107 ASN B CA 1
ATOM 2394 C C . ASN B 1 128 ? 11.434 31.930 91.819 1.00 19.24 107 ASN B C 1
ATOM 2395 O O . ASN B 1 128 ? 12.183 32.748 91.292 1.00 18.55 107 ASN B O 1
ATOM 2400 N N . ILE B 1 129 ? 10.283 31.536 91.269 1.00 18.98 108 ILE B N 1
ATOM 2401 C CA . ILE B 1 129 ? 9.760 32.109 90.026 1.00 17.97 108 ILE B CA 1
ATOM 2402 C C . ILE B 1 129 ? 8.370 32.711 90.289 1.00 17.66 108 ILE B C 1
ATOM 2403 O O . ILE B 1 129 ? 7.497 32.051 90.865 1.00 18.07 108 ILE B O 1
ATOM 2408 N N . GLN B 1 130 ? 8.195 33.968 89.875 1.00 16.76 109 GLN B N 1
ATOM 2409 C CA . GLN B 1 130 ? 6.892 34.629 89.860 1.00 16.74 109 GLN B CA 1
ATOM 2410 C C . GLN B 1 130 ? 6.570 35.011 88.428 1.00 16.05 109 GLN B C 1
ATOM 2411 O O . GLN B 1 130 ? 7.462 35.333 87.644 1.00 15.82 109 GLN B O 1
ATOM 2417 N N . ILE B 1 131 ? 5.294 34.991 88.085 1.00 16.06 110 ILE B N 1
ATOM 2418 C CA . ILE B 1 131 ? 4.862 35.486 86.788 1.00 15.69 110 ILE B CA 1
ATOM 2419 C C . ILE B 1 131 ? 4.206 36.876 86.910 1.00 14.99 110 ILE B C 1
ATOM 2420 O O . ILE B 1 131 ? 3.149 37.010 87.539 1.00 14.98 110 ILE B O 1
ATOM 2425 N N . PRO B 1 132 ? 4.856 37.909 86.314 1.00 14.07 111 PRO B N 1
ATOM 2426 C CA . PRO B 1 132 ? 4.390 39.304 86.385 1.00 13.64 111 PRO B CA 1
ATOM 2427 C C . PRO B 1 132 ? 3.083 39.525 85.590 1.00 13.68 111 PRO B C 1
ATOM 2428 O O . PRO B 1 132 ? 2.744 38.710 84.762 1.00 14.47 111 PRO B O 1
ATOM 2432 N N . ALA B 1 133 ? 2.346 40.596 85.832 1.00 13.47 112 ALA B N 1
ATOM 2433 C CA . ALA B 1 133 ? 1.278 40.955 84.892 1.00 13.77 112 ALA B CA 1
ATOM 2434 C C . ALA B 1 133 ? 1.973 41.469 83.649 1.00 13.52 112 ALA B C 1
ATOM 2435 O O . ALA B 1 133 ? 3.086 42.006 83.728 1.00 13.33 112 ALA B O 1
ATOM 2437 N N . GLN B 1 134 ? 1.362 41.258 82.494 1.00 13.86 113 GLN B N 1
ATOM 2438 C CA . GLN B 1 134 ? 1.965 41.720 81.258 1.00 13.82 113 GLN B CA 1
ATOM 2439 C C . GLN B 1 134 ? 0.883 42.207 80.356 1.00 14.11 113 GLN B C 1
ATOM 2440 O O . GLN B 1 134 ? -0.228 41.681 80.371 1.00 14.63 113 GLN B O 1
ATOM 2446 N N . PHE B 1 135 ? 1.203 43.214 79.556 1.00 14.10 114 PHE B N 1
ATOM 2447 C CA . PHE B 1 135 ? 0.402 43.491 78.363 1.00 14.37 114 PHE B CA 1
ATOM 2448 C C . PHE B 1 135 ? 1.351 43.834 77.262 1.00 14.04 114 PHE B C 1
ATOM 2449 O O . PHE B 1 135 ? 2.514 44.164 77.491 1.00 13.78 114 PHE B O 1
ATOM 2457 N N . SER B 1 136 ? 0.838 43.742 76.053 1.00 14.34 115 SER B N 1
ATOM 2458 C CA . SER B 1 136 ? 1.631 43.909 74.875 1.00 14.39 115 SER B CA 1
ATOM 2459 C C . SER B 1 136 ? 0.950 44.988 74.049 1.00 14.41 115 SER B C 1
ATOM 2460 O O . SER B 1 136 ? -0.274 45.110 74.086 1.00 14.66 115 SER B O 1
ATOM 2463 N N . ARG B 1 137 ? 1.739 45.793 73.348 1.00 14.17 116 ARG B N 1
ATOM 2464 C CA . ARG B 1 137 ? 1.235 46.567 72.188 1.00 14.53 116 ARG B CA 1
ATOM 2465 C C . ARG B 1 137 ? 2.079 46.202 70.984 1.00 14.44 116 ARG B C 1
ATOM 2466 O O . ARG B 1 137 ? 3.123 46.788 70.750 1.00 14.24 116 ARG B O 1
ATOM 2474 N N . GLY B 1 138 ? 1.642 45.192 70.245 1.00 14.92 117 GLY B N 1
ATOM 2475 C CA . GLY B 1 138 ? 2.447 44.624 69.165 1.00 15.01 117 GLY B CA 1
ATOM 2476 C C . GLY B 1 138 ? 3.684 44.020 69.778 1.00 14.75 117 GLY B C 1
ATOM 2477 O O . GLY B 1 138 ? 3.601 43.221 70.721 1.00 14.75 117 GLY B O 1
ATOM 2478 N N . ARG B 1 139 ? 4.834 44.448 69.283 1.00 14.76 118 ARG B N 1
ATOM 2479 C CA . ARG B 1 139 ? 6.112 44.028 69.833 1.00 14.36 118 ARG B CA 1
ATOM 2480 C C . ARG B 1 139 ? 6.446 44.658 71.203 1.00 13.87 118 ARG B C 1
ATOM 2481 O O . ARG B 1 139 ? 7.332 44.180 71.904 1.00 13.76 118 ARG B O 1
ATOM 2489 N N . LEU B 1 140 ? 5.744 45.713 71.602 1.00 13.55 119 LEU B N 1
ATOM 2490 C CA . LEU B 1 140 ? 6.071 46.322 72.885 1.00 12.90 119 LEU B CA 1
ATOM 2491 C C . LEU B 1 140 ? 5.481 45.430 73.931 1.00 12.59 119 LEU B C 1
ATOM 2492 O O . LEU B 1 140 ? 4.304 45.066 73.866 1.00 12.76 119 LEU B O 1
ATOM 2497 N N . SER B 1 141 ? 6.290 45.135 74.925 1.00 12.14 120 SER B N 1
ATOM 2498 C CA . SER B 1 141 ? 5.825 44.372 76.024 1.00 12.44 120 SER B CA 1
ATOM 2499 C C . SER B 1 141 ? 6.206 45.052 77.341 1.00 12.05 120 SER B C 1
ATOM 2500 O O . SER B 1 141 ? 7.323 45.476 77.515 1.00 11.95 120 SER B O 1
ATOM 2503 N N . LEU B 1 142 ? 5.248 45.139 78.254 1.00 12.30 121 LEU B N 1
ATOM 2504 C CA . LEU B 1 142 ? 5.462 45.639 79.612 1.00 12.10 121 LEU B CA 1
ATOM 2505 C C . LEU B 1 142 ? 5.124 44.545 80.631 1.00 11.97 121 LEU B C 1
ATOM 2506 O O . LEU B 1 142 ? 4.097 43.888 80.538 1.00 12.05 121 LEU B O 1
ATOM 2511 N N . ALA B 1 143 ? 5.998 44.373 81.609 1.00 11.66 122 ALA B N 1
ATOM 2512 C CA . ALA B 1 143 ? 5.752 43.451 82.697 1.00 11.73 122 ALA B CA 1
ATOM 2513 C C . ALA B 1 143 ? 5.727 44.220 84.018 1.00 11.43 122 ALA B C 1
ATOM 2514 O O . ALA B 1 143 ? 6.590 45.039 84.275 1.00 11.44 122 ALA B O 1
ATOM 2516 N N . ILE B 1 144 ? 4.736 43.944 84.852 1.00 11.61 123 ILE B N 1
ATOM 2517 C CA . ILE B 1 144 ? 4.546 44.640 86.112 1.00 11.55 123 ILE B CA 1
ATOM 2518 C C . ILE B 1 144 ? 4.445 43.654 87.261 1.00 11.99 123 ILE B C 1
ATOM 2519 O O . ILE B 1 144 ? 3.676 42.698 87.181 1.00 12.75 123 ILE B O 1
ATOM 2524 N N . SER B 1 145 ? 5.173 43.907 88.342 1.00 11.82 124 SER B N 1
ATOM 2525 C CA . SER B 1 145 ? 5.067 43.078 89.530 1.00 12.22 124 SER B CA 1
ATOM 2526 C C . SER B 1 145 ? 5.123 43.929 90.784 1.00 11.99 124 SER B C 1
ATOM 2527 O O . SER B 1 145 ? 5.714 45.000 90.792 1.00 11.41 124 SER B O 1
ATOM 2530 N N . THR B 1 146 ? 4.493 43.445 91.846 1.00 12.66 125 THR B N 1
ATOM 2531 C CA . THR B 1 146 ? 4.653 44.040 93.157 1.00 13.04 125 THR B CA 1
ATOM 2532 C C . THR B 1 146 ? 5.122 42.960 94.135 1.00 13.95 125 THR B C 1
ATOM 2533 O O . THR B 1 146 ? 4.940 43.089 95.353 1.00 14.35 125 THR B O 1
ATOM 2537 N N . ASP B 1 147 ? 5.714 41.886 93.594 1.00 14.69 126 ASP B N 1
ATOM 2538 C CA . ASP B 1 147 ? 6.251 40.783 94.399 1.00 15.60 126 ASP B CA 1
ATOM 2539 C C . ASP B 1 147 ? 5.134 40.176 95.229 1.00 16.23 126 ASP B C 1
ATOM 2540 O O . ASP B 1 147 ? 5.324 39.811 96.386 1.00 16.76 126 ASP B O 1
ATOM 2545 N N . GLY B 1 148 ? 3.946 40.119 94.644 1.00 16.39 127 GLY B N 1
ATOM 2546 C CA . GLY B 1 148 ? 2.761 39.659 95.374 1.00 17.31 127 GLY B CA 1
ATOM 2547 C C . GLY B 1 148 ? 2.290 40.501 96.564 1.00 17.45 127 GLY B C 1
ATOM 2548 O O . GLY B 1 148 ? 1.390 40.073 97.304 1.00 18.43 127 GLY B O 1
ATOM 2549 N N . ALA B 1 149 ? 2.876 41.688 96.765 1.00 16.58 128 ALA B N 1
ATOM 2550 C CA . ALA B 1 149 ? 2.430 42.609 97.824 1.00 16.15 128 ALA B CA 1
ATOM 2551 C C . ALA B 1 149 ? 0.932 42.964 97.678 1.00 16.02 128 ALA B C 1
ATOM 2552 O O . ALA B 1 149 ? 0.209 43.063 98.670 1.00 16.14 128 ALA B O 1
ATOM 2554 N N . SER B 1 150 ? 0.487 43.144 96.434 1.00 15.40 129 SER B N 1
ATOM 2555 C CA . SER B 1 150 ? -0.869 43.555 96.161 1.00 15.33 129 SER B CA 1
ATOM 2556 C C . SER B 1 150 ? -1.235 43.278 94.719 1.00 15.19 129 SER B C 1
ATOM 2557 O O . SER B 1 150 ? -0.961 44.094 93.854 1.00 14.45 129 SER B O 1
ATOM 2560 N N . PRO B 1 151 ? -1.897 42.126 94.462 1.00 16.12 130 PRO B N 1
ATOM 2561 C CA . PRO B 1 151 ? -2.438 41.816 93.131 1.00 16.16 130 PRO B CA 1
ATOM 2562 C C . PRO B 1 151 ? -3.346 42.912 92.575 1.00 15.79 130 PRO B C 1
ATOM 2563 O O . PRO B 1 151 ? -3.389 43.109 91.368 1.00 15.66 130 PRO B O 1
ATOM 2567 N N . LEU B 1 152 ? -4.047 43.617 93.458 1.00 15.86 131 LEU B N 1
ATOM 2568 C CA . LEU B 1 152 ? -4.928 44.724 93.082 1.00 15.55 131 LEU B CA 1
ATOM 2569 C C . LEU B 1 152 ? -4.195 45.991 92.602 1.00 14.38 131 LEU B C 1
ATOM 2570 O O . LEU B 1 152 ? -4.599 46.621 91.610 1.00 14.12 131 LEU B O 1
ATOM 2575 N N . LEU B 1 153 ? -3.125 46.365 93.290 1.00 13.45 132 LEU B N 1
ATOM 2576 C CA . LEU B 1 153 ? -2.238 47.421 92.779 1.00 12.48 132 LEU B CA 1
ATOM 2577 C C . LEU B 1 153 ? -1.648 47.066 91.400 1.00 12.13 132 LEU B C 1
ATOM 2578 O O . LEU B 1 153 ? -1.684 47.866 90.496 1.00 12.13 132 LEU B O 1
ATOM 2583 N N . THR B 1 154 ? -1.135 45.856 91.242 1.00 12.58 133 THR B N 1
ATOM 2584 C CA . THR B 1 154 ? -0.590 45.356 89.977 1.00 12.47 133 THR B CA 1
ATOM 2585 C C . THR B 1 154 ? -1.586 45.488 88.831 1.00 13.09 133 THR B C 1
ATOM 2586 O O . THR B 1 154 ? -1.252 45.958 87.739 1.00 12.67 133 THR B O 1
ATOM 2590 N N . LYS B 1 155 ? -2.817 45.069 89.090 1.00 13.95 134 LYS B N 1
ATOM 2591 C CA . LYS B 1 155 ? -3.907 45.255 88.138 1.00 14.61 134 LYS B CA 1
ATOM 2592 C C . LYS B 1 155 ? -4.172 46.736 87.867 1.00 14.42 134 LYS B C 1
ATOM 2593 O O . LYS B 1 155 ? -4.244 47.149 86.699 1.00 14.41 134 LYS B O 1
ATOM 2599 N N . ARG B 1 156 ? -4.298 47.547 88.929 1.00 15.86 135 ARG B N 1
ATOM 2600 C CA . ARG B 1 156 ? -4.430 48.997 88.728 1.00 16.76 135 ARG B CA 1
ATOM 2601 C C . ARG B 1 156 ? -3.345 49.622 87.812 1.00 14.09 135 ARG B C 1
ATOM 2602 O O . ARG B 1 156 ? -3.656 50.377 86.873 1.00 14.39 135 ARG B O 1
ATOM 2610 N N . ILE B 1 157 ? -2.085 49.312 88.099 1.00 11.73 136 ILE B N 1
ATOM 2611 C CA . ILE B 1 157 ? -0.967 49.854 87.349 1.00 9.64 136 ILE B CA 1
ATOM 2612 C C . ILE B 1 157 ? -0.966 49.409 85.892 1.00 8.34 136 ILE B C 1
ATOM 2613 O O . ILE B 1 157 ? -0.673 50.207 85.002 1.00 7.92 136 ILE B O 1
ATOM 2618 N N . LYS B 1 158 ? -1.290 48.139 85.654 1.00 8.45 137 LYS B N 1
ATOM 2619 C CA . LYS B 1 158 ? -1.440 47.585 84.308 1.00 8.85 137 LYS B CA 1
ATOM 2620 C C . LYS B 1 158 ? -2.526 48.296 83.497 1.00 10.65 137 LYS B C 1
ATOM 2621 O O . LYS B 1 158 ? -2.328 48.574 82.301 1.00 10.82 137 LYS B O 1
ATOM 2627 N N . GLU B 1 159 ? -3.664 48.577 84.144 1.00 12.80 138 GLU B N 1
ATOM 2628 C CA . GLU B 1 159 ? -4.700 49.456 83.595 1.00 15.41 138 GLU B CA 1
ATOM 2629 C C . GLU B 1 159 ? -4.218 50.903 83.358 1.00 15.27 138 GLU B C 1
ATOM 2630 O O . GLU B 1 159 ? -4.547 51.509 82.318 1.00 16.39 138 GLU B O 1
ATOM 2636 N N . ASP B 1 160 ? -3.470 51.460 84.312 1.00 14.50 139 ASP B N 1
ATOM 2637 C CA . ASP B 1 160 ? -2.926 52.812 84.142 1.00 15.36 139 ASP B CA 1
ATOM 2638 C C . ASP B 1 160 ? -1.918 52.851 82.968 1.00 13.18 139 ASP B C 1
ATOM 2639 O O . ASP B 1 160 ? -1.980 53.740 82.120 1.00 14.30 139 ASP B O 1
ATOM 2644 N N . LEU B 1 161 ? -1.062 51.838 82.851 1.00 10.99 140 LEU B N 1
ATOM 2645 C CA . LEU B 1 161 ? -0.115 51.736 81.730 1.00 9.66 140 LEU B CA 1
ATOM 2646 C C . LEU B 1 161 ? -0.770 51.433 80.386 1.00 10.33 140 LEU B C 1
ATOM 2647 O O . LEU B 1 161 ? -0.303 51.874 79.333 1.00 10.36 140 LEU B O 1
ATOM 2652 N N . SER B 1 162 ? -1.829 50.633 80.418 1.00 11.52 141 SER B N 1
ATOM 2653 C CA . SER B 1 162 ? -2.663 50.380 79.238 1.00 13.46 141 SER B CA 1
ATOM 2654 C C . SER B 1 162 ? -3.247 51.660 78.659 1.00 14.90 141 SER B C 1
ATOM 2655 O O . SER B 1 162 ? -3.243 51.844 77.436 1.00 15.79 141 SER B O 1
ATOM 2658 N N . SER B 1 163 ? -3.768 52.506 79.551 1.00 15.78 142 SER B N 1
ATOM 2659 C CA . SER B 1 163 ? -4.244 53.864 79.255 1.00 18.02 142 SER B CA 1
ATOM 2660 C C . SER B 1 163 ? -3.182 54.693 78.511 1.00 17.22 142 SER B C 1
ATOM 2661 O O . SER B 1 163 ? -3.414 55.095 77.363 1.00 18.62 142 SER B O 1
ATOM 2664 N N . ASN B 1 164 ? -2.013 54.902 79.138 1.00 15.21 143 ASN B N 1
ATOM 2665 C CA . ASN B 1 164 ? -0.902 55.686 78.556 1.00 14.86 143 ASN B CA 1
ATOM 2666 C C . ASN B 1 164 ? -0.240 55.176 77.289 1.00 13.39 143 ASN B C 1
ATOM 2667 O O . ASN B 1 164 ? 0.208 55.960 76.442 1.00 14.07 143 ASN B O 1
ATOM 2672 N N . TYR B 1 165 ? -0.160 53.856 77.178 1.00 13.02 144 TYR B N 1
ATOM 2673 C CA . TYR B 1 165 ? 0.400 53.211 76.017 1.00 12.24 144 TYR B CA 1
ATOM 2674 C C . TYR B 1 165 ? -0.766 52.457 75.368 1.00 12.76 144 TYR B C 1
ATOM 2675 O O . TYR B 1 165 ? -1.113 51.335 75.773 1.00 13.36 144 TYR B O 1
ATOM 2684 N N . ASP B 1 166 ? -1.409 53.107 74.395 1.00 12.31 145 ASP B N 1
ATOM 2685 C CA . ASP B 1 166 ? -2.533 52.490 73.696 1.00 12.63 145 ASP B CA 1
ATOM 2686 C C . ASP B 1 166 ? -2.081 51.864 72.374 1.00 12.59 145 ASP B C 1
ATOM 2687 O O . ASP B 1 166 ? -0.864 51.640 72.161 1.00 12.16 145 ASP B O 1
ATOM 2692 N N . GLU B 1 167 ? -3.060 51.583 71.512 1.00 12.94 146 GLU B N 1
ATOM 2693 C CA . GLU B 1 167 ? -2.842 50.906 70.231 1.00 13.13 146 GLU B CA 1
ATOM 2694 C C . GLU B 1 167 ? -1.939 51.642 69.253 1.00 12.29 146 GLU B C 1
ATOM 2695 O O . GLU B 1 167 ? -1.493 51.035 68.292 1.00 12.62 146 GLU B O 1
ATOM 2701 N N . SER B 1 168 ? -1.670 52.929 69.485 1.00 11.41 147 SER B N 1
ATOM 2702 C CA . SER B 1 168 ? -0.646 53.631 68.715 1.00 10.76 147 SER B CA 1
ATOM 2703 C C . SER B 1 168 ? 0.708 52.953 68.834 1.00 10.64 147 SER B C 1
ATOM 2704 O O . SER B 1 168 ? 1.460 52.958 67.874 1.00 10.80 147 SER B O 1
ATOM 2707 N N . TYR B 1 169 ? 1.028 52.373 69.992 1.00 10.83 148 TYR B N 1
ATOM 2708 C CA . TYR B 1 169 ? 2.322 51.678 70.143 1.00 11.20 148 TYR B CA 1
ATOM 2709 C C . TYR B 1 169 ? 2.379 50.358 69.339 1.00 11.75 148 TYR B C 1
ATOM 2710 O O . TYR B 1 169 ? 3.449 49.901 68.949 1.00 11.93 148 TYR B O 1
ATOM 2719 N N . THR B 1 170 ? 1.217 49.783 69.057 1.00 12.06 149 THR B N 1
ATOM 2720 C CA . THR B 1 170 ? 1.170 48.544 68.287 1.00 12.87 149 THR B CA 1
ATOM 2721 C C . THR B 1 170 ? 1.652 48.785 66.852 1.00 12.69 149 THR B C 1
ATOM 2722 O O . THR B 1 170 ? 2.500 48.043 66.351 1.00 13.35 149 THR B O 1
ATOM 2726 N N . GLN B 1 171 ? 1.111 49.814 66.210 1.00 12.14 150 GLN B N 1
ATOM 2727 C CA . GLN B 1 171 ? 1.508 50.226 64.884 1.00 12.32 150 GLN B CA 1
ATOM 2728 C C . GLN B 1 171 ? 2.967 50.776 64.822 1.00 12.04 150 GLN B C 1
ATOM 2729 O O . GLN B 1 171 ? 3.693 50.583 63.831 1.00 12.33 150 GLN B O 1
ATOM 2735 N N . TYR B 1 172 ? 3.335 51.519 65.854 1.00 11.64 151 TYR B N 1
ATOM 2736 C CA . TYR B 1 172 ? 4.638 52.184 65.938 1.00 11.60 151 TYR B CA 1
ATOM 2737 C C . TYR B 1 172 ? 5.800 51.191 66.061 1.00 11.82 151 TYR B C 1
ATOM 2738 O O . TYR B 1 172 ? 6.830 51.361 65.419 1.00 11.99 151 TYR B O 1
ATOM 2747 N N . THR B 1 173 ? 5.645 50.148 66.873 1.00 12.28 152 THR B N 1
ATOM 2748 C CA . THR B 1 173 ? 6.748 49.187 67.004 1.00 12.88 152 THR B CA 1
ATOM 2749 C C . THR B 1 173 ? 6.869 48.347 65.740 1.00 13.41 152 THR B C 1
ATOM 2750 O O . THR B 1 173 ? 7.924 47.769 65.481 1.00 13.90 152 THR B O 1
ATOM 2754 N N . GLN B 1 174 ? 5.797 48.312 64.945 1.00 13.31 153 GLN B N 1
ATOM 2755 C CA . GLN B 1 174 ? 5.861 47.710 63.616 1.00 13.76 153 GLN B CA 1
ATOM 2756 C C . GLN B 1 174 ? 6.677 48.576 62.675 1.00 13.44 153 GLN B C 1
ATOM 2757 O O . GLN B 1 174 ? 7.507 48.052 61.934 1.00 13.94 153 GLN B O 1
ATOM 2763 N N . PHE B 1 175 ? 6.415 49.893 62.669 1.00 12.66 154 PHE B N 1
ATOM 2764 C CA . PHE B 1 175 ? 7.311 50.848 61.977 1.00 12.12 154 PHE B CA 1
ATOM 2765 C C . PHE B 1 175 ? 8.759 50.690 62.435 1.00 12.04 154 PHE B C 1
ATOM 2766 O O . PHE B 1 175 ? 9.666 50.587 61.616 1.00 12.36 154 PHE B O 1
ATOM 2774 N N . LEU B 1 176 ? 8.974 50.702 63.749 1.00 11.69 155 LEU B N 1
ATOM 2775 C CA . LEU B 1 176 ? 10.342 50.625 64.293 1.00 11.82 155 LEU B CA 1
ATOM 2776 C C . LEU B 1 176 ? 11.044 49.351 63.921 1.00 12.69 155 LEU B C 1
ATOM 2777 O O . LEU B 1 176 ? 12.265 49.347 63.750 1.00 13.29 155 LEU B O 1
ATOM 2782 N N . TYR B 1 177 ? 10.288 48.258 63.841 1.00 13.36 156 TYR B N 1
ATOM 2783 C CA . TYR B 1 177 ? 10.853 46.946 63.483 1.00 14.37 156 TYR B CA 1
ATOM 2784 C C . TYR B 1 177 ? 11.367 46.970 62.038 1.00 14.87 156 TYR B C 1
ATOM 2785 O O . TYR B 1 177 ? 12.527 46.608 61.783 1.00 15.51 156 TYR B O 1
ATOM 2794 N N . GLU B 1 178 ? 10.521 47.424 61.106 1.00 14.60 157 GLU B N 1
ATOM 2795 C CA . GLU B 1 178 ? 10.934 47.580 59.712 1.00 15.22 157 GLU B CA 1
ATOM 2796 C C . GLU B 1 178 ? 12.154 48.493 59.571 1.00 15.37 157 GLU B C 1
ATOM 2797 O O . GLU B 1 178 ? 13.064 48.184 58.824 1.00 16.03 157 GLU B O 1
ATOM 2803 N N . CYS B 1 179 ? 12.177 49.616 60.284 1.00 15.00 158 CYS B N 1
ATOM 2804 C CA . CYS B 1 179 ? 13.377 50.472 60.270 1.00 15.28 158 CYS B CA 1
ATOM 2805 C C . CYS B 1 179 ? 14.622 49.724 60.717 1.00 15.96 158 CYS B C 1
ATOM 2806 O O . CYS B 1 179 ? 15.636 49.855 60.082 1.00 16.28 158 CYS B O 1
ATOM 2809 N N . ARG B 1 180 ? 14.535 48.958 61.810 1.00 1.25 159 ARG B N 1
ATOM 2810 C CA . ARG B 1 180 ? 15.661 48.166 62.340 1.00 4.26 159 ARG B CA 1
ATOM 2811 C C . ARG B 1 180 ? 16.217 47.218 61.268 1.00 7.82 159 ARG B C 1
ATOM 2812 O O . ARG B 1 180 ? 17.417 47.220 60.982 1.00 9.77 159 ARG B O 1
ATOM 2820 N N . VAL B 1 181 ? 15.318 46.452 60.650 1.00 10.18 160 VAL B N 1
ATOM 2821 C CA . VAL B 1 181 ? 15.624 45.560 59.520 1.00 15.14 160 VAL B CA 1
ATOM 2822 C C . VAL B 1 181 ? 16.382 46.303 58.420 1.00 15.84 160 VAL B C 1
ATOM 2823 O O . VAL B 1 181 ? 17.477 45.879 58.022 1.00 19.49 160 VAL B O 1
ATOM 2827 N N . LEU B 1 182 ? 15.811 47.401 57.935 1.00 13.59 161 LEU B N 1
ATOM 2828 C CA . LEU B 1 182 ? 16.411 48.140 56.825 1.00 15.60 161 LEU B CA 1
ATOM 2829 C C . LEU B 1 182 ? 17.733 48.814 57.176 1.00 13.96 161 LEU B C 1
ATOM 2830 O O . LEU B 1 182 ? 18.579 48.976 56.318 1.00 17.39 161 LEU B O 1
ATOM 2835 N N . ILE B 1 183 ? 17.902 49.204 58.432 1.00 10.34 162 ILE B N 1
ATOM 2836 C CA . ILE B 1 183 ? 19.103 49.922 58.878 1.00 9.96 162 ILE B CA 1
ATOM 2837 C C . ILE B 1 183 ? 20.273 48.955 59.130 1.00 13.90 162 ILE B C 1
ATOM 2838 O O . ILE B 1 183 ? 21.429 49.304 58.909 1.00 15.94 162 ILE B O 1
ATOM 2843 N N . HIS B 1 184 ? 19.944 47.744 59.579 1.00 16.15 163 HIS B N 1
ATOM 2844 C CA . HIS B 1 184 ? 20.914 46.687 59.870 1.00 21.94 163 HIS B CA 1
ATOM 2845 C C . HIS B 1 184 ? 21.712 46.253 58.630 1.00 27.02 163 HIS B C 1
ATOM 2846 O O . HIS B 1 184 ? 22.890 45.898 58.732 1.00 31.80 163 HIS B O 1
ATOM 2853 N N . ARG B 1 185 ? 21.074 46.293 57.466 1.00 27.55 164 ARG B N 1
ATOM 2854 C CA . ARG B 1 185 ? 21.697 45.829 56.232 1.00 34.18 164 ARG B CA 1
ATOM 2855 C C . ARG B 1 185 ? 21.999 47.005 55.279 1.00 33.70 164 ARG B C 1
ATOM 2856 O O . ARG B 1 185 ? 22.066 46.850 54.051 1.00 39.32 164 ARG B O 1
ATOM 2864 N N . LEU B 1 186 ? 22.181 48.182 55.864 1.00 28.57 165 LEU B N 1
ATOM 2865 C CA . LEU B 1 186 ? 22.702 49.344 55.154 1.00 29.07 165 LEU B CA 1
ATOM 2866 C C . LEU B 1 186 ? 24.227 49.290 55.114 1.00 33.22 165 LEU B C 1
ATOM 2867 O O . LEU B 1 186 ? 24.878 48.903 56.087 1.00 33.25 165 LEU B O 1
ATOM 2872 N N . ASN B 1 187 ? 24.796 49.677 53.980 1.00 37.92 166 ASN B N 1
ATOM 2873 C CA . ASN B 1 187 ? 26.243 49.696 53.849 1.00 42.86 166 ASN B CA 1
ATOM 2874 C C . ASN B 1 187 ? 26.760 51.082 54.2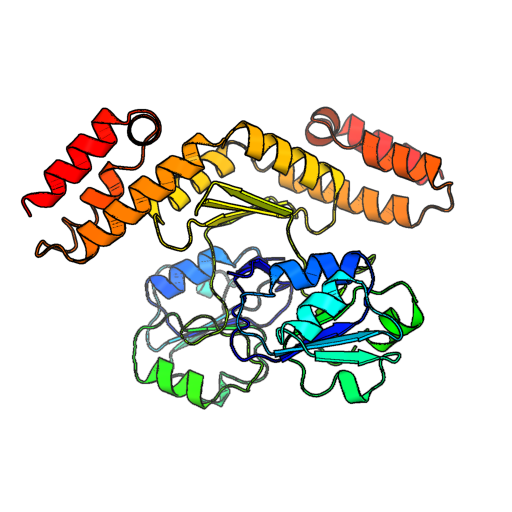16 1.00 40.47 166 ASN B C 1
ATOM 2875 O O . ASN B 1 187 ? 27.348 51.803 53.401 1.00 44.23 166 ASN B O 1
ATOM 2880 N N . VAL B 1 188 ? 26.497 51.422 55.476 1.00 35.29 167 VAL B N 1
ATOM 2881 C CA . VAL B 1 188 ? 26.820 52.700 56.081 1.00 33.51 167 VAL B CA 1
ATOM 2882 C C . VAL B 1 188 ? 27.419 52.369 57.459 1.00 34.10 167 VAL B C 1
ATOM 2883 O O . VAL B 1 188 ? 27.265 51.247 57.945 1.00 34.49 167 VAL B O 1
ATOM 2887 N N . SER B 1 189 ? 28.104 53.327 58.078 1.00 35.89 168 SER B N 1
ATOM 2888 C CA . SER B 1 189 ? 28.832 53.092 59.337 1.00 39.55 168 SER B CA 1
ATOM 2889 C C . SER B 1 189 ? 27.955 52.741 60.539 1.00 36.73 168 SER B C 1
ATOM 2890 O O . SER B 1 189 ? 26.750 53.012 60.547 1.00 31.18 168 SER B O 1
ATOM 2893 N N . LYS B 1 190 ? 28.578 52.144 61.554 1.00 41.97 169 LYS B N 1
ATOM 2894 C CA . LYS B 1 190 ? 27.922 51.821 62.828 1.00 41.92 169 LYS B CA 1
ATOM 2895 C C . LYS B 1 190 ? 27.340 53.069 63.510 1.00 39.87 169 LYS B C 1
ATOM 2896 O O . LYS B 1 190 ? 26.238 53.031 64.077 1.00 36.37 169 LYS B O 1
ATOM 2902 N N . SER B 1 191 ? 28.089 54.165 63.458 1.00 43.02 170 SER B N 1
ATOM 2903 C CA . SER B 1 191 ? 27.671 55.396 64.099 1.00 43.17 170 SER B CA 1
ATOM 2904 C C . SER B 1 191 ? 26.537 56.050 63.322 1.00 35.50 170 SER B C 1
ATOM 2905 O O . SER B 1 191 ? 25.714 56.750 63.909 1.00 34.60 170 SER B O 1
ATOM 2908 N N . ARG B 1 192 ? 26.506 55.848 62.006 1.00 31.53 171 ARG B N 1
ATOM 2909 C CA . ARG B 1 192 ? 25.367 56.310 61.212 1.00 25.87 171 ARG B CA 1
ATOM 2910 C C . ARG B 1 192 ? 24.102 55.504 61.544 1.00 20.53 171 ARG B C 1
ATOM 2911 O O . ARG B 1 192 ? 23.026 56.079 61.656 1.00 17.82 171 ARG B O 1
ATOM 2919 N N . LYS B 1 193 ? 24.254 54.187 61.709 1.00 32.04 172 LYS B N 1
ATOM 2920 C CA . LYS B 1 193 ? 23.142 53.308 62.069 1.00 29.37 172 LYS B CA 1
ATOM 2921 C C . LYS B 1 193 ? 22.479 53.745 63.379 1.00 27.69 172 LYS B C 1
ATOM 2922 O O . LYS B 1 193 ? 21.246 53.801 63.460 1.00 25.38 172 LYS B O 1
ATOM 2928 N N . HIS B 1 194 ? 23.310 54.069 64.374 1.00 28.82 173 HIS B N 1
ATOM 2929 C CA A HIS B 1 194 ? 22.858 54.476 65.701 0.50 27.92 173 HIS B CA 1
ATOM 2930 C CA B HIS B 1 194 ? 22.805 54.452 65.687 0.50 27.74 173 HIS B CA 1
ATOM 2931 C C . HIS B 1 194 ? 22.073 55.787 65.653 1.00 26.77 173 HIS B C 1
ATOM 2932 O O . HIS B 1 194 ? 21.048 55.946 66.318 1.00 25.08 173 HIS B O 1
ATOM 2945 N N . GLU B 1 195 ? 22.583 56.726 64.867 1.00 27.93 174 GLU B N 1
ATOM 2946 C CA . GLU B 1 195 ? 21.995 58.042 64.725 1.00 27.33 174 GLU B CA 1
ATOM 2947 C C . GLU B 1 195 ? 20.592 57.894 64.149 1.00 24.63 174 GLU B C 1
ATOM 2948 O O . GLU B 1 195 ? 19.653 58.536 64.618 1.00 23.24 174 GLU B O 1
ATOM 2954 N N . LEU B 1 196 ? 20.480 57.049 63.125 1.00 23.72 175 LEU B N 1
ATOM 2955 C CA . LEU B 1 196 ? 19.224 56.760 62.447 1.00 21.48 175 LEU B CA 1
ATOM 2956 C C . LEU B 1 196 ? 18.211 56.100 63.388 1.00 19.37 175 LEU B C 1
ATOM 2957 O O . LEU B 1 196 ? 17.078 56.542 63.486 1.00 17.56 175 LEU B O 1
ATOM 2962 N N . LEU B 1 197 ? 18.640 55.052 64.083 1.00 19.50 176 LEU B N 1
ATOM 2963 C CA . LEU B 1 197 ? 17.782 54.364 65.050 1.00 18.20 176 LEU B CA 1
ATOM 2964 C C . LEU B 1 197 ? 17.379 55.218 66.282 1.00 17.85 176 LEU B C 1
ATOM 2965 O O . LEU B 1 197 ? 16.332 54.968 66.894 1.00 16.53 176 LEU B O 1
ATOM 2970 N N . THR B 1 198 ? 18.191 56.231 66.609 1.00 19.02 177 THR B N 1
ATOM 2971 C CA . THR B 1 198 ? 17.882 57.216 67.665 1.00 19.02 177 THR B CA 1
ATOM 2972 C C . THR B 1 198 ? 16.829 58.214 67.208 1.00 17.76 177 THR B C 1
ATOM 2973 O O . THR B 1 198 ? 15.914 58.566 67.961 1.00 16.61 177 THR B O 1
ATOM 2977 N N . GLU B 1 199 ? 17.001 58.665 65.967 1.00 18.08 178 GLU B N 1
ATOM 2978 C CA . GLU B 1 199 ? 16.241 59.742 65.333 1.00 17.78 178 GLU B CA 1
ATOM 2979 C C . GLU B 1 199 ? 14.718 59.520 65.426 1.00 15.59 178 GLU B C 1
ATOM 2980 O O . GLU B 1 199 ? 13.942 60.455 65.622 1.00 15.25 178 GLU B O 1
ATOM 2986 N N . ILE B 1 200 ? 14.328 58.257 65.340 1.00 14.02 179 ILE B N 1
ATOM 2987 C CA . ILE B 1 200 ? 12.959 57.857 65.132 1.00 12.22 179 ILE B CA 1
ATOM 2988 C C . ILE B 1 200 ? 12.232 57.580 66.442 1.00 11.50 179 ILE B C 1
ATOM 2989 O O . ILE B 1 200 ? 11.142 57.043 66.422 1.00 10.25 179 ILE B O 1
ATOM 2994 N N . ILE B 1 201 ? 12.870 57.917 67.569 1.00 12.12 180 ILE B N 1
ATOM 2995 C CA . ILE B 1 201 ? 12.252 57.811 68.885 1.00 11.89 180 ILE B CA 1
ATOM 2996 C C . ILE B 1 201 ? 11.764 59.183 69.389 1.00 12.25 180 ILE B C 1
ATOM 2997 O O . ILE B 1 201 ? 12.496 59.895 70.064 1.00 13.58 180 ILE B O 1
ATOM 3002 N N . ASP B 1 202 ? 10.542 59.549 69.018 1.00 11.73 181 ASP B N 1
ATOM 3003 C CA . ASP B 1 202 ? 9.773 60.614 69.671 1.00 11.99 181 ASP B CA 1
ATOM 3004 C C . ASP B 1 202 ? 8.249 60.439 69.426 1.00 11.11 181 ASP B C 1
ATOM 3005 O O . ASP B 1 202 ? 7.848 59.551 68.698 1.00 10.47 181 ASP B O 1
ATOM 3010 N N . ASP B 1 203 ? 7.424 61.310 70.020 1.00 11.30 182 ASP B N 1
ATOM 3011 C CA . ASP B 1 203 ? 5.953 61.242 69.891 1.00 10.68 182 ASP B CA 1
ATOM 3012 C C . ASP B 1 203 ? 5.445 61.433 68.463 1.00 9.90 182 ASP B C 1
ATOM 3013 O O . ASP B 1 203 ? 4.448 60.814 68.052 1.00 9.43 182 ASP B O 1
ATOM 3018 N N . GLN B 1 204 ? 6.132 62.278 67.715 1.00 9.95 183 GLN B N 1
ATOM 3019 C CA . GLN B 1 204 ? 5.743 62.578 66.334 1.00 9.91 183 GLN B CA 1
ATOM 3020 C C . GLN B 1 204 ? 5.977 61.427 65.339 1.00 9.39 183 GLN B C 1
ATOM 3021 O O . GLN B 1 204 ? 5.218 61.292 64.379 1.00 9.05 183 GLN B O 1
ATOM 3027 N N . TYR B 1 205 ? 7.034 60.635 65.547 1.00 9.27 184 TYR B N 1
ATOM 3028 C CA . TYR B 1 205 ? 7.249 59.433 64.742 1.00 8.81 184 TYR B CA 1
ATOM 3029 C C . TYR B 1 205 ? 6.164 58.429 64.987 1.00 8.59 184 TYR B C 1
ATOM 3030 O O . TYR B 1 205 ? 5.732 57.762 64.054 1.00 8.81 184 TYR B O 1
ATOM 3039 N N . ARG B 1 206 ? 5.724 58.331 66.240 1.00 8.69 185 ARG B N 1
ATOM 3040 C CA . ARG B 1 206 ? 4.624 57.444 66.624 1.00 8.91 185 ARG B CA 1
ATOM 3041 C C . ARG B 1 206 ? 3.264 57.856 66.015 1.00 8.92 185 ARG B C 1
ATOM 3042 O O . ARG B 1 206 ? 2.463 56.992 65.642 1.00 9.59 185 ARG B O 1
ATOM 3050 N N . LEU B 1 207 ? 3.034 59.161 65.880 1.00 8.80 186 LEU B N 1
ATOM 3051 C CA . LEU B 1 207 ? 1.674 59.713 65.732 1.00 8.73 186 LEU B CA 1
ATOM 3052 C C . LEU B 1 207 ? 1.524 60.434 64.411 1.00 8.71 186 LEU B C 1
ATOM 3053 O O . LEU B 1 207 ? 0.498 61.022 64.130 1.00 9.02 186 LEU B O 1
ATOM 3058 N N . SER B 1 208 ? 2.576 60.373 63.600 1.00 8.60 187 SER B N 1
ATOM 3059 C CA . SER B 1 208 ? 2.535 60.844 62.233 1.00 8.71 187 SER B CA 1
ATOM 3060 C C . SER B 1 208 ? 2.966 59.767 61.228 1.00 8.70 187 SER B C 1
ATOM 3061 O O . SER B 1 208 ? 4.108 59.318 61.227 1.00 8.54 187 SER B O 1
ATOM 3064 N N . LEU B 1 209 ? 2.041 59.385 60.348 1.00 9.01 188 LEU B N 1
ATOM 3065 C CA . LEU B 1 209 ? 2.315 58.364 59.330 1.00 9.22 188 LEU B CA 1
ATOM 3066 C C . LEU B 1 209 ? 3.120 58.942 58.164 1.00 9.43 188 LEU B C 1
ATOM 306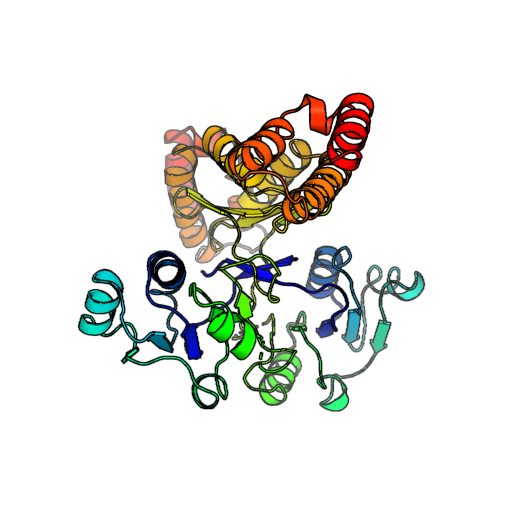7 O O . LEU B 1 209 ? 3.837 58.222 57.497 1.00 9.63 188 LEU B O 1
ATOM 3072 N N . VAL B 1 210 ? 3.007 60.247 57.933 1.00 9.78 189 VAL B N 1
ATOM 3073 C CA . VAL B 1 210 ? 3.843 60.940 56.946 1.00 10.54 189 VAL B CA 1
ATOM 3074 C C . VAL B 1 210 ? 5.305 60.832 57.381 1.00 10.55 189 VAL B C 1
ATOM 3075 O O . VAL B 1 210 ? 6.158 60.408 56.611 1.00 11.22 189 VAL B O 1
ATOM 3079 N N . LYS B 1 211 ? 5.576 61.253 58.607 1.00 10.40 190 LYS B N 1
ATOM 3080 C CA . LYS B 1 211 ? 6.909 61.208 59.197 1.00 10.90 190 LYS B CA 1
ATOM 3081 C C . LYS B 1 211 ? 7.506 59.818 59.007 1.00 10.66 190 LYS B C 1
ATOM 3082 O O . LYS B 1 211 ? 8.645 59.676 58.539 1.00 11.17 190 LYS B O 1
ATOM 3088 N N . GLN B 1 212 ? 6.716 58.801 59.375 1.00 9.96 191 GLN B N 1
ATOM 3089 C CA . GLN B 1 212 ? 7.140 57.419 59.287 1.00 9.94 191 GLN B CA 1
ATOM 3090 C C . GLN B 1 212 ? 7.510 57.076 57.843 1.00 10.58 191 GLN B C 1
ATOM 3091 O O . GLN B 1 212 ? 8.652 56.698 57.570 1.00 11.45 191 GLN B O 1
ATOM 3097 N N . ARG B 1 213 ? 6.556 57.262 56.931 1.00 10.46 192 ARG B N 1
ATOM 3098 C CA . ARG B 1 213 ? 6.721 56.923 55.519 1.00 11.11 192 ARG B CA 1
ATOM 3099 C C . ARG B 1 213 ? 7.851 57.620 54.808 1.00 11.92 192 ARG B C 1
ATOM 3100 O O . ARG B 1 213 ? 8.568 56.993 54.044 1.00 13.07 192 ARG B O 1
ATOM 3108 N N . GLU B 1 214 ? 8.012 58.914 55.055 1.00 12.01 193 GLU B N 1
ATOM 3109 C CA . GLU B 1 214 ? 9.137 59.683 54.505 1.00 13.09 193 GLU B CA 1
ATOM 3110 C C . GLU B 1 214 ? 10.502 59.224 55.026 1.00 13.61 193 GLU B C 1
ATOM 3111 O O . GLU B 1 214 ? 11.498 59.395 54.335 1.00 14.77 193 GLU B O 1
ATOM 3117 N N . PHE B 1 215 ? 10.545 58.703 56.253 1.00 13.00 194 PHE B N 1
ATOM 3118 C CA . PHE B 1 215 ? 11.779 58.153 56.811 1.00 14.06 194 PHE B CA 1
ATOM 3119 C C . PHE B 1 215 ? 12.129 56.808 56.170 1.00 15.02 194 PHE B C 1
ATOM 3120 O O . PHE B 1 215 ? 13.302 56.556 55.866 1.00 16.17 194 PHE B O 1
ATOM 3128 N N . LEU B 1 216 ? 11.110 55.963 55.961 1.00 1.92 195 LEU B N 1
ATOM 3129 C CA . LEU B 1 216 ? 11.275 54.702 55.228 1.00 5.29 195 LEU B CA 1
ATOM 3130 C C . LEU B 1 216 ? 11.849 54.957 53.843 1.00 8.88 195 LEU B C 1
ATOM 3131 O O . LEU B 1 216 ? 12.796 54.279 53.446 1.00 10.95 195 LEU B O 1
ATOM 3136 N N . GLN B 1 217 ? 11.276 55.932 53.125 1.00 10.84 196 GLN B N 1
ATOM 3137 C CA . GLN B 1 217 ? 11.759 56.331 51.805 1.00 15.79 196 GLN B CA 1
ATOM 3138 C C . GLN B 1 217 ? 13.208 56.816 51.872 1.00 15.10 196 GLN B C 1
ATOM 3139 O O . GLN B 1 217 ? 14.000 56.544 50.978 1.00 18.55 196 GLN B O 1
ATOM 3145 N N . GLN B 1 218 ? 13.533 57.561 52.924 1.00 12.41 197 GLN B N 1
ATOM 3146 C CA . GLN B 1 218 ? 14.861 58.129 53.107 1.00 14.27 197 GLN B CA 1
ATOM 3147 C C . GLN B 1 218 ? 15.961 57.069 53.253 1.00 14.83 197 GLN B C 1
ATOM 3148 O O . GLN B 1 218 ? 17.006 57.161 52.609 1.00 18.30 197 GLN B O 1
ATOM 3154 N N . ILE B 1 219 ? 15.714 56.071 54.098 1.00 12.81 198 ILE B N 1
ATOM 3155 C CA . ILE B 1 219 ? 16.680 54.990 54.323 1.00 15.27 198 ILE B CA 1
ATOM 3156 C C . ILE B 1 219 ? 16.741 53.996 53.162 1.00 18.41 198 ILE B C 1
ATOM 3157 O O . ILE B 1 219 ? 17.437 52.987 53.237 1.00 21.61 198 ILE B O 1
ATOM 3162 N N . GLU B 1 220 ? 16.033 54.302 52.078 1.00 19.83 199 GLU B N 1
ATOM 3163 C CA . GLU B 1 220 ? 16.092 53.488 50.864 1.00 24.95 199 GLU B CA 1
ATOM 3164 C C . GLU B 1 220 ? 17.322 53.834 50.036 1.00 28.62 199 GLU B C 1
ATOM 3165 O O . GLU B 1 220 ? 18.011 52.939 49.562 1.00 32.38 199 GLU B O 1
ATOM 3171 N N . LYS B 1 221 ? 17.593 55.138 49.906 1.00 28.85 200 LYS B N 1
ATOM 3172 C CA . LYS B 1 221 ? 18.753 55.704 49.190 1.00 33.60 200 LYS B CA 1
ATOM 3173 C C . LYS B 1 221 ? 20.136 55.135 49.584 1.00 35.65 200 LYS B C 1
ATOM 3174 O O . LYS B 1 221 ? 21.063 55.097 48.762 1.00 40.54 200 LYS B O 1
ATOM 3180 N N . TYR B 1 222 ? 20.273 54.714 50.838 1.00 33.32 201 TYR B N 1
ATOM 3181 C CA . TYR B 1 222 ? 21.544 54.195 51.355 1.00 37.28 201 TYR B CA 1
ATOM 3182 C C . TYR B 1 222 ? 21.799 52.729 50.943 1.00 40.00 201 TYR B C 1
ATOM 3183 O O . TYR B 1 222 ? 20.906 52.034 50.432 1.00 38.97 201 TYR B O 1
#

Secondary structure (DSSP, 8-state):
--EEEE--TT--EEEE--SHHHHHHHHHHGGG---EEEE-SS--HHHHHHHHTTS-EEE-S---GGGSSS-SEEEE----THHHHHHHHHS-TT-EEE---SEE--EEEEETTEEEEEE-TTS-HHHHHHHHHHHHHHS-THHHHHHHHHHHHHHHHHH--S-HHHHHHHHHHT-SHHHHH-HHHHHHHHHHHH--/-EEEEE--TT-EEEEE--SHHHHHHHHHHTTS--EEEEE-SS--HHHHHHHHTTSEEEE-S---GGGGSS-SEEEE--S-HHHHHHH---TT-EEEETT-SS--SEE--EEEEETTEEEEEE-TTS-HHHHHHHHHHHHHHS-THHHHHHHHHHHHHHHHHT-SS-HHHHHHHHHHT-SHHHHH-HHHHHHHHHHTT--

Organism: Priestia megaterium (NCBI:txid1404)

Solvent-accessible surface area: 21218 Å² total; per-residue (Å²): 97,12,8,0,1,1,42,3,156,61,57,42,4,5,0,3,5,6,44,111,53,1,17,151,60,0,156,41,3,44,144,30,36,33,58,8,32,0,2,8,97,108,13,23,71,91,0,54,107,35,58,88,153,71,80,11,190,21,89,123,59,184,18,11,114,101,9,14,121,142,12,9,0,0,0,4,8,36,120,82,155,70,38,32,130,58,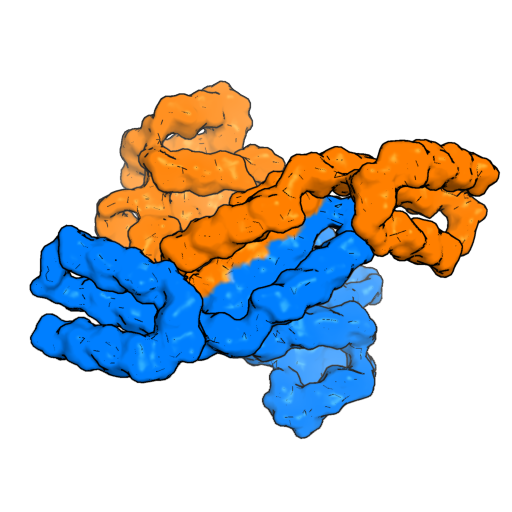0,112,115,77,32,179,135,80,23,5,5,12,69,158,17,2,9,97,46,14,38,25,23,23,40,47,61,0,9,1,2,1,20,2,111,48,2,7,68,43,7,11,119,100,3,80,86,64,6,30,90,113,20,74,104,31,24,46,68,4,0,90,3,0,87,68,0,59,26,78,0,98,172,22,158,26,61,185,88,108,45,116,112,10,47,70,73,2,15,54,85,103,7,44,111,32,93,100,65,9,152,102,5,48,108,76,5,134,165,104,42,7,0,0,12,1,46,0,151,67,58,42,2,5,0,1,4,10,40,101,49,0,8,138,42,0,115,41,0,29,168,32,49,21,66,6,22,0,1,6,83,108,12,24,83,75,0,54,83,26,56,85,132,65,72,16,138,18,67,124,82,128,22,20,132,137,18,22,128,139,19,8,0,0,0,0,4,21,133,79,126,66,19,25,125,86,0,128,66,172,129,79,27,5,7,5,16,22,27,66,78,56,73,15,17,2,22,50,8,26,68,23,66,47,42,82,0,30,2,4,0,8,2,35,35,1,6,72,66,6,18,116,85,2,72,92,65,1,32,89,112,16,65,115,26,18,54,77,3,0,85,8,1,90,74,0,88,66,55,0,130,190,20,161,45,66,148,76,68,39,94,101,0,24,61,82,2,11,59,95,105,17,36,117,31,89,100,70,5,145,104,6,38,126,75,2,114,193,100

Foldseek 3Di:
DDDDDDQCACFAEEEEDADDQSLVVCVVCLVRNDNYEYEALDHDPSVVVCCVVVSYHYDNDLDDLVNAPRHQAYEHRDPPVVSLVRNVVRHDPPHQYDHVGDDDDFDKDAQAVRIDGDDPPPPPVPVRVVVSVVVPVVDDNLCNVLVVLLVVLLVLLVPDPDDPVVSVVLNVVCPDVCNSPPPCVSVVSVVVSVVD/DDDDDDQQAAFAEEEAAADDQSLVVCVVCLVRNHAYEYEELDHDPNVVVCVVVVSYHYDNHHDDPVRQDRHQAYEYRHDPVVSVVRSVHDPVRHYADRVDDDGDPDDAFDWDAQAPRIDGHDPPNPDPPVSVVVVVVVCVVDDNLVNVLVVLLVVLLVLLVPDPDDPVVSVVLSVVCPDPCNSVPPVNSVVSVVVSVVD

Sequence (395 aa):
MYTVMLDLKGRSVLVVGGGTIATRRIKGFLQEGAAITVVAPTVSAEINEEWEAKGQLRVKRKKVGEEDLLNVFFIVVATNDQAVNKFVKQHIKNDQLVNMDGNIQIPAQFSRGRLSLAISTDGASPLLTKRIKEDLSSNYDEESYTQYTQFLYECRVLIHRLNVSKSRKHELLTEIIDDQYRLSLVKQREFLQQIEKYMYTVMLDLKGRSVLVVGGGTIATRRIKGFLQQEGAAITVVAPTVSAEINEWEAKGQLRVKRKKVGEEDLLNVFFIVVATNDQAVNKFVKIKNDQLVNMASSFSDGNIQIPAQFSRGRLSLAISTDGASPLLTKRIKEDLSSNYDESYTQYTQFLYECRVLIHRLNVSKSRKHHELLTEIIDDQYRLSLVKQREFLQQIEKY

Nearest PDB structures (foldseek):
  3dfz-assembly1_A  TM=1.005E+00  e=8.184E-38  Priestia megaterium
  6pqz-assembly1_A  TM=8.242E-01  e=3.718E-12  Salmonella enterica subsp. enterica serovar Typhimurium
  6p5x-assembly1_B  TM=7.571E-01  e=3.084E-12  Salmonella enterica subsp. enterica serovar Typhimurium
  1pjq-assembly1_B  TM=7.455E-01  e=4.212E-12  Salmonella enterica subsp. enterica serovar Typhimurium
  6pqz-assembly1_B  TM=7.521E-01  e=2.412E-11  Salmonella enterica subsp. enterica serovar Typhimurium

Radius of gyration: 23.12 Å; Cα contacts (8 Å, |Δi|>4): 662; chains: 2; bounding box: 58×52×68 Å

InterPro domains:
  IPR006367 Sirohaem synthase, N-terminal [TIGR01470] (4-169)
  IPR028161 Siroheme biosynthesis protein Met8-like [PTHR35330] (1-194)
  IPR028281 Siroheme synthase, central domain [PF14824] (116-141)
  IPR036291 NAD(P)-binding domain superfamily [SSF51735] (2-96)
  IPR042518 Precorrin-2 dehydrogenase, C-terminal helical domain [G3DSA:1.10.8.610] (128-202)

CATH classification: 3.40.50.720 (+1 more: 1.10.8.610)